Protein AF-A0A8J5XBQ3-F1 (afdb_monomer)

Organism: Diacronema lutheri (NCBI:txid2081491)

Secondary structure (DSSP, 8-state):
-----EEEEEE--TTT-EEEPPHHHHHHHHHHHHTT-SEEEEEETTEEEEEETTTTEEEETTT--EEEEEEEE-----------------------------PPPP--PPPP--------------------------PPPP--PPSS-TT-EEEEE----S---HHHHHT-EEPPTTSS-TTSBPTTT-SBTTSSTTS-EEE-TTS-EEEHHHHHHHHHH-SB-TTT--B-TTS--SPPSEEEEEEEESPPPTT-TT--EEEEEEEE--EE--TTSSSTT-EEB-EEEEEEEESSHHHHHHHHHHHHHHHTT-SEEEE--TTT--SSEEEESS-----SSSTGGGT-S--TTHHHHHHHHHHHTT----TTHHHHHHHHHHHHHHHHHHTTS---------------------------------------------------------------

InterPro domains:
  IPR004170 WWE domain [PF02825] (7-71)
  IPR004170 WWE domain [PS50918] (1-71)
  IPR013083 Zinc finger, RING/FYVE/PHD-type [G3DSA:3.30.40.10] (166-235)
  IPR018123 WWE domain, subgroup [SM00678] (3-79)
  IPR037197 WWE domain superfamily [G3D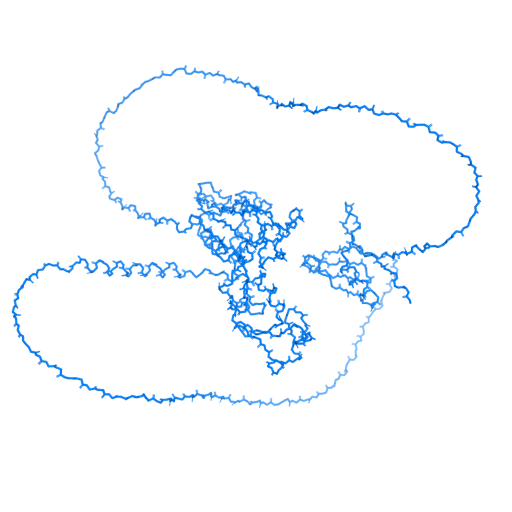SA:3.30.720.50] (1-74)
  IPR037197 WWE domain superfamily [SSF117839] (4-74)
  IPR039396 Deltex, C-terminal [PF18102] (237-366)
  IPR039396 Deltex, C-terminal [cd09633] (237-366)
  IPR039398 Deltex family [PTHR12622] (153-366)
  IPR039399 Deltex, C-terminal domain superfamily [G3DSA:3.30.390.130] (236-367)

Structure (mmCIF, N/CA/C/O backbone):
data_AF-A0A8J5XBQ3-F1
#
_entry.id   AF-A0A8J5XBQ3-F1
#
loop_
_atom_site.group_PDB
_atom_site.id
_atom_site.type_symbol
_atom_site.label_atom_id
_atom_site.label_alt_id
_atom_site.label_comp_id
_atom_site.label_asym_id
_atom_site.label_entity_id
_atom_site.label_seq_id
_atom_site.pdbx_PDB_ins_code
_atom_site.Cartn_x
_atom_site.Cartn_y
_atom_site.Cartn_z
_atom_site.occupancy
_atom_site.B_iso_or_equiv
_atom_site.auth_seq_id
_atom_site.auth_comp_id
_atom_site.auth_asym_id
_atom_site.auth_atom_id
_atom_site.pdbx_PDB_model_num
ATOM 1 N N . MET A 1 1 ? 39.823 24.170 -16.459 1.00 35.50 1 MET A N 1
ATOM 2 C CA . MET A 1 1 ? 38.960 25.076 -15.675 1.00 35.50 1 MET A CA 1
ATOM 3 C C . MET A 1 1 ? 38.485 24.275 -14.481 1.00 35.50 1 MET A C 1
ATOM 5 O O . MET A 1 1 ? 37.693 23.366 -14.679 1.00 35.50 1 MET A O 1
ATOM 9 N N . SER A 1 2 ? 39.061 24.511 -13.302 1.00 37.22 2 SER A N 1
ATOM 10 C CA . SER A 1 2 ? 38.669 23.820 -12.070 1.00 37.22 2 SER A CA 1
ATOM 11 C C . SER A 1 2 ? 37.215 24.155 -11.750 1.00 37.22 2 SER A C 1
ATOM 13 O O . SER A 1 2 ? 36.893 25.312 -11.484 1.00 37.22 2 SER A O 1
ATOM 15 N N . SER A 1 3 ? 36.322 23.172 -11.839 1.00 40.97 3 SER A N 1
ATOM 16 C CA . SER A 1 3 ? 34.949 23.309 -11.363 1.00 40.97 3 SER A CA 1
ATOM 17 C C . SER A 1 3 ? 34.955 23.119 -9.850 1.00 40.97 3 SER A C 1
ATOM 19 O O . SER A 1 3 ? 34.763 22.005 -9.369 1.00 40.97 3 SER A O 1
ATOM 21 N N . GLY A 1 4 ? 35.222 24.197 -9.109 1.00 52.12 4 GLY A N 1
ATOM 22 C CA . GLY A 1 4 ? 35.009 24.211 -7.665 1.00 52.12 4 GLY A CA 1
ATOM 23 C C . GLY A 1 4 ? 33.560 23.826 -7.372 1.00 52.12 4 GLY A C 1
ATOM 24 O O . GLY A 1 4 ? 32.632 24.431 -7.920 1.00 52.12 4 GLY A O 1
ATOM 25 N N . GLY A 1 5 ? 33.364 22.777 -6.574 1.00 70.31 5 GLY A N 1
ATOM 26 C CA . GLY A 1 5 ? 32.036 22.342 -6.156 1.00 70.31 5 GLY A CA 1
ATOM 27 C C . GLY A 1 5 ? 31.330 23.451 -5.374 1.00 70.31 5 GLY A C 1
ATOM 28 O O . GLY A 1 5 ? 31.963 24.238 -4.673 1.00 70.31 5 GLY A O 1
ATOM 29 N N . ALA A 1 6 ? 30.007 23.543 -5.483 1.00 81.88 6 ALA A N 1
ATOM 30 C CA . ALA A 1 6 ? 29.226 24.464 -4.668 1.00 81.88 6 ALA A CA 1
ATOM 31 C C . ALA A 1 6 ? 28.182 23.715 -3.856 1.00 81.88 6 ALA A C 1
ATOM 33 O O . ALA A 1 6 ? 27.531 22.783 -4.329 1.00 81.88 6 ALA A O 1
ATOM 34 N N . ARG A 1 7 ? 28.018 24.150 -2.611 1.00 89.44 7 ARG A N 1
ATOM 35 C CA . ARG A 1 7 ? 27.034 23.614 -1.687 1.00 89.44 7 ARG A CA 1
ATOM 36 C C . ARG A 1 7 ? 25.710 24.337 -1.875 1.00 89.44 7 ARG A C 1
ATOM 38 O O . ARG A 1 7 ? 25.654 25.564 -1.799 1.00 89.44 7 ARG A O 1
ATOM 45 N N . TRP A 1 8 ? 24.646 23.569 -2.061 1.00 91.81 8 TRP A N 1
ATOM 46 C CA . TRP A 1 8 ? 23.283 24.077 -2.143 1.00 91.81 8 TRP A CA 1
ATOM 47 C C . TRP A 1 8 ? 22.527 23.781 -0.850 1.00 91.81 8 TRP A C 1
ATOM 49 O O . TRP A 1 8 ? 22.553 22.655 -0.350 1.00 91.81 8 TRP A O 1
ATOM 59 N N . GLU A 1 9 ? 21.826 24.780 -0.318 1.00 93.69 9 GLU A N 1
ATOM 60 C CA . GLU A 1 9 ? 21.079 24.677 0.942 1.00 93.69 9 GLU A CA 1
ATOM 61 C C . GLU A 1 9 ? 19.721 25.392 0.841 1.00 93.69 9 GLU A C 1
ATOM 63 O O . GLU A 1 9 ? 19.569 26.349 0.079 1.00 93.69 9 GLU A O 1
ATOM 68 N N . TRP A 1 10 ? 18.731 24.953 1.618 1.00 92.44 10 TRP A N 1
ATOM 69 C CA . TRP A 1 10 ? 17.398 25.555 1.711 1.00 92.44 10 TRP A CA 1
ATOM 70 C C . TRP A 1 10 ? 17.043 25.941 3.146 1.00 92.44 10 TRP A C 1
ATOM 72 O O . TRP A 1 10 ? 17.569 25.383 4.107 1.00 92.44 10 TRP A O 1
ATOM 82 N N . ASP A 1 11 ? 16.150 26.914 3.299 1.00 90.88 11 ASP A N 1
ATOM 83 C CA . ASP A 1 11 ? 15.766 27.443 4.605 1.00 90.88 11 ASP A CA 1
ATOM 84 C C . ASP A 1 11 ? 14.739 26.541 5.319 1.00 90.88 11 ASP A C 1
ATOM 86 O O . ASP A 1 11 ? 13.546 26.485 4.980 1.00 90.88 11 ASP A O 1
ATOM 90 N N . GLY A 1 12 ? 15.212 25.838 6.348 1.00 85.19 12 GLY A N 1
ATOM 91 C CA . GLY A 1 12 ? 14.423 25.018 7.264 1.00 85.19 12 GLY A CA 1
ATOM 92 C C . GLY A 1 12 ? 13.560 25.824 8.240 1.00 85.19 12 GLY A C 1
ATOM 93 O O . GLY A 1 12 ? 12.658 25.253 8.856 1.00 85.19 12 GLY A O 1
ATOM 94 N N . GLY A 1 13 ? 13.754 27.143 8.330 1.00 83.19 13 GLY A N 1
ATOM 95 C CA . GLY A 1 13 ? 13.098 28.044 9.275 1.00 83.19 13 GLY A CA 1
ATOM 96 C C . GLY A 1 13 ? 13.908 28.254 10.559 1.00 83.19 13 GLY A C 1
ATOM 97 O O . GLY A 1 13 ? 14.949 27.634 10.772 1.00 83.19 13 GLY A O 1
ATOM 98 N N . ALA A 1 14 ? 13.404 29.113 11.452 1.00 69.25 14 ALA A N 1
ATOM 99 C CA . ALA A 1 14 ? 14.144 29.632 12.612 1.00 69.25 14 ALA A CA 1
ATOM 100 C C . ALA A 1 14 ? 14.704 28.568 13.583 1.00 69.25 14 ALA A C 1
ATOM 102 O O . ALA A 1 14 ? 15.669 28.843 14.288 1.00 69.25 14 ALA A O 1
ATOM 103 N N . SER A 1 15 ? 14.120 27.366 13.626 1.00 68.44 15 SER A N 1
ATOM 104 C CA . SER A 1 15 ? 14.549 26.273 14.510 1.00 68.44 15 SER A CA 1
ATOM 105 C C . SER A 1 15 ? 15.514 25.271 13.867 1.00 68.44 15 SER A C 1
ATOM 107 O O . SER A 1 15 ? 16.135 24.498 14.589 1.00 68.44 15 SER A O 1
ATOM 109 N N . VAL A 1 16 ? 15.610 25.237 12.534 1.00 80.06 16 VAL A N 1
ATOM 110 C CA . VAL A 1 16 ? 16.401 24.237 11.783 1.00 80.06 16 VAL A CA 1
ATOM 111 C C . VAL A 1 16 ? 17.553 24.895 11.015 1.00 80.06 16 VAL A C 1
ATOM 113 O O . VAL A 1 16 ? 18.586 24.268 10.802 1.00 80.06 16 VAL A O 1
ATOM 116 N N . GLY A 1 17 ? 17.417 26.174 10.656 1.00 88.00 17 GLY A N 1
ATOM 117 C CA . GLY A 1 17 ? 18.417 26.907 9.886 1.00 88.00 17 GLY A CA 1
ATOM 118 C C . GLY A 1 17 ? 18.526 26.408 8.445 1.00 88.00 17 GLY A C 1
ATOM 119 O O . GLY A 1 17 ? 17.581 25.848 7.889 1.00 88.00 17 GLY A O 1
ATOM 120 N N . TRP A 1 18 ? 19.685 26.632 7.831 1.00 90.31 18 TRP A N 1
ATOM 121 C CA . TRP A 1 18 ? 19.960 26.207 6.460 1.00 90.31 18 TRP A CA 1
ATOM 122 C C . TRP A 1 18 ? 20.269 24.712 6.411 1.00 90.31 18 TRP A C 1
ATOM 124 O O . TRP A 1 18 ? 21.197 24.239 7.064 1.00 90.31 18 TRP A O 1
ATOM 134 N N . VAL A 1 19 ? 19.488 23.977 5.626 1.00 90.44 19 VAL A N 1
ATOM 135 C CA . VAL A 1 19 ? 19.598 22.528 5.464 1.00 90.44 19 VAL A CA 1
ATOM 136 C C . VAL A 1 19 ? 20.200 22.231 4.092 1.00 90.44 19 VAL A C 1
ATOM 138 O O . VAL A 1 19 ? 19.686 22.739 3.093 1.00 90.44 19 VAL A O 1
ATOM 141 N N . PRO A 1 20 ? 21.263 21.418 3.997 1.00 91.81 20 PRO A N 1
ATOM 142 C CA . PRO A 1 20 ? 21.824 21.042 2.708 1.00 91.81 20 PRO A CA 1
ATOM 143 C C . PRO A 1 20 ? 20.844 20.187 1.905 1.00 91.81 20 PRO A C 1
ATOM 145 O O . PRO A 1 20 ? 20.130 19.347 2.459 1.00 91.81 20 PRO A O 1
ATOM 148 N N . TYR A 1 21 ? 20.821 20.404 0.591 1.00 90.50 21 TYR A N 1
ATOM 149 C CA . TYR A 1 21 ? 20.217 19.441 -0.324 1.00 90.50 21 TYR A CA 1
ATOM 150 C C . TYR A 1 21 ? 21.033 18.144 -0.324 1.00 90.50 21 TYR A C 1
ATOM 152 O O . TYR A 1 21 ? 22.225 18.151 -0.003 1.00 90.50 21 TYR A O 1
ATOM 160 N N . ASP A 1 22 ? 20.383 17.031 -0.663 1.00 88.56 22 ASP A N 1
ATOM 161 C CA . ASP A 1 22 ? 21.105 15.795 -0.955 1.00 88.56 22 ASP A CA 1
ATOM 162 C C . ASP A 1 22 ? 22.021 15.970 -2.179 1.00 88.56 22 ASP A C 1
ATOM 164 O O . ASP A 1 22 ? 21.925 16.946 -2.928 1.00 88.56 22 ASP A O 1
ATOM 168 N N . GLU A 1 23 ? 22.964 15.045 -2.336 1.00 84.12 23 GLU A N 1
ATOM 169 C CA . GLU A 1 23 ? 24.023 15.150 -3.338 1.00 84.12 23 GLU A CA 1
ATOM 170 C C . GLU A 1 23 ? 23.472 15.197 -4.772 1.00 84.12 23 GLU A C 1
ATOM 172 O O . GLU A 1 23 ? 23.927 16.004 -5.580 1.00 84.12 23 GLU A O 1
ATOM 177 N N . GLU A 1 24 ? 22.441 14.404 -5.069 1.00 85.94 24 GLU A N 1
ATOM 178 C CA . GLU A 1 24 ? 21.804 14.345 -6.388 1.00 85.94 24 GLU A CA 1
ATOM 179 C C . GLU A 1 24 ? 21.066 15.653 -6.719 1.00 85.94 24 GLU A C 1
ATOM 181 O O . GLU A 1 24 ? 21.277 16.248 -7.781 1.00 85.94 24 GLU A O 1
ATOM 186 N N . ALA A 1 25 ? 20.266 16.175 -5.785 1.00 88.25 25 ALA A N 1
ATOM 187 C CA . ALA A 1 25 ? 19.574 17.449 -5.945 1.00 88.25 25 ALA A CA 1
ATOM 188 C C . ALA A 1 25 ? 20.555 18.626 -6.026 1.00 88.25 25 ALA A C 1
ATOM 190 O O . ALA A 1 25 ? 20.342 19.548 -6.817 1.00 88.25 25 ALA A O 1
ATOM 191 N N . ALA A 1 26 ? 21.641 18.599 -5.248 1.00 89.62 26 ALA A N 1
ATOM 192 C CA . ALA A 1 26 ? 22.694 19.607 -5.307 1.00 89.62 26 ALA A CA 1
ATOM 193 C C . ALA A 1 26 ? 23.418 19.591 -6.664 1.00 89.62 26 ALA A C 1
ATOM 195 O O . ALA A 1 26 ? 23.614 20.654 -7.253 1.00 89.62 26 ALA A O 1
ATOM 196 N N . GLN A 1 27 ? 23.745 18.412 -7.207 1.00 88.62 27 GLN A N 1
ATOM 197 C CA . GLN A 1 27 ? 24.327 18.278 -8.547 1.00 88.62 27 GLN A CA 1
ATOM 198 C C . GLN A 1 27 ? 23.369 18.782 -9.632 1.00 88.62 27 GLN A C 1
ATOM 200 O O . GLN A 1 27 ? 23.773 19.531 -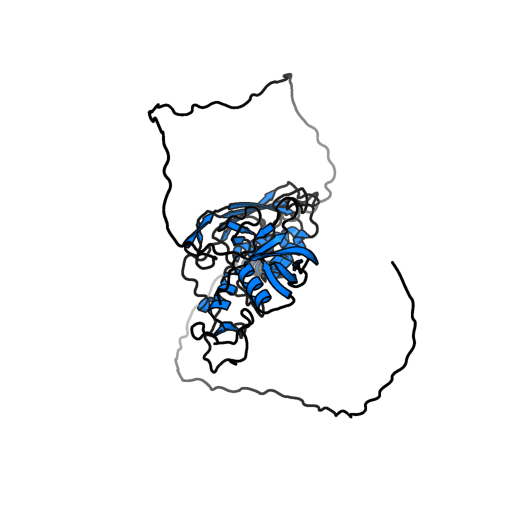10.522 1.00 88.62 27 GLN A O 1
ATOM 205 N N . GLN A 1 28 ? 22.081 18.442 -9.546 1.00 89.75 28 GLN A N 1
ATOM 206 C CA . GLN A 1 28 ? 21.083 18.912 -10.506 1.00 89.75 28 GLN A CA 1
ATOM 207 C C . GLN A 1 28 ? 20.905 20.439 -10.455 1.00 89.75 28 GLN A C 1
ATOM 209 O O . GLN A 1 28 ? 20.737 21.080 -11.499 1.00 89.75 28 GLN A O 1
ATOM 214 N N . LEU A 1 29 ? 20.944 21.033 -9.259 1.00 90.62 29 LEU A N 1
ATOM 215 C CA . LEU A 1 29 ? 20.906 22.483 -9.076 1.00 90.62 29 LEU A CA 1
ATOM 216 C C . LEU A 1 29 ? 22.145 23.159 -9.647 1.00 90.62 29 LEU A C 1
ATOM 218 O O . LEU A 1 29 ? 22.012 24.161 -10.350 1.00 90.62 29 LEU A O 1
ATOM 222 N N . GLU A 1 30 ? 23.320 22.588 -9.408 1.00 92.25 30 GLU A N 1
ATOM 223 C CA . GLU A 1 30 ? 24.576 23.112 -9.926 1.00 92.25 30 GLU A CA 1
ATOM 224 C C . GLU A 1 30 ? 24.620 23.056 -11.455 1.00 92.25 30 GLU A C 1
ATOM 226 O O . GLU A 1 30 ? 24.927 24.059 -12.095 1.00 92.25 30 GLU A O 1
ATOM 231 N N . LEU A 1 31 ? 24.198 21.943 -12.062 1.00 89.31 31 LEU A N 1
ATOM 232 C CA . LEU A 1 31 ? 24.079 21.816 -13.517 1.00 89.31 31 LEU A CA 1
ATOM 233 C C . LEU A 1 31 ? 23.072 22.813 -14.100 1.00 89.31 31 LEU A C 1
ATOM 235 O O . LEU A 1 31 ? 23.327 23.429 -15.134 1.00 89.31 31 LEU A O 1
ATOM 239 N N . ALA A 1 32 ? 21.920 22.996 -13.448 1.00 89.88 32 ALA A N 1
ATOM 240 C CA . ALA A 1 32 ? 20.911 23.951 -13.897 1.00 89.88 32 ALA A CA 1
ATOM 241 C C . ALA A 1 32 ? 21.394 25.406 -13.775 1.00 89.88 32 ALA A C 1
ATOM 243 O O . ALA A 1 32 ? 21.091 26.222 -14.650 1.00 89.88 32 ALA A O 1
ATOM 244 N N . HIS A 1 33 ? 22.158 25.717 -12.727 1.00 89.88 33 HIS A N 1
ATOM 245 C CA . HIS A 1 33 ? 22.764 27.023 -12.501 1.00 89.88 33 HIS A CA 1
ATOM 246 C C . HIS A 1 33 ? 23.890 27.312 -13.501 1.00 89.88 33 HIS A C 1
ATOM 248 O O . HIS A 1 33 ? 23.861 28.354 -14.153 1.00 89.88 33 HIS A O 1
ATOM 254 N N . ALA A 1 34 ? 24.814 26.367 -13.704 1.00 87.25 34 ALA A N 1
ATOM 255 C CA . ALA A 1 34 ? 25.893 26.465 -14.688 1.00 87.25 34 ALA A CA 1
ATOM 256 C C . ALA A 1 34 ? 25.360 26.585 -16.127 1.00 87.25 34 ALA A C 1
ATOM 258 O O . ALA A 1 34 ? 25.927 27.305 -16.946 1.00 87.25 34 ALA A O 1
ATOM 259 N N . ALA A 1 35 ? 24.224 25.945 -16.425 1.00 86.81 35 ALA A N 1
ATOM 260 C CA . ALA A 1 35 ? 23.523 26.068 -17.703 1.00 86.81 35 ALA A CA 1
ATOM 261 C C . ALA A 1 35 ? 22.685 27.360 -17.845 1.00 86.81 35 ALA A C 1
ATOM 263 O O . ALA A 1 35 ? 22.009 27.535 -18.859 1.00 86.81 35 ALA A O 1
ATOM 264 N N . GLY A 1 36 ? 22.669 28.248 -16.843 1.00 88.19 36 GLY A N 1
ATOM 265 C CA . GLY A 1 36 ? 21.931 29.515 -16.882 1.00 88.19 36 GLY A CA 1
ATOM 266 C C . GLY A 1 36 ? 20.404 29.366 -16.921 1.00 88.19 36 GLY A C 1
ATOM 267 O O . GLY A 1 36 ? 19.703 30.250 -17.424 1.00 88.19 36 GLY A O 1
ATOM 268 N N . ARG A 1 37 ? 19.850 28.249 -16.427 1.00 89.62 37 ARG A N 1
ATOM 269 C CA . ARG A 1 37 ? 18.395 28.024 -16.409 1.00 89.62 37 ARG A CA 1
ATOM 270 C C . ARG A 1 37 ? 17.724 28.950 -15.393 1.00 89.62 37 ARG A C 1
ATOM 272 O O . ARG A 1 37 ? 18.229 29.172 -14.299 1.00 89.62 37 ARG A O 1
ATOM 279 N N . LYS A 1 38 ? 16.533 29.458 -15.727 1.00 87.50 38 LYS A N 1
ATOM 280 C CA . LYS A 1 38 ? 15.756 30.339 -14.828 1.00 87.50 38 LYS A CA 1
ATOM 281 C C . LYS A 1 38 ? 15.091 29.577 -13.678 1.00 87.50 38 LYS A C 1
ATOM 283 O O . LYS A 1 38 ? 14.932 30.113 -12.584 1.00 87.50 38 LYS A O 1
ATOM 288 N N . SER A 1 39 ? 14.718 28.324 -13.921 1.00 91.62 39 SER A N 1
ATOM 289 C CA . SER A 1 39 ? 14.131 27.435 -12.924 1.00 91.62 39 SER A CA 1
ATOM 290 C C . SER A 1 39 ? 14.464 25.976 -13.219 1.00 91.62 39 SER A C 1
ATOM 292 O O . SER A 1 39 ? 14.675 25.607 -14.375 1.00 91.62 39 SER A O 1
ATOM 294 N N . THR A 1 40 ? 14.466 25.141 -12.187 1.00 91.19 40 THR A N 1
ATOM 295 C CA . THR A 1 40 ? 14.623 23.687 -12.293 1.00 91.19 40 THR A CA 1
ATOM 296 C C . THR A 1 40 ? 13.642 22.993 -11.357 1.00 91.19 40 THR A C 1
ATOM 298 O O . THR A 1 40 ? 13.253 23.560 -10.336 1.00 91.19 40 THR A O 1
ATOM 301 N N . ARG A 1 41 ? 13.207 21.786 -11.713 1.00 91.69 41 ARG A N 1
ATOM 302 C CA . ARG A 1 41 ? 12.278 20.995 -10.905 1.00 91.69 41 ARG A CA 1
ATOM 303 C C . ARG A 1 41 ? 13.056 19.928 -10.149 1.00 91.69 41 ARG A C 1
ATOM 305 O O . ARG A 1 41 ? 13.796 19.177 -10.773 1.00 91.69 41 ARG A O 1
ATOM 312 N N . LEU A 1 42 ? 12.867 19.858 -8.839 1.00 90.94 42 LEU A N 1
ATOM 313 C CA . LEU A 1 42 ? 13.436 18.837 -7.967 1.00 90.94 42 LEU A CA 1
ATOM 314 C C . LEU A 1 42 ? 12.330 17.958 -7.397 1.00 90.94 42 LEU A C 1
ATOM 316 O O . LEU A 1 42 ? 11.244 18.440 -7.071 1.00 90.94 42 LEU A O 1
ATOM 320 N N . LEU A 1 43 ? 12.631 16.677 -7.237 1.00 85.44 43 LEU A N 1
ATOM 321 C CA . LEU A 1 43 ? 11.784 15.722 -6.538 1.00 85.44 43 LEU A CA 1
ATOM 322 C C . LEU A 1 43 ? 12.483 15.366 -5.234 1.00 85.44 43 LEU A C 1
ATOM 324 O O . LEU A 1 43 ? 13.487 14.668 -5.238 1.00 85.44 43 LEU A O 1
ATOM 328 N N . ILE A 1 44 ? 11.964 15.868 -4.116 1.00 80.44 44 ILE A N 1
ATOM 329 C CA . ILE A 1 44 ? 12.517 15.566 -2.794 1.00 80.44 44 ILE A CA 1
ATOM 330 C C . ILE A 1 44 ? 11.476 14.729 -2.071 1.00 80.44 44 ILE A C 1
ATOM 332 O O . ILE A 1 44 ? 10.395 15.228 -1.753 1.00 80.44 44 ILE A O 1
ATOM 336 N N . ARG A 1 45 ? 11.795 13.452 -1.822 1.00 75.94 45 ARG A N 1
ATOM 337 C CA . ARG A 1 45 ? 10.883 12.482 -1.185 1.00 75.94 45 ARG A CA 1
ATOM 338 C C . ARG A 1 45 ? 9.518 12.410 -1.889 1.00 75.94 45 ARG A C 1
ATOM 340 O O . ARG A 1 45 ? 8.482 12.510 -1.237 1.00 75.94 45 ARG A O 1
ATOM 347 N N . ASP A 1 46 ? 9.538 12.315 -3.219 1.00 74.88 46 ASP A N 1
ATOM 348 C CA . ASP A 1 46 ? 8.353 12.236 -4.094 1.00 74.88 46 ASP A CA 1
ATOM 349 C C . ASP A 1 46 ? 7.434 13.470 -4.087 1.00 74.88 46 ASP A C 1
ATOM 351 O O . ASP A 1 46 ? 6.351 13.464 -4.675 1.00 74.88 46 ASP A O 1
ATOM 355 N N . VAL A 1 47 ? 7.873 14.566 -3.464 1.00 80.50 47 VAL A N 1
ATOM 356 C CA . VAL A 1 47 ? 7.195 15.858 -3.525 1.00 80.50 47 VAL A CA 1
ATOM 357 C C . VAL A 1 47 ? 7.925 16.741 -4.531 1.00 80.50 47 VAL A C 1
ATOM 359 O O . VAL A 1 47 ? 9.135 16.952 -4.439 1.00 80.50 47 VAL A O 1
ATOM 362 N N . GLY A 1 48 ? 7.177 17.245 -5.511 1.00 87.06 48 GLY A N 1
ATOM 363 C CA . GLY A 1 48 ? 7.692 18.152 -6.530 1.00 87.06 48 GLY A CA 1
ATOM 364 C C . GLY A 1 48 ? 7.926 19.553 -5.976 1.00 87.06 48 GLY A C 1
ATOM 365 O O . GLY A 1 48 ? 7.039 20.165 -5.369 1.00 87.06 48 GLY A O 1
ATOM 366 N N . TYR A 1 49 ? 9.120 20.074 -6.221 1.00 90.38 49 TYR A N 1
ATOM 367 C CA . TYR A 1 49 ? 9.501 21.441 -5.915 1.00 90.38 49 TYR A CA 1
ATOM 368 C C . TYR A 1 49 ? 10.032 22.123 -7.167 1.00 90.38 49 TYR A C 1
ATOM 370 O O . TYR A 1 49 ? 10.901 21.605 -7.863 1.00 90.38 49 TYR A O 1
ATOM 378 N N . THR A 1 50 ? 9.553 23.331 -7.430 1.00 92.38 50 THR A N 1
ATOM 379 C CA . THR A 1 50 ? 10.135 24.207 -8.444 1.00 92.38 50 THR A CA 1
ATOM 380 C C . THR A 1 50 ? 11.131 25.139 -7.765 1.00 92.38 50 THR A C 1
ATOM 382 O O . THR A 1 50 ? 10.752 25.925 -6.897 1.00 92.38 50 THR A O 1
ATOM 385 N N . ILE A 1 51 ? 12.400 25.070 -8.157 1.00 93.50 51 ILE A N 1
ATOM 386 C CA . ILE A 1 51 ? 13.449 25.978 -7.693 1.00 93.50 51 ILE A CA 1
ATOM 387 C C . ILE A 1 51 ? 13.627 27.083 -8.723 1.00 93.50 51 ILE A C 1
ATOM 389 O O . ILE A 1 51 ? 14.013 26.828 -9.864 1.00 93.50 51 ILE A O 1
ATOM 393 N N . ASN A 1 52 ? 13.352 28.319 -8.323 1.00 89.81 52 ASN A N 1
ATOM 394 C CA . ASN A 1 52 ? 13.658 29.504 -9.107 1.00 89.81 52 ASN A CA 1
ATOM 395 C C . ASN A 1 52 ? 15.090 29.948 -8.788 1.00 89.81 52 ASN A C 1
ATOM 397 O O . ASN A 1 52 ? 15.360 30.436 -7.692 1.00 89.81 52 ASN A O 1
ATOM 401 N N . LEU A 1 53 ? 16.000 29.776 -9.748 1.00 88.88 53 LEU A N 1
ATOM 402 C CA . LEU A 1 53 ? 17.428 30.063 -9.584 1.00 88.88 53 LEU A CA 1
ATOM 403 C C . LEU A 1 53 ? 17.737 31.567 -9.650 1.00 88.88 53 LEU A C 1
ATOM 405 O O . LEU A 1 53 ? 18.769 31.998 -9.148 1.00 88.88 53 LEU A O 1
ATOM 409 N N . GLY A 1 54 ? 16.840 32.374 -10.230 1.00 84.00 54 GLY A N 1
ATOM 410 C CA . GLY A 1 54 ? 16.973 33.834 -10.250 1.00 84.00 54 GLY A CA 1
ATOM 411 C C . GLY A 1 54 ? 16.528 34.493 -8.944 1.00 84.00 54 GLY A C 1
ATOM 412 O O . GLY A 1 54 ? 17.125 35.472 -8.512 1.00 84.00 54 GLY A O 1
ATOM 413 N N . GLN A 1 55 ? 15.491 33.948 -8.303 1.00 85.06 55 GLN A N 1
ATOM 414 C CA . GLN A 1 55 ? 14.984 34.434 -7.012 1.00 85.06 55 GLN A CA 1
ATOM 415 C C . GLN A 1 55 ? 15.555 33.669 -5.815 1.00 85.06 55 GLN A C 1
ATOM 417 O O . GLN A 1 55 ? 15.240 34.014 -4.680 1.00 85.06 55 GLN A O 1
ATOM 422 N N . MET A 1 56 ? 16.357 32.629 -6.071 1.00 90.81 56 MET A N 1
ATOM 423 C CA . MET A 1 56 ? 16.896 31.720 -5.061 1.00 90.81 56 MET A CA 1
ATOM 424 C C . MET A 1 56 ? 15.806 31.241 -4.090 1.00 90.81 56 MET A C 1
ATOM 426 O O . MET A 1 56 ? 15.905 31.381 -2.873 1.00 90.81 56 MET A O 1
ATOM 430 N N . ALA A 1 57 ? 14.723 30.699 -4.657 1.00 91.62 57 ALA A N 1
ATOM 431 C CA . ALA A 1 57 ? 13.538 30.292 -3.911 1.00 91.62 57 ALA A CA 1
ATOM 432 C C . ALA A 1 57 ? 13.022 28.922 -4.363 1.00 91.62 57 ALA A C 1
ATOM 434 O O . ALA A 1 57 ? 12.858 28.658 -5.554 1.00 91.62 57 ALA A O 1
ATOM 435 N N . GLN A 1 58 ? 12.726 28.069 -3.390 1.00 91.56 58 GLN A N 1
ATOM 436 C CA . GLN A 1 58 ? 12.065 26.783 -3.549 1.00 91.56 58 GLN A CA 1
ATOM 437 C C . GLN A 1 58 ? 10.565 26.968 -3.365 1.00 91.56 58 GLN A C 1
ATOM 439 O O . GLN A 1 58 ? 10.142 27.429 -2.310 1.00 91.56 58 GLN A O 1
ATOM 444 N N . GLN A 1 59 ? 9.755 26.552 -4.334 1.00 92.69 59 GLN A N 1
ATOM 445 C CA . GLN A 1 59 ? 8.301 26.512 -4.215 1.00 92.69 59 GLN A CA 1
ATOM 446 C C . GLN A 1 59 ? 7.805 25.069 -4.253 1.00 92.69 59 GLN A C 1
ATOM 448 O O . GLN A 1 59 ? 8.113 24.318 -5.175 1.00 92.69 59 GLN A O 1
ATOM 453 N N . ASN A 1 60 ? 6.998 24.689 -3.270 1.00 88.44 60 ASN A N 1
ATOM 454 C CA . ASN A 1 60 ? 6.281 23.422 -3.288 1.00 88.44 60 ASN A CA 1
ATOM 455 C C . ASN A 1 60 ? 5.152 23.453 -4.337 1.00 88.44 60 ASN A C 1
ATOM 457 O O . ASN A 1 60 ? 4.362 24.399 -4.376 1.00 88.44 60 ASN A O 1
ATOM 461 N N . GLU A 1 61 ? 5.049 22.424 -5.175 1.00 85.00 61 GLU A N 1
ATOM 462 C CA . GLU A 1 61 ? 4.078 22.399 -6.277 1.00 85.00 61 GLU A CA 1
ATOM 463 C C . GLU A 1 61 ? 2.628 22.181 -5.827 1.00 85.00 61 GLU A C 1
ATOM 465 O O . GLU A 1 61 ? 1.713 22.677 -6.486 1.00 85.00 61 GLU A O 1
ATOM 470 N N . SER A 1 62 ? 2.403 21.492 -4.705 1.00 78.75 62 SER A N 1
ATOM 471 C CA . SER A 1 62 ? 1.060 21.203 -4.193 1.00 78.75 62 SER A CA 1
ATOM 472 C C . SER A 1 62 ? 0.530 22.290 -3.258 1.00 78.75 62 SER A C 1
ATOM 474 O O . SER A 1 62 ? -0.646 22.636 -3.327 1.00 78.75 62 SER A O 1
ATOM 476 N N . THR A 1 63 ? 1.382 22.873 -2.413 1.00 83.81 63 THR A N 1
ATOM 477 C CA . THR A 1 63 ? 0.974 23.864 -1.399 1.00 83.81 63 THR A CA 1
ATOM 478 C C . THR A 1 63 ? 1.315 25.303 -1.767 1.00 83.81 63 THR A C 1
ATOM 480 O O . THR A 1 63 ? 0.893 26.222 -1.070 1.00 83.81 63 THR A O 1
ATOM 483 N N . ARG A 1 64 ? 2.101 25.520 -2.833 1.00 86.62 64 ARG A N 1
ATOM 484 C CA . ARG A 1 64 ? 2.660 26.826 -3.241 1.00 86.62 64 ARG A CA 1
ATOM 485 C C . ARG A 1 64 ? 3.520 27.517 -2.182 1.00 86.62 64 ARG A C 1
ATOM 487 O O . ARG A 1 64 ? 3.939 28.652 -2.401 1.00 86.62 64 ARG A O 1
ATOM 494 N N . PHE A 1 65 ? 3.825 26.835 -1.079 1.00 85.44 65 PHE A N 1
ATOM 495 C CA . PHE A 1 65 ? 4.676 27.349 -0.017 1.00 85.44 65 PHE A CA 1
ATOM 496 C C . PHE A 1 65 ? 6.099 27.577 -0.534 1.00 85.44 65 PHE A C 1
ATOM 498 O O . PHE A 1 65 ? 6.664 26.693 -1.186 1.00 85.44 65 PHE A O 1
ATOM 505 N N . CYS A 1 66 ? 6.669 28.744 -0.228 1.00 87.69 66 CYS A N 1
ATOM 506 C CA . CYS A 1 66 ? 7.997 29.143 -0.684 1.00 87.69 66 CYS A CA 1
ATOM 507 C C . CYS A 1 66 ? 9.010 29.166 0.467 1.00 87.69 66 CYS A C 1
ATOM 509 O O . CYS A 1 66 ? 8.691 29.597 1.574 1.00 87.69 66 CYS A O 1
ATOM 511 N N . ARG A 1 67 ? 10.241 28.739 0.188 1.00 90.62 67 ARG A N 1
ATOM 512 C CA . ARG A 1 67 ? 11.401 28.791 1.090 1.00 90.62 67 ARG A CA 1
ATOM 513 C C . ARG A 1 67 ? 12.598 29.381 0.357 1.00 90.62 67 ARG A C 1
ATOM 515 O O . ARG A 1 67 ? 12.697 29.239 -0.861 1.00 90.62 67 ARG A O 1
ATOM 522 N N . ALA A 1 68 ? 13.498 30.037 1.081 1.00 91.94 68 ALA A N 1
ATOM 523 C CA . ALA A 1 68 ? 14.728 30.558 0.494 1.00 91.94 68 ALA A CA 1
ATOM 524 C C . ALA A 1 68 ? 15.728 29.426 0.210 1.00 91.94 68 ALA A C 1
ATOM 526 O O . ALA A 1 68 ? 15.741 28.401 0.892 1.00 91.94 68 ALA A O 1
ATOM 527 N N . VAL A 1 69 ? 16.564 29.620 -0.805 1.00 93.88 69 VAL A N 1
ATOM 528 C CA . VAL A 1 69 ? 17.642 28.721 -1.231 1.00 93.88 69 VAL A CA 1
ATOM 529 C C . VAL A 1 69 ? 18.934 29.528 -1.299 1.00 93.88 69 VAL A C 1
ATOM 531 O O . VAL A 1 69 ? 18.900 30.729 -1.544 1.00 93.88 69 VAL A O 1
ATOM 534 N N . ARG A 1 70 ? 20.087 28.902 -1.071 1.00 92.75 70 ARG A N 1
ATOM 535 C CA . ARG A 1 70 ? 21.386 29.548 -1.276 1.00 92.75 70 ARG A CA 1
ATOM 536 C C . ARG A 1 70 ? 22.408 28.587 -1.866 1.00 92.75 70 ARG A C 1
ATOM 538 O O . ARG A 1 70 ? 22.337 27.380 -1.640 1.00 92.75 70 ARG A O 1
ATOM 545 N N . ARG A 1 71 ? 23.363 29.165 -2.594 1.00 91.94 71 ARG A N 1
ATOM 546 C CA . ARG A 1 71 ? 24.539 28.498 -3.153 1.00 91.94 71 ARG A CA 1
ATOM 547 C C . ARG A 1 71 ? 25.784 29.087 -2.498 1.00 91.94 71 ARG A C 1
ATOM 549 O O . ARG A 1 71 ? 26.002 30.293 -2.599 1.00 91.94 71 ARG A O 1
ATOM 556 N N . THR A 1 72 ? 26.602 28.244 -1.885 1.00 90.19 72 THR A N 1
ATOM 557 C CA . THR A 1 72 ? 27.873 28.630 -1.263 1.00 90.19 72 THR A CA 1
ATOM 558 C C . THR A 1 72 ? 29.010 27.934 -2.015 1.00 90.19 72 THR A C 1
ATOM 560 O O . THR A 1 72 ? 29.006 26.703 -2.069 1.00 90.19 72 THR A O 1
ATOM 563 N N . PRO A 1 73 ? 29.956 28.659 -2.636 1.00 84.88 73 PRO A N 1
ATOM 564 C CA . PRO A 1 73 ? 31.117 28.032 -3.264 1.00 84.88 73 PRO A CA 1
ATOM 565 C C . PRO A 1 73 ? 31.970 27.323 -2.201 1.00 84.88 73 PRO A C 1
ATOM 567 O O . PRO A 1 73 ? 32.152 27.855 -1.107 1.00 84.88 73 PRO A O 1
ATOM 570 N N . VAL A 1 74 ? 32.450 26.115 -2.502 1.00 77.31 74 VAL A N 1
ATOM 571 C CA . VAL A 1 74 ? 33.416 25.400 -1.661 1.00 77.31 74 VAL A CA 1
ATOM 572 C C . VAL A 1 74 ? 34.802 25.771 -2.178 1.00 77.31 74 VAL A C 1
ATOM 574 O O . VAL A 1 74 ? 35.151 25.425 -3.305 1.00 77.31 74 VAL A O 1
ATOM 577 N N . GLU A 1 75 ? 35.560 26.535 -1.395 1.00 62.72 75 GLU A N 1
ATOM 578 C CA . GLU A 1 75 ? 36.966 26.814 -1.698 1.00 62.72 75 GLU A CA 1
ATOM 579 C C . GLU A 1 75 ? 37.798 25.591 -1.285 1.00 62.72 75 GLU A C 1
ATOM 581 O O . GLU A 1 75 ? 37.704 25.122 -0.151 1.00 62.72 75 GLU A O 1
ATOM 586 N N . GLU A 1 76 ? 38.549 25.019 -2.228 1.00 49.94 76 GLU A N 1
ATOM 587 C CA . GLU A 1 76 ? 39.492 23.934 -1.956 1.00 49.94 76 GLU A CA 1
ATOM 588 C C . GLU A 1 76 ? 40.805 24.547 -1.452 1.00 49.94 76 GLU A C 1
ATOM 590 O O . GLU A 1 76 ? 41.521 25.196 -2.216 1.00 49.94 76 GLU A O 1
ATOM 595 N N . ASP A 1 77 ? 41.117 24.351 -0.167 1.00 41.56 77 ASP A N 1
ATOM 596 C CA . ASP A 1 77 ? 42.424 24.689 0.401 1.00 41.56 77 ASP A CA 1
ATOM 597 C C . ASP A 1 77 ? 43.502 23.798 -0.240 1.00 41.56 77 ASP A C 1
ATOM 599 O O . ASP A 1 77 ? 43.643 22.614 0.079 1.00 41.56 77 ASP A O 1
ATOM 603 N N . THR A 1 78 ? 44.277 24.364 -1.164 1.00 38.75 78 THR A N 1
ATOM 604 C CA . THR A 1 78 ? 45.494 23.742 -1.692 1.00 38.75 78 THR A CA 1
ATOM 605 C C . THR A 1 78 ? 46.583 23.774 -0.623 1.00 38.75 78 THR A C 1
ATOM 607 O O . THR A 1 78 ? 47.095 24.842 -0.287 1.00 38.75 78 THR A O 1
ATOM 610 N N . ALA A 1 79 ? 46.944 22.604 -0.102 1.00 44.16 79 ALA A N 1
ATOM 611 C CA . ALA A 1 79 ? 48.123 22.406 0.729 1.00 44.16 79 ALA A CA 1
ATOM 612 C C . ALA A 1 79 ? 49.361 22.129 -0.147 1.00 44.16 79 ALA A C 1
ATOM 614 O O . ALA A 1 79 ? 49.403 21.106 -0.817 1.00 44.16 79 ALA A O 1
ATOM 615 N N . ASP A 1 80 ? 50.339 23.036 -0.101 1.00 37.62 80 ASP A N 1
ATOM 616 C CA . ASP A 1 80 ? 51.773 22.905 -0.437 1.00 37.62 80 ASP A CA 1
ATOM 617 C C . ASP A 1 80 ? 52.427 24.186 0.135 1.00 37.62 80 ASP A C 1
ATOM 619 O O . ASP A 1 80 ? 51.862 25.263 -0.030 1.00 37.62 80 ASP A O 1
ATOM 623 N N . GLY A 1 81 ? 53.558 24.260 0.834 1.00 33.19 81 GLY A N 1
ATOM 624 C CA . GLY A 1 81 ? 54.611 23.360 1.288 1.00 33.19 81 GLY A CA 1
ATOM 625 C C . GLY A 1 81 ? 55.582 24.207 2.151 1.00 33.19 81 GLY A C 1
ATOM 626 O O . GLY A 1 81 ? 55.418 25.422 2.264 1.00 33.19 81 GLY A O 1
ATOM 627 N N . ASP A 1 82 ? 56.545 23.544 2.787 1.00 33.09 82 ASP A N 1
ATOM 628 C CA . ASP A 1 82 ? 57.527 24.014 3.785 1.00 33.09 82 ASP A CA 1
ATOM 629 C C . ASP A 1 82 ? 58.256 25.362 3.536 1.00 33.09 82 ASP A C 1
ATOM 631 O O . ASP A 1 82 ? 58.649 25.650 2.411 1.00 33.09 82 ASP A O 1
ATOM 635 N N . ASP A 1 83 ? 58.550 26.133 4.607 1.00 31.66 83 ASP A N 1
ATOM 636 C CA . ASP A 1 83 ? 59.939 26.321 5.091 1.00 31.66 83 ASP A CA 1
ATOM 637 C C . ASP A 1 83 ? 60.082 27.087 6.439 1.00 31.66 83 ASP A C 1
ATOM 639 O O . ASP A 1 83 ? 59.504 28.146 6.673 1.00 31.66 83 ASP A O 1
ATOM 643 N N . ALA A 1 84 ? 60.916 26.487 7.294 1.00 29.81 84 ALA A N 1
ATOM 644 C CA . ALA A 1 84 ? 61.825 26.980 8.340 1.00 29.81 84 ALA A CA 1
ATOM 645 C C . ALA A 1 84 ? 61.543 28.191 9.283 1.00 29.81 84 ALA A C 1
ATOM 647 O O . ALA A 1 84 ? 61.505 29.354 8.896 1.00 29.81 84 ALA A O 1
ATOM 648 N N . ALA A 1 85 ? 61.707 27.854 10.577 1.00 28.00 85 ALA A N 1
ATOM 649 C CA . ALA A 1 85 ? 62.391 28.587 11.663 1.00 28.00 85 ALA A CA 1
ATOM 650 C C . ALA A 1 85 ? 61.607 29.583 12.548 1.00 28.00 85 ALA A C 1
ATOM 652 O O . ALA A 1 85 ? 61.462 30.756 12.228 1.00 28.00 85 ALA A O 1
ATOM 653 N N . ALA A 1 86 ? 61.294 29.153 13.779 1.00 28.67 86 ALA A N 1
ATOM 654 C CA . ALA A 1 86 ? 61.980 29.644 14.986 1.00 28.67 86 ALA A CA 1
ATOM 655 C C . ALA A 1 86 ? 61.563 28.833 16.228 1.00 28.67 86 ALA A C 1
ATOM 657 O O . ALA A 1 86 ? 60.386 28.668 16.539 1.00 28.67 86 ALA A O 1
ATOM 658 N N . CYS A 1 87 ? 62.568 28.327 16.935 1.00 27.98 87 CYS A N 1
ATOM 659 C CA . CYS A 1 87 ? 62.486 27.703 18.246 1.00 27.98 87 CYS A CA 1
ATOM 660 C C . CYS A 1 87 ? 62.257 28.748 19.350 1.00 27.98 87 CYS A C 1
ATOM 662 O O . CYS A 1 87 ? 62.894 29.794 19.315 1.00 27.98 87 CYS A O 1
ATOM 664 N N . VAL A 1 88 ? 61.433 28.429 20.357 1.00 31.69 88 VAL A N 1
ATOM 665 C CA . VAL A 1 88 ? 61.779 28.583 21.786 1.00 31.69 88 VAL A CA 1
ATOM 666 C C . VAL A 1 88 ? 60.795 27.824 22.691 1.00 31.69 88 VAL A C 1
ATOM 668 O O . VAL A 1 88 ? 59.590 28.040 22.656 1.00 31.69 88 VAL A O 1
ATOM 671 N N . ASP A 1 89 ? 61.412 26.954 23.487 1.00 28.56 89 ASP A N 1
ATOM 672 C CA . ASP A 1 89 ? 61.103 26.449 24.829 1.00 28.56 89 ASP A CA 1
ATOM 673 C C . ASP A 1 89 ? 59.782 25.749 25.210 1.00 28.56 89 ASP A C 1
ATOM 675 O O . ASP A 1 89 ? 58.671 26.266 25.141 1.00 28.56 89 ASP A O 1
ATOM 679 N N . ALA A 1 90 ? 59.995 24.539 25.736 1.00 32.03 90 ALA A N 1
ATOM 680 C CA . ALA A 1 90 ? 59.062 23.647 26.421 1.00 32.03 90 ALA A CA 1
ATOM 681 C C . ALA A 1 90 ? 58.799 24.144 27.875 1.00 32.03 90 ALA A C 1
ATOM 683 O O . ALA A 1 90 ? 59.467 25.090 28.295 1.00 32.03 90 ALA A O 1
ATOM 684 N N . PRO A 1 91 ? 57.889 23.554 28.697 1.00 31.17 91 PRO A N 1
ATOM 685 C CA . PRO A 1 91 ? 57.967 22.138 29.093 1.00 31.17 91 PRO A CA 1
ATOM 686 C C . PRO A 1 91 ? 56.618 21.400 29.309 1.00 31.17 91 PRO A C 1
ATOM 688 O O . PRO A 1 91 ? 55.618 21.957 29.752 1.00 31.17 91 PRO A O 1
ATOM 691 N N . GLN A 1 92 ? 56.622 20.082 29.084 1.00 32.62 92 GLN A N 1
ATOM 692 C CA . GLN A 1 92 ? 55.794 19.112 29.839 1.00 32.62 92 GLN A CA 1
ATOM 693 C C . GLN A 1 92 ? 56.657 18.500 30.980 1.00 32.62 92 GLN A C 1
ATOM 695 O O . GLN A 1 92 ? 57.848 18.820 30.992 1.00 32.62 92 GLN A O 1
ATOM 700 N N . PRO A 1 93 ? 56.220 17.565 31.873 1.00 46.19 93 PRO A N 1
ATOM 701 C CA . PRO A 1 93 ? 54.934 16.851 32.075 1.00 46.19 93 PRO A CA 1
ATOM 702 C C . PRO A 1 93 ? 54.554 16.829 33.613 1.00 46.19 93 PRO A C 1
ATOM 704 O O . PRO A 1 93 ? 54.955 17.795 34.259 1.00 46.19 93 PRO A O 1
ATOM 707 N N . PRO A 1 94 ? 53.826 15.871 34.280 1.00 40.53 94 PRO A N 1
ATOM 708 C CA . PRO A 1 94 ? 53.919 14.403 34.177 1.00 40.53 94 PRO A CA 1
ATOM 709 C C . PRO A 1 94 ? 52.604 13.582 34.206 1.00 40.53 94 PRO A C 1
ATOM 711 O O . PRO A 1 94 ? 51.559 13.950 34.733 1.00 40.53 94 PRO A O 1
ATOM 714 N N . SER A 1 95 ? 52.752 12.371 33.672 1.00 32.50 95 SER A N 1
ATOM 715 C CA . SER A 1 95 ? 51.875 11.195 33.736 1.00 32.50 95 SER A CA 1
ATOM 716 C C . SER A 1 95 ? 51.835 10.477 35.102 1.00 32.50 95 SER A C 1
ATOM 718 O O . SER A 1 95 ? 52.780 10.621 35.876 1.00 32.50 95 SER A O 1
ATOM 720 N N . ARG A 1 96 ? 50.876 9.528 35.226 1.00 30.89 96 ARG A N 1
ATOM 721 C CA . ARG A 1 96 ? 50.685 8.396 36.191 1.00 30.89 96 ARG A CA 1
ATOM 722 C C . ARG A 1 96 ? 49.539 8.651 37.193 1.00 30.89 96 ARG A C 1
ATOM 724 O O . ARG A 1 96 ? 49.438 9.740 37.718 1.00 30.89 96 ARG A O 1
ATOM 731 N N . ALA A 1 97 ? 48.653 7.720 37.559 1.00 27.48 97 ALA A N 1
ATOM 732 C CA . ALA A 1 97 ? 48.460 6.299 37.267 1.00 27.48 97 ALA A CA 1
ATOM 733 C C . ALA A 1 97 ? 47.029 5.851 37.673 1.00 27.48 97 ALA A C 1
ATOM 735 O O . ALA A 1 97 ? 46.341 6.526 38.429 1.00 27.48 97 ALA A O 1
ATOM 736 N N . ARG A 1 98 ? 46.644 4.665 37.176 1.00 34.00 98 ARG A N 1
ATOM 737 C CA . ARG A 1 98 ? 45.620 3.700 37.642 1.00 34.00 98 ARG A CA 1
ATOM 738 C C . ARG A 1 98 ? 44.865 3.980 38.959 1.00 34.00 98 ARG A C 1
ATOM 740 O O . ARG A 1 98 ? 45.484 4.029 40.016 1.00 34.00 98 ARG A O 1
ATOM 747 N N . ALA A 1 99 ? 43.542 3.781 38.926 1.00 31.22 99 ALA A N 1
ATOM 748 C CA . ALA A 1 99 ? 42.802 3.105 40.001 1.00 31.22 99 ALA A CA 1
ATOM 749 C C . ALA A 1 99 ? 41.527 2.406 39.478 1.00 31.22 99 ALA A C 1
ATOM 751 O O . ALA A 1 99 ? 40.894 2.849 38.528 1.00 31.22 99 ALA A O 1
ATOM 752 N N . ARG A 1 100 ? 41.218 1.262 40.096 1.00 31.89 100 ARG A N 1
ATOM 753 C CA . ARG A 1 100 ? 40.125 0.308 39.826 1.00 31.89 100 ARG A CA 1
ATOM 754 C C . ARG A 1 100 ? 38.802 0.725 40.500 1.00 31.89 100 ARG A C 1
ATOM 756 O O . ARG A 1 100 ? 38.849 1.545 41.412 1.00 31.89 100 ARG A O 1
ATOM 763 N N . ARG A 1 101 ? 37.739 -0.056 40.199 1.00 32.00 101 ARG A N 1
ATOM 764 C CA . ARG A 1 101 ? 36.445 -0.309 40.913 1.00 32.00 101 ARG A CA 1
ATOM 765 C C . ARG A 1 101 ? 35.243 0.286 40.167 1.00 32.00 101 ARG A C 1
ATOM 767 O O . ARG A 1 101 ? 35.388 1.343 39.583 1.00 32.00 101 ARG A O 1
ATOM 774 N N . SER A 1 102 ? 34.027 -0.259 40.152 1.00 31.34 102 SER A N 1
ATOM 775 C CA . SER A 1 102 ? 33.389 -1.548 40.487 1.00 31.34 102 SER A CA 1
ATOM 776 C C . SER A 1 102 ? 31.945 -1.458 39.929 1.00 31.34 102 SER A C 1
ATOM 778 O O . SER A 1 102 ? 31.470 -0.359 39.659 1.00 31.34 102 SER A O 1
ATOM 780 N N . ALA A 1 103 ? 31.265 -2.595 39.752 1.00 34.56 103 ALA A N 1
ATOM 781 C CA . ALA A 1 103 ? 29.906 -2.752 39.203 1.00 34.56 103 ALA A CA 1
ATOM 782 C C . ALA A 1 103 ? 28.787 -1.910 39.880 1.00 34.56 103 ALA A C 1
ATOM 784 O O . ALA A 1 103 ? 28.930 -1.558 41.053 1.00 34.56 103 ALA A O 1
ATOM 785 N N . PRO A 1 104 ? 27.643 -1.656 39.202 1.00 39.00 104 PRO A N 1
ATOM 786 C CA . PRO A 1 104 ? 26.492 -0.983 39.801 1.00 39.00 104 PRO A CA 1
ATOM 787 C C . PRO A 1 104 ? 25.521 -1.964 40.484 1.00 39.00 104 PRO A C 1
ATOM 789 O O . PRO A 1 104 ? 25.207 -3.031 39.957 1.00 39.00 104 PRO A O 1
ATOM 792 N N . ALA A 1 105 ? 25.026 -1.563 41.657 1.00 32.62 105 ALA A N 1
ATOM 793 C CA . ALA A 1 105 ? 23.986 -2.241 42.426 1.00 32.62 105 ALA A CA 1
ATOM 794 C C . ALA A 1 105 ? 22.607 -1.589 42.216 1.00 32.62 105 ALA A C 1
ATOM 796 O O . ALA A 1 105 ? 22.490 -0.388 41.982 1.00 32.62 105 ALA A O 1
ATOM 797 N N . ALA A 1 106 ? 21.576 -2.423 42.334 1.00 34.56 106 ALA A N 1
ATOM 798 C CA . ALA A 1 106 ? 20.158 -2.131 42.167 1.00 34.56 106 ALA A CA 1
ATOM 799 C C . ALA A 1 106 ? 19.532 -1.253 43.274 1.00 34.56 106 ALA A C 1
ATOM 801 O O . ALA A 1 106 ? 19.919 -1.334 44.440 1.00 34.56 106 ALA A O 1
ATOM 802 N N . ARG A 1 107 ? 18.475 -0.506 42.913 1.00 32.81 107 ARG A N 1
ATOM 803 C CA . ARG A 1 107 ? 17.338 -0.063 43.762 1.00 32.81 107 ARG A CA 1
ATOM 804 C C . ARG A 1 107 ? 16.258 0.526 42.831 1.00 32.81 107 ARG A C 1
ATOM 806 O O . ARG A 1 107 ? 16.594 1.379 42.024 1.00 32.81 107 ARG A O 1
ATOM 813 N N . ALA A 1 108 ? 15.064 -0.056 42.688 1.00 37.75 108 ALA A N 1
ATOM 814 C CA . ALA A 1 108 ? 13.889 -0.160 43.581 1.00 37.75 108 ALA A CA 1
ATOM 815 C C . ALA A 1 108 ? 12.844 0.973 43.342 1.00 37.75 108 ALA A C 1
ATOM 817 O O . ALA A 1 108 ? 13.253 2.115 43.140 1.00 37.75 108 ALA A O 1
ATOM 818 N N . PRO A 1 109 ? 11.524 0.666 43.339 1.00 42.34 109 PRO A N 1
ATOM 819 C CA . PRO A 1 109 ? 10.443 1.526 42.822 1.00 42.34 109 PRO A CA 1
ATOM 820 C C . PRO A 1 109 ? 9.805 2.446 43.891 1.00 42.34 109 PRO A C 1
ATOM 822 O O . PRO A 1 109 ? 10.050 2.243 45.083 1.00 42.34 109 PRO A O 1
ATOM 825 N N . PRO A 1 110 ? 8.959 3.428 43.505 1.00 41.50 110 PRO A N 1
ATOM 826 C CA . PRO A 1 110 ? 8.221 4.270 44.452 1.00 41.50 110 PRO A CA 1
ATOM 827 C C . PRO A 1 110 ? 6.880 3.655 44.937 1.00 41.50 110 PRO A C 1
ATOM 829 O O . PRO A 1 110 ? 6.388 2.700 44.333 1.00 41.50 110 PRO A O 1
ATOM 832 N N . PRO A 1 111 ? 6.303 4.171 46.049 1.00 44.09 111 PRO A N 1
ATOM 833 C CA . PRO A 1 111 ? 5.446 3.407 46.964 1.00 44.09 111 PRO A CA 1
ATOM 834 C C . PRO A 1 111 ? 3.930 3.656 46.838 1.00 44.09 111 PRO A C 1
ATOM 836 O O . PRO A 1 111 ? 3.483 4.677 46.321 1.00 44.09 111 PRO A O 1
ATOM 839 N N . ALA A 1 112 ? 3.155 2.733 47.423 1.00 33.81 112 ALA A N 1
ATOM 840 C CA . ALA A 1 112 ? 1.715 2.825 47.670 1.00 33.81 112 ALA A CA 1
ATOM 841 C C . ALA A 1 112 ? 1.394 3.221 49.130 1.00 33.81 112 ALA A C 1
ATOM 843 O O . ALA A 1 112 ? 2.049 2.759 50.064 1.00 33.81 112 ALA A O 1
ATOM 844 N N . ALA A 1 113 ? 0.341 4.023 49.311 1.00 32.62 113 ALA A N 1
ATOM 845 C CA . ALA A 1 113 ? -0.379 4.339 50.554 1.00 32.62 113 ALA A CA 1
ATOM 846 C C . ALA A 1 113 ? -1.717 4.996 50.130 1.00 32.62 113 ALA A C 1
ATOM 848 O O . ALA A 1 113 ? -1.710 5.753 49.169 1.00 32.62 113 ALA A O 1
ATOM 849 N N . MET A 1 114 ? -2.903 4.807 50.712 1.00 31.72 114 MET A N 1
ATOM 850 C CA . MET A 1 114 ? -3.384 4.126 51.915 1.00 31.72 114 MET A CA 1
ATOM 851 C C . MET A 1 114 ? -4.894 3.854 51.748 1.00 31.72 114 MET A C 1
ATOM 853 O O . MET A 1 114 ? -5.586 4.532 50.992 1.00 31.72 114 MET A O 1
ATOM 857 N N . ALA A 1 115 ? -5.379 2.846 52.468 1.00 31.17 115 ALA A N 1
ATOM 858 C CA . ALA A 1 115 ? -6.739 2.321 52.447 1.00 31.17 115 ALA A CA 1
ATOM 859 C C . ALA A 1 115 ? -7.746 3.133 53.286 1.00 31.17 115 ALA A C 1
ATOM 861 O O . ALA A 1 115 ? -7.377 3.744 54.286 1.00 31.17 115 ALA A O 1
ATOM 862 N N . ALA A 1 116 ? -9.038 2.980 52.977 1.00 31.69 116 ALA A N 1
ATOM 863 C CA . ALA A 1 116 ? -10.123 3.106 53.949 1.00 31.69 116 ALA A CA 1
ATOM 864 C C . ALA A 1 116 ? -11.014 1.855 53.871 1.00 31.69 116 ALA A C 1
ATOM 866 O O . ALA A 1 116 ? -11.521 1.493 52.811 1.00 31.69 116 ALA A O 1
ATOM 867 N N . LYS A 1 117 ? -11.146 1.165 55.007 1.00 30.16 117 LYS A N 1
ATOM 868 C CA . LYS A 1 117 ? -12.007 -0.002 55.222 1.00 30.16 117 LYS A CA 1
ATOM 869 C C . LYS A 1 117 ? -13.358 0.467 55.760 1.00 30.16 117 LYS A C 1
ATOM 871 O O . LYS A 1 117 ? -13.378 1.298 56.661 1.00 30.16 117 LYS A O 1
ATOM 876 N N . SER A 1 118 ? -14.446 -0.171 55.342 1.00 29.77 118 SER A N 1
ATOM 877 C CA . SER A 1 118 ? -15.520 -0.532 56.274 1.00 29.77 118 SER A CA 1
ATOM 878 C C . SER A 1 118 ? -16.290 -1.741 55.748 1.00 29.77 118 SER A C 1
ATOM 880 O O . SER A 1 118 ? -16.565 -1.842 54.554 1.00 29.77 118 SER A O 1
ATOM 882 N N . ALA A 1 119 ? -16.567 -2.683 56.645 1.00 32.69 119 ALA A N 1
ATOM 883 C CA . ALA A 1 119 ? -17.196 -3.966 56.379 1.00 32.69 119 ALA A CA 1
ATOM 884 C C . ALA A 1 119 ? -18.630 -4.014 56.945 1.00 32.69 119 ALA A C 1
ATOM 886 O O . ALA A 1 119 ? -18.911 -3.446 57.993 1.00 32.69 119 ALA A O 1
ATOM 887 N N . VAL A 1 120 ? -19.464 -4.726 56.181 1.00 35.44 120 VAL A N 1
ATOM 888 C CA . VAL A 1 120 ? -20.758 -5.433 56.371 1.00 35.44 120 VAL A CA 1
ATOM 889 C C . VAL A 1 120 ? -21.237 -5.743 57.817 1.00 35.44 120 VAL A C 1
ATOM 891 O O . VAL A 1 120 ? -20.408 -5.808 58.722 1.00 35.44 120 VAL A O 1
ATOM 894 N N . PRO A 1 121 ? -22.544 -6.041 58.056 1.00 47.94 121 PRO A N 1
ATOM 895 C CA . PRO A 1 121 ? -23.133 -7.386 57.796 1.00 47.94 121 PRO A CA 1
ATOM 896 C C . PRO A 1 121 ? -24.539 -7.343 57.120 1.00 47.94 121 PRO A C 1
ATOM 898 O O . PRO A 1 121 ? -25.278 -6.386 57.290 1.00 47.94 121 PRO A O 1
ATOM 901 N N . ALA A 1 122 ? -24.898 -8.219 56.166 1.00 31.25 122 ALA A N 1
ATOM 902 C CA . ALA A 1 122 ? -25.227 -9.662 56.208 1.00 31.25 122 ALA A CA 1
ATOM 903 C C . ALA A 1 122 ? -26.717 -9.941 56.553 1.00 31.25 122 ALA A C 1
ATOM 905 O O . ALA A 1 122 ? -27.150 -9.632 57.655 1.00 31.25 122 ALA A O 1
ATOM 906 N N . ARG A 1 123 ? -27.505 -10.501 55.609 1.00 32.81 123 ARG A N 1
ATOM 907 C CA . ARG A 1 123 ? -28.219 -11.823 55.620 1.00 32.81 123 ARG A CA 1
ATOM 908 C C . ARG A 1 123 ? -29.723 -11.573 55.337 1.00 32.81 123 ARG A C 1
ATOM 910 O O . ARG A 1 123 ? -30.182 -10.494 55.662 1.00 32.81 123 ARG A O 1
ATOM 917 N N . LEU A 1 124 ? -30.582 -12.425 54.760 1.00 28.84 124 LEU A N 1
ATOM 918 C CA . LEU A 1 124 ? -30.646 -13.842 54.349 1.00 28.84 124 LEU A CA 1
ATOM 919 C C . LEU A 1 124 ? -31.962 -14.013 53.529 1.00 28.84 124 LEU A C 1
ATOM 921 O O . LEU A 1 124 ? -32.931 -13.378 53.917 1.00 28.84 124 LEU A O 1
ATOM 925 N N . ARG A 1 125 ? -31.984 -14.929 52.530 1.00 28.80 125 ARG A N 1
ATOM 926 C CA . ARG A 1 125 ? -33.081 -15.856 52.083 1.00 28.80 125 ARG A CA 1
ATOM 927 C C . ARG A 1 125 ? -34.517 -15.315 51.851 1.00 28.80 125 ARG A C 1
ATOM 929 O O . ARG A 1 125 ? -34.963 -14.413 52.521 1.00 28.80 125 ARG A O 1
ATOM 936 N N . ALA A 1 126 ? -35.417 -15.903 51.066 1.00 28.84 126 ALA A N 1
ATOM 937 C CA . ALA A 1 126 ? -35.500 -16.916 50.012 1.00 28.84 126 ALA A CA 1
ATOM 938 C C . ALA A 1 126 ? -37.003 -16.978 49.617 1.00 28.84 126 ALA A C 1
ATOM 940 O O . ALA A 1 126 ? -37.849 -16.570 50.406 1.00 28.84 126 ALA A O 1
ATOM 941 N N . ALA A 1 127 ? -37.293 -17.616 48.478 1.00 28.44 127 ALA A N 1
ATOM 942 C CA . ALA A 1 127 ? -38.563 -18.264 48.107 1.00 28.44 127 ALA A CA 1
ATOM 943 C C . ALA A 1 127 ? -39.698 -17.431 47.459 1.00 28.44 127 ALA A C 1
ATOM 945 O O . ALA A 1 127 ? -40.268 -16.511 48.034 1.00 28.44 127 ALA A O 1
ATOM 946 N N . ALA A 1 128 ? -40.057 -17.879 46.247 1.00 30.34 128 ALA A N 1
ATOM 947 C CA . ALA A 1 128 ? -41.379 -17.778 45.613 1.00 30.34 128 ALA A CA 1
ATOM 948 C C . ALA A 1 128 ? -42.394 -18.706 46.348 1.00 30.34 128 ALA A C 1
ATOM 950 O O . ALA A 1 128 ? -41.930 -19.499 47.174 1.00 30.34 128 ALA A O 1
ATOM 951 N N . PRO A 1 129 ? -43.730 -18.689 46.093 1.00 40.53 129 PRO A N 1
ATOM 952 C CA . PRO A 1 129 ? -44.347 -18.985 44.781 1.00 40.53 129 PRO A CA 1
ATOM 953 C C . PRO A 1 129 ? -45.652 -18.202 44.473 1.00 40.53 129 PRO A C 1
ATOM 955 O O . PRO A 1 129 ? -46.168 -17.473 45.313 1.00 40.53 129 PRO A O 1
ATOM 958 N N . GLY A 1 130 ? -46.233 -18.409 43.282 1.00 29.19 130 GLY A N 1
ATOM 959 C CA . GLY A 1 130 ? -47.655 -18.111 43.033 1.00 29.19 130 GLY A CA 1
ATOM 960 C C . GLY A 1 130 ? -47.993 -17.693 41.603 1.00 29.19 130 GLY A C 1
ATOM 961 O O . GLY A 1 130 ? -47.670 -16.592 41.182 1.00 29.19 130 GLY A O 1
ATOM 962 N N . ALA A 1 131 ? -48.651 -18.591 40.872 1.00 29.70 131 ALA A N 1
ATOM 963 C CA . ALA A 1 131 ? -49.068 -18.476 39.478 1.00 29.70 131 ALA A CA 1
ATOM 964 C C . ALA A 1 131 ? -50.372 -17.681 39.283 1.00 29.70 131 ALA A C 1
ATOM 966 O O . ALA A 1 131 ? -51.217 -17.725 40.160 1.00 29.70 131 ALA A O 1
ATOM 967 N N . HIS A 1 132 ? -50.529 -17.049 38.110 1.00 32.06 132 HIS A N 1
ATOM 968 C CA . HIS A 1 132 ? -51.738 -16.814 37.280 1.00 32.06 132 HIS A CA 1
ATOM 969 C C . HIS A 1 132 ? -51.221 -15.987 36.072 1.00 32.06 132 HIS A C 1
ATOM 971 O O . HIS A 1 132 ? -50.557 -14.981 36.274 1.00 32.06 132 HIS A O 1
ATOM 977 N N . GLY A 1 133 ? -51.279 -16.377 34.795 1.00 27.50 133 GLY A N 1
ATOM 978 C CA . GLY A 1 133 ? -52.393 -16.890 34.002 1.00 27.50 133 GLY A CA 1
ATOM 979 C C . GLY A 1 133 ? -52.851 -15.779 33.040 1.00 27.50 133 GLY A C 1
ATOM 980 O O . GLY A 1 133 ? -53.626 -14.929 33.455 1.00 27.50 133 GLY A O 1
ATOM 981 N N . GLY A 1 134 ? -52.377 -15.746 31.781 1.00 27.58 134 GLY A N 1
ATOM 982 C CA . GLY A 1 134 ? -52.891 -14.778 30.792 1.00 27.58 134 GLY A CA 1
ATOM 983 C C . GLY A 1 134 ? -52.105 -14.596 29.481 1.00 27.58 134 GLY A C 1
ATOM 984 O O . GLY A 1 134 ? -51.160 -13.823 29.423 1.00 27.58 134 GLY A O 1
ATOM 985 N N . ALA A 1 135 ? -52.588 -15.255 28.420 1.00 31.55 135 ALA A N 1
ATOM 986 C CA . ALA A 1 135 ? -52.530 -14.878 26.995 1.00 31.55 135 ALA A CA 1
ATOM 987 C C . ALA A 1 135 ? -51.165 -14.595 26.315 1.00 31.55 135 ALA A C 1
ATOM 989 O O . ALA A 1 135 ? -50.733 -13.456 26.141 1.00 31.55 135 ALA A O 1
ATOM 990 N N . ALA A 1 136 ? -50.565 -15.653 25.757 1.00 30.50 136 ALA A N 1
ATOM 991 C CA . ALA A 1 136 ? -49.486 -15.564 24.776 1.00 30.50 136 ALA A CA 1
ATOM 992 C C . ALA A 1 136 ? -50.006 -15.071 23.407 1.00 30.50 136 ALA A C 1
ATOM 994 O O . ALA A 1 136 ? -50.644 -15.813 22.659 1.00 30.50 136 ALA A O 1
ATOM 995 N N . ARG A 1 137 ? -49.679 -13.826 23.037 1.00 37.59 137 ARG A N 1
ATOM 996 C CA . ARG A 1 137 ? -49.604 -13.420 21.624 1.00 37.59 137 ARG A CA 1
ATOM 997 C C . ARG A 1 137 ? -48.342 -14.048 21.034 1.00 37.59 137 ARG A C 1
ATOM 999 O O . ARG A 1 137 ? -47.247 -13.811 21.539 1.00 37.59 137 ARG A O 1
ATOM 1006 N N . ARG A 1 138 ? -48.505 -14.860 19.985 1.00 32.91 138 ARG A N 1
ATOM 1007 C CA . ARG A 1 138 ? -47.413 -15.488 19.227 1.00 32.91 138 ARG A CA 1
ATOM 1008 C C . ARG A 1 138 ? -46.422 -14.407 18.779 1.00 32.91 138 ARG A C 1
ATOM 1010 O O . ARG A 1 138 ? -46.728 -13.622 17.887 1.00 32.91 138 ARG A O 1
ATOM 1017 N N . ARG A 1 139 ? -45.256 -14.343 19.426 1.00 37.22 139 ARG A N 1
ATOM 1018 C CA . ARG A 1 139 ? -44.082 -13.657 18.884 1.00 37.22 139 ARG A CA 1
ATOM 1019 C C . ARG A 1 139 ? -43.468 -14.588 17.847 1.00 37.22 139 ARG A C 1
ATOM 1021 O O . ARG A 1 139 ? -43.244 -15.761 18.139 1.00 37.22 139 ARG A O 1
ATOM 1028 N N . SER A 1 140 ? -43.259 -14.064 16.646 1.00 35.03 140 SER A N 1
ATOM 1029 C CA . SER A 1 140 ? -42.509 -14.719 15.577 1.00 35.03 140 SER A CA 1
ATOM 1030 C C . SER A 1 140 ? -41.173 -15.252 16.113 1.00 35.03 140 SER A C 1
ATOM 1032 O O . SER A 1 140 ? -40.590 -14.612 16.997 1.00 35.03 140 SER A O 1
ATOM 1034 N N . PRO A 1 141 ? -40.680 -16.400 15.618 1.00 37.19 141 PRO A N 1
ATOM 1035 C CA . PRO A 1 141 ? -39.392 -16.923 16.054 1.00 37.19 141 PRO A CA 1
ATOM 1036 C C . PRO A 1 141 ? -38.287 -15.902 15.741 1.00 37.19 141 PRO A C 1
ATOM 1038 O O . PRO A 1 141 ? -38.398 -15.170 14.749 1.00 37.19 141 PRO A O 1
ATOM 1041 N N . PRO A 1 142 ? -37.230 -15.810 16.569 1.00 38.50 142 PRO A N 1
ATOM 1042 C CA . PRO A 1 142 ? -36.083 -14.990 16.227 1.00 38.50 142 PRO A CA 1
ATOM 1043 C C . PRO A 1 142 ? -35.505 -15.523 14.917 1.00 38.50 142 PRO A C 1
ATOM 1045 O O . PRO A 1 142 ? -35.199 -16.709 14.789 1.00 38.50 142 PRO A O 1
ATOM 1048 N N . ARG A 1 143 ? -35.416 -14.625 13.934 1.00 38.41 143 ARG A N 1
ATOM 1049 C CA . ARG A 1 143 ? -34.677 -14.807 12.686 1.00 38.41 143 ARG A CA 1
ATOM 1050 C C . ARG A 1 143 ? -33.346 -15.482 13.014 1.00 38.41 143 ARG A C 1
ATOM 1052 O O . ARG A 1 143 ? -32.623 -14.989 13.879 1.00 38.41 143 ARG A O 1
ATOM 1059 N N . ALA A 1 144 ? -33.089 -16.614 12.360 1.00 35.66 144 ALA A N 1
ATOM 1060 C CA . ALA A 1 144 ? -31.855 -17.371 12.496 1.00 35.66 144 ALA A CA 1
ATOM 1061 C C . ALA A 1 144 ? -30.658 -16.411 12.497 1.00 35.66 144 ALA A C 1
ATOM 1063 O O . ALA A 1 144 ? -30.575 -15.516 11.649 1.00 35.66 144 ALA A O 1
ATOM 1064 N N . ALA A 1 145 ? -29.781 -16.560 13.492 1.00 39.16 145 ALA A N 1
ATOM 1065 C CA . ALA A 1 145 ? -28.505 -15.870 13.502 1.00 39.16 145 ALA A CA 1
ATOM 1066 C C . ALA A 1 145 ? -27.813 -16.148 12.162 1.00 39.16 145 ALA A C 1
ATOM 1068 O O . ALA A 1 145 ? -27.755 -17.300 11.726 1.00 39.16 145 ALA A O 1
ATOM 1069 N N . ALA A 1 146 ? -27.353 -15.083 11.503 1.00 38.31 146 ALA A N 1
ATOM 1070 C CA . ALA A 1 146 ? -26.498 -15.193 10.331 1.00 38.31 146 ALA A CA 1
ATOM 1071 C C . ALA A 1 146 ? -25.348 -16.176 10.634 1.00 38.31 146 ALA A C 1
ATOM 1073 O O . ALA A 1 146 ? -24.914 -16.245 11.792 1.00 38.31 146 ALA A O 1
ATOM 1074 N N . PRO A 1 147 ? -24.882 -16.955 9.643 1.00 39.75 147 PRO A N 1
ATOM 1075 C CA . PRO A 1 147 ? -23.821 -17.930 9.864 1.00 39.75 147 PRO A CA 1
ATOM 1076 C C . PRO A 1 147 ? -22.586 -17.234 10.451 1.00 39.75 147 PRO A C 1
ATOM 1078 O O . PRO A 1 147 ? -22.386 -16.037 10.233 1.00 39.75 147 PRO A O 1
ATOM 1081 N N . ALA A 1 148 ? -21.794 -17.975 11.234 1.00 42.19 148 ALA A N 1
ATOM 1082 C CA . ALA A 1 148 ? -20.566 -17.483 11.857 1.00 42.19 148 ALA A CA 1
ATOM 1083 C C . ALA A 1 148 ? -19.746 -16.630 10.869 1.00 42.19 148 ALA A C 1
ATOM 1085 O O . ALA A 1 148 ? -19.544 -17.012 9.719 1.00 42.19 148 ALA A O 1
ATOM 1086 N N . ASP A 1 149 ? -19.364 -15.442 11.331 1.00 59.53 149 ASP A N 1
ATOM 1087 C CA . ASP A 1 149 ? -19.031 -14.284 10.505 1.00 59.53 149 ASP A CA 1
ATOM 1088 C C . ASP A 1 149 ? -17.803 -14.488 9.613 1.00 59.53 149 ASP A C 1
ATOM 1090 O O . ASP A 1 149 ? -16.677 -14.609 10.092 1.00 59.53 149 ASP A O 1
ATOM 1094 N N . GLU A 1 150 ? -18.032 -14.449 8.300 1.00 81.06 150 GLU A N 1
ATOM 1095 C CA . GLU A 1 150 ? -17.040 -14.542 7.220 1.00 81.06 150 GLU A CA 1
ATOM 1096 C C . GLU A 1 150 ? -15.833 -13.588 7.393 1.00 81.06 150 GLU A C 1
ATOM 1098 O O . GLU A 1 150 ? -14.739 -13.819 6.859 1.00 81.06 150 GLU A O 1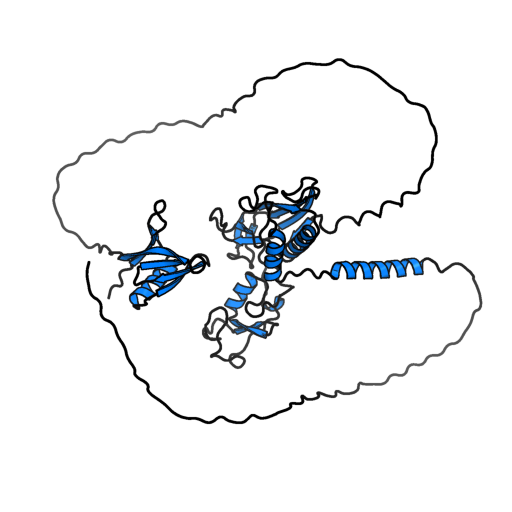
ATOM 1103 N N . LEU A 1 151 ? -16.015 -12.496 8.143 1.00 91.44 151 LEU A N 1
ATOM 1104 C CA . LEU A 1 151 ? -15.008 -11.456 8.340 1.00 91.44 151 LEU A CA 1
ATOM 1105 C C . LEU A 1 151 ? -14.040 -11.724 9.492 1.00 91.44 151 LEU A C 1
ATOM 1107 O O . LEU A 1 151 ? -12.949 -11.152 9.487 1.00 91.44 151 LEU A O 1
ATOM 1111 N N . GLU A 1 152 ? -14.396 -12.577 10.451 1.00 95.31 152 GLU A N 1
ATOM 1112 C CA . GLU A 1 152 ? -13.549 -12.900 11.601 1.00 95.31 152 GLU A CA 1
ATOM 1113 C C . GLU A 1 152 ? -12.507 -13.987 11.252 1.00 95.31 152 GLU A C 1
ATOM 1115 O O . GLU A 1 152 ? -12.493 -14.589 10.172 1.00 95.31 152 GLU A O 1
ATOM 1120 N N . GLY A 1 153 ? -11.549 -14.200 12.152 1.00 96.56 153 GLY A N 1
ATOM 1121 C CA . GLY A 1 153 ? -10.508 -15.217 12.023 1.00 96.56 153 GLY A CA 1
ATOM 1122 C C . GLY A 1 153 ? -9.207 -14.732 11.381 1.00 96.56 153 GLY A C 1
ATOM 1123 O O . GLY A 1 153 ? -9.050 -13.564 11.007 1.00 96.56 153 GLY A O 1
ATOM 1124 N N . THR A 1 154 ? -8.251 -15.659 11.290 1.00 97.50 154 THR A N 1
ATOM 1125 C CA . THR A 1 154 ? -6.866 -15.392 10.885 1.00 97.50 154 THR A CA 1
ATOM 1126 C C . THR A 1 154 ? -6.617 -15.726 9.418 1.00 97.50 154 THR A C 1
ATOM 1128 O O . THR A 1 154 ? -6.860 -16.844 8.970 1.00 97.50 154 THR A O 1
ATOM 1131 N N . VAL A 1 155 ? -6.034 -14.776 8.695 1.00 96.94 155 VAL A N 1
ATOM 1132 C CA . VAL A 1 155 ? -5.454 -14.943 7.362 1.00 96.94 155 VAL A CA 1
ATOM 1133 C C . VAL A 1 155 ? -3.933 -14.917 7.498 1.00 96.94 155 VAL A C 1
ATOM 1135 O O . VAL A 1 155 ? -3.377 -14.097 8.232 1.00 96.94 155 VAL A O 1
ATOM 1138 N N . ARG A 1 156 ? -3.245 -15.821 6.799 1.00 97.81 156 ARG A N 1
ATOM 1139 C CA . ARG A 1 156 ? -1.781 -15.834 6.705 1.00 97.81 156 ARG A CA 1
ATOM 1140 C C . ARG A 1 156 ? -1.373 -15.430 5.299 1.00 97.81 156 ARG A C 1
ATOM 1142 O O . ARG A 1 156 ? -2.002 -15.863 4.340 1.00 97.81 156 ARG A O 1
ATOM 1149 N N . PHE A 1 157 ? -0.327 -14.627 5.203 1.00 96.19 157 PHE A N 1
ATOM 1150 C CA . PHE A 1 157 ? 0.306 -14.268 3.945 1.00 96.19 157 PHE A CA 1
ATOM 1151 C C . PHE A 1 157 ? 1.747 -14.774 3.962 1.00 96.19 157 PHE A C 1
ATOM 1153 O O . PHE A 1 157 ? 2.463 -14.562 4.945 1.00 96.19 157 PHE A O 1
ATOM 1160 N N . ALA A 1 158 ? 2.152 -15.436 2.883 1.00 93.75 158 ALA A N 1
ATOM 1161 C CA . ALA A 1 158 ? 3.519 -15.875 2.656 1.00 93.75 158 ALA A CA 1
ATOM 1162 C C . ALA A 1 158 ? 4.090 -15.084 1.479 1.00 93.75 158 ALA A C 1
ATOM 1164 O O . ALA A 1 158 ? 3.514 -15.064 0.394 1.00 93.75 158 ALA A O 1
ATOM 1165 N N . SER A 1 159 ? 5.197 -14.398 1.730 1.00 89.62 159 SER A N 1
ATOM 1166 C CA . SER A 1 159 ? 5.932 -13.654 0.718 1.00 89.62 159 SER A CA 1
ATOM 1167 C C . SER A 1 159 ? 6.762 -14.598 -0.158 1.00 89.62 159 SER A C 1
ATOM 1169 O O . SER A 1 159 ? 6.910 -15.770 0.171 1.00 89.62 159 SER A O 1
ATOM 1171 N N . HIS A 1 160 ? 7.324 -14.103 -1.262 1.00 82.06 160 HIS A N 1
ATOM 1172 C CA . HIS A 1 160 ? 8.202 -14.926 -2.095 1.00 82.06 160 HIS A CA 1
ATOM 1173 C C . HIS A 1 160 ? 9.554 -15.162 -1.401 1.00 82.06 160 HIS A C 1
ATOM 1175 O O . HIS A 1 160 ? 10.244 -14.208 -1.033 1.00 82.06 160 HIS A O 1
ATOM 1181 N N . ASP A 1 161 ? 9.939 -16.434 -1.274 1.00 68.31 161 ASP A N 1
ATOM 1182 C CA . ASP A 1 161 ? 11.169 -16.867 -0.590 1.00 68.31 161 ASP A CA 1
ATOM 1183 C C . ASP A 1 161 ? 12.298 -17.245 -1.577 1.00 68.31 161 ASP A C 1
ATOM 1185 O O . ASP A 1 161 ? 13.410 -17.580 -1.168 1.00 68.31 161 ASP A O 1
ATOM 1189 N N . GLY A 1 162 ? 12.016 -17.199 -2.885 1.00 70.94 162 GLY A N 1
ATOM 1190 C CA . GLY A 1 162 ? 12.900 -17.646 -3.966 1.00 70.94 162 GLY A CA 1
ATOM 1191 C C . GLY A 1 162 ? 12.843 -16.744 -5.198 1.00 70.94 162 GLY A C 1
ATOM 1192 O O . GLY A 1 162 ? 12.303 -15.643 -5.144 1.00 70.94 162 GLY A O 1
ATOM 1193 N N . GLN A 1 163 ? 13.420 -17.203 -6.311 1.00 69.12 163 GLN A N 1
ATOM 1194 C CA . GLN A 1 163 ? 13.538 -16.418 -7.542 1.00 69.12 163 GLN A CA 1
ATOM 1195 C C . GLN A 1 163 ? 12.147 -16.083 -8.108 1.00 69.12 163 GLN A C 1
ATOM 1197 O O . GLN A 1 163 ? 11.386 -16.973 -8.477 1.00 69.12 163 GLN A O 1
ATOM 1202 N N . LEU A 1 164 ? 11.808 -14.793 -8.150 1.00 76.81 164 LEU A N 1
ATOM 1203 C CA . LEU A 1 164 ? 10.550 -14.317 -8.717 1.00 76.81 164 LEU A CA 1
ATOM 1204 C C . LEU A 1 164 ? 10.715 -14.144 -10.230 1.00 76.81 164 LEU A C 1
ATOM 1206 O O . LEU A 1 164 ? 11.288 -13.157 -10.691 1.00 76.81 164 LEU A O 1
ATOM 1210 N N . GLU A 1 165 ? 10.216 -15.101 -11.010 1.00 82.81 165 GLU A N 1
ATOM 1211 C CA . GLU A 1 165 ? 10.247 -15.026 -12.472 1.00 82.81 165 GLU A CA 1
ATOM 1212 C C . GLU A 1 165 ? 9.078 -14.187 -12.998 1.00 82.81 165 GLU A C 1
ATOM 1214 O O . GLU A 1 165 ? 8.055 -14.705 -13.445 1.00 82.81 165 GLU A O 1
ATOM 1219 N N . LEU A 1 166 ? 9.236 -12.861 -12.958 1.00 84.12 166 LEU A N 1
ATOM 1220 C CA . LEU A 1 166 ? 8.230 -11.904 -13.442 1.00 84.12 166 LEU A CA 1
ATOM 1221 C C . LEU A 1 166 ? 7.781 -12.186 -14.881 1.00 84.12 166 LEU A C 1
ATOM 1223 O O . LEU A 1 166 ? 6.617 -11.966 -15.210 1.00 84.12 166 LEU A O 1
ATOM 1227 N N . ALA A 1 167 ? 8.678 -12.720 -15.710 1.00 83.31 167 ALA A N 1
ATOM 1228 C CA . ALA A 1 167 ? 8.372 -13.142 -17.070 1.00 83.31 167 ALA A CA 1
ATOM 1229 C C . ALA A 1 167 ? 7.234 -14.155 -17.141 1.00 83.31 167 ALA A C 1
ATOM 1231 O O . ALA A 1 167 ? 6.308 -13.989 -17.929 1.00 83.31 167 ALA A O 1
ATOM 1232 N N . HIS A 1 168 ? 7.305 -15.173 -16.285 1.00 85.56 168 HIS A N 1
ATOM 1233 C CA . HIS A 1 168 ? 6.324 -16.241 -16.212 1.00 85.56 168 HIS A CA 1
ATOM 1234 C C . HIS A 1 168 ? 4.999 -15.722 -15.647 1.00 85.56 168 HIS A C 1
ATOM 1236 O O . HIS A 1 168 ? 3.953 -15.925 -16.248 1.00 85.56 168 HIS A O 1
ATOM 1242 N N . VAL A 1 169 ? 5.056 -14.969 -14.543 1.00 84.44 169 VAL A N 1
ATOM 1243 C CA . VAL A 1 169 ? 3.856 -14.483 -13.838 1.00 84.44 169 VAL A CA 1
ATOM 1244 C C . VAL A 1 169 ? 3.093 -13.416 -14.635 1.00 84.44 169 VAL A C 1
ATOM 1246 O O . VAL A 1 169 ? 1.882 -13.272 -14.494 1.00 84.44 169 VAL A O 1
ATOM 1249 N N . THR A 1 170 ? 3.786 -12.631 -15.465 1.00 87.62 170 THR A N 1
ATOM 1250 C CA . THR A 1 170 ? 3.153 -11.555 -16.252 1.00 87.62 170 THR A CA 1
ATOM 1251 C C . THR A 1 170 ? 2.926 -11.896 -17.720 1.00 87.62 170 THR A C 1
ATOM 1253 O O . THR A 1 170 ? 2.347 -11.073 -18.442 1.00 87.62 170 THR A O 1
ATOM 1256 N N . ASP A 1 171 ? 3.355 -13.089 -18.146 1.00 89.69 171 ASP A N 1
ATOM 1257 C CA . ASP A 1 171 ? 3.357 -13.545 -19.540 1.00 89.69 171 ASP A CA 1
ATOM 1258 C C . ASP A 1 171 ? 3.925 -12.470 -20.481 1.00 89.69 171 ASP A C 1
ATOM 1260 O O . ASP A 1 171 ? 3.336 -12.086 -21.497 1.00 89.69 171 ASP A O 1
ATOM 1264 N N . TRP A 1 172 ? 5.048 -11.870 -20.075 1.00 93.38 172 TRP A N 1
ATOM 1265 C CA . TRP A 1 172 ? 5.694 -10.868 -20.910 1.00 93.38 172 TRP A CA 1
ATOM 1266 C C . TRP A 1 172 ? 6.518 -11.530 -22.012 1.00 93.38 172 TRP A C 1
ATOM 1268 O O . TRP A 1 172 ? 6.980 -12.667 -21.903 1.00 93.38 172 TRP A O 1
ATOM 1278 N N . ARG A 1 173 ? 6.760 -10.790 -23.091 1.00 94.88 173 ARG A N 1
ATOM 1279 C CA . ARG A 1 173 ? 7.559 -11.249 -24.227 1.00 94.88 173 ARG A CA 1
ATOM 1280 C C . ARG A 1 173 ? 8.669 -10.259 -24.537 1.00 94.88 173 ARG A C 1
ATOM 1282 O O . ARG A 1 173 ? 8.396 -9.070 -24.689 1.00 94.88 173 ARG A O 1
ATOM 1289 N N . LEU A 1 174 ? 9.892 -10.757 -24.705 1.00 94.44 174 LEU A N 1
ATOM 1290 C CA . LEU A 1 174 ? 11.007 -9.980 -25.255 1.00 94.44 174 LEU A CA 1
ATOM 1291 C C . LEU A 1 174 ? 10.720 -9.602 -26.714 1.00 94.44 174 LEU A C 1
ATOM 1293 O O . LEU A 1 174 ? 10.260 -10.436 -27.495 1.00 94.44 174 LEU A O 1
ATOM 1297 N N . LEU A 1 175 ? 10.978 -8.348 -27.074 1.00 94.38 175 LEU A N 1
ATOM 1298 C CA . LEU A 1 175 ? 10.811 -7.829 -28.428 1.00 94.38 175 LEU A CA 1
ATOM 1299 C C . LEU A 1 175 ? 12.159 -7.698 -29.134 1.00 94.38 175 LEU A C 1
ATOM 1301 O O . LEU A 1 175 ? 13.138 -7.218 -28.560 1.00 94.38 175 LEU A O 1
ATOM 1305 N N . LEU A 1 176 ? 12.192 -8.069 -30.411 1.00 92.75 176 LEU A N 1
ATOM 1306 C CA . LEU A 1 176 ? 13.317 -7.769 -31.291 1.00 92.75 176 LEU A CA 1
ATOM 1307 C C . LEU A 1 176 ? 13.298 -6.286 -31.707 1.00 92.75 176 LEU A C 1
ATOM 1309 O O . LEU A 1 176 ? 12.217 -5.706 -31.810 1.00 92.75 176 LEU A O 1
ATOM 1313 N N . PRO A 1 177 ? 14.452 -5.685 -32.064 1.00 89.88 177 PRO A N 1
ATOM 1314 C CA . PRO A 1 177 ? 14.515 -4.301 -32.553 1.00 89.88 177 PRO A CA 1
ATOM 1315 C C . PRO A 1 177 ? 13.618 -3.985 -33.756 1.00 89.88 177 PRO A C 1
ATOM 1317 O O . PRO A 1 177 ? 13.289 -2.831 -33.992 1.00 89.88 177 PRO A O 1
ATOM 1320 N N . SER A 1 178 ? 13.210 -4.996 -34.528 1.00 91.38 178 SER A N 1
ATOM 1321 C CA . SER A 1 178 ? 12.275 -4.840 -35.649 1.00 91.38 178 SER A CA 1
ATOM 1322 C C . SER A 1 178 ? 10.796 -4.811 -35.240 1.00 91.38 178 SER A C 1
ATOM 1324 O O . SER A 1 178 ? 9.938 -4.604 -36.093 1.00 91.38 178 SER A O 1
ATOM 1326 N N . GLU A 1 179 ? 10.472 -5.105 -33.979 1.00 92.88 179 GLU A N 1
ATOM 1327 C CA . GLU A 1 179 ? 9.096 -5.239 -33.476 1.00 92.88 179 GLU A CA 1
ATOM 1328 C C . GLU A 1 179 ? 8.597 -4.001 -32.717 1.00 92.88 179 GLU A C 1
ATOM 1330 O O . GLU A 1 179 ? 7.436 -3.971 -32.303 1.00 92.88 179 GLU A O 1
ATOM 1335 N N . TYR A 1 180 ? 9.441 -2.985 -32.539 1.00 91.19 180 TYR A N 1
ATOM 1336 C CA . TYR A 1 180 ? 9.078 -1.713 -31.922 1.00 91.19 180 TYR A CA 1
ATOM 1337 C C . TYR A 1 180 ? 9.647 -0.535 -32.716 1.00 91.19 180 TYR A C 1
ATOM 1339 O O . TYR A 1 180 ? 10.604 -0.674 -33.473 1.00 91.19 180 TYR A O 1
ATOM 1347 N N . ASP A 1 181 ? 9.022 0.628 -32.551 1.00 89.88 181 ASP A N 1
ATOM 1348 C CA . ASP A 1 181 ? 9.527 1.883 -33.100 1.00 89.88 181 ASP A CA 1
ATOM 1349 C C . ASP A 1 181 ? 10.676 2.388 -32.207 1.00 89.88 181 ASP A C 1
ATOM 1351 O O . ASP A 1 181 ? 10.432 2.625 -31.020 1.00 89.88 181 ASP A O 1
ATOM 1355 N N . PRO A 1 182 ? 11.915 2.524 -32.717 1.00 83.31 182 PRO A N 1
ATOM 1356 C CA . PRO A 1 182 ? 13.041 3.008 -31.922 1.00 83.31 182 PRO A CA 1
ATOM 1357 C C . PRO A 1 182 ? 12.882 4.469 -31.487 1.00 83.31 182 PRO A C 1
ATOM 1359 O O . PRO A 1 182 ? 13.535 4.871 -30.531 1.00 83.31 182 PRO A O 1
ATOM 1362 N N . GLU A 1 183 ? 12.014 5.249 -32.138 1.00 86.19 183 GLU A N 1
ATOM 1363 C CA . GLU A 1 183 ? 11.706 6.626 -31.737 1.00 86.19 183 GLU A CA 1
ATOM 1364 C C . GLU A 1 183 ? 10.606 6.689 -30.665 1.00 86.19 183 GLU A C 1
ATOM 1366 O O . GLU A 1 183 ? 10.381 7.737 -30.061 1.00 86.19 183 GLU A O 1
ATOM 1371 N N . ALA A 1 184 ? 9.905 5.579 -30.406 1.00 90.06 184 ALA A N 1
ATOM 1372 C CA . ALA A 1 184 ? 8.953 5.516 -29.309 1.00 90.06 184 ALA A CA 1
ATOM 1373 C C . ALA A 1 184 ? 9.690 5.436 -27.966 1.00 90.06 184 ALA A C 1
ATOM 1375 O O . ALA A 1 184 ? 10.692 4.737 -27.812 1.00 90.06 184 ALA A O 1
ATOM 1376 N N . GLU A 1 185 ? 9.155 6.135 -26.969 1.00 91.12 185 GLU A N 1
ATOM 1377 C CA . GLU A 1 185 ? 9.769 6.242 -25.649 1.00 91.12 185 GLU A CA 1
ATOM 1378 C C . GLU A 1 185 ? 9.074 5.350 -24.615 1.00 91.12 185 GLU A C 1
ATOM 1380 O O . GLU A 1 185 ? 7.851 5.173 -24.605 1.00 91.12 185 GLU A O 1
ATOM 1385 N N . CYS A 1 186 ? 9.865 4.827 -23.680 1.00 87.88 186 CYS A N 1
ATOM 1386 C CA . CYS A 1 186 ? 9.360 4.146 -22.498 1.00 87.88 186 CYS A CA 1
ATOM 1387 C C . CYS A 1 186 ? 8.620 5.142 -21.596 1.00 87.88 186 CYS A C 1
ATOM 1389 O O . CYS A 1 186 ? 9.204 6.118 -21.131 1.00 87.88 186 CYS A O 1
ATOM 1391 N N . ALA A 1 187 ? 7.360 4.857 -21.258 1.00 86.75 187 ALA A N 1
ATOM 1392 C CA . ALA A 1 187 ? 6.516 5.757 -20.463 1.00 86.75 187 ALA A CA 1
ATOM 1393 C C . ALA A 1 187 ? 7.010 6.017 -19.023 1.00 86.75 187 ALA A C 1
ATOM 1395 O O . ALA A 1 187 ? 6.465 6.878 -18.338 1.00 86.75 187 ALA A O 1
ATOM 1396 N N . ILE A 1 188 ? 7.992 5.247 -18.541 1.00 87.69 188 ILE A N 1
ATOM 1397 C CA . ILE A 1 188 ? 8.534 5.375 -17.181 1.00 87.69 188 ILE A CA 1
ATOM 1398 C C . ILE A 1 188 ? 9.859 6.144 -17.182 1.00 87.69 188 ILE A C 1
ATOM 1400 O O . ILE A 1 188 ? 10.056 7.000 -16.326 1.00 87.69 188 ILE A O 1
ATOM 1404 N N . THR A 1 189 ? 10.771 5.848 -18.114 1.00 87.31 189 THR A N 1
ATOM 1405 C CA . THR A 1 189 ? 12.081 6.522 -18.185 1.00 87.31 189 THR A CA 1
ATOM 1406 C C . THR A 1 189 ? 12.089 7.732 -19.111 1.00 87.31 189 THR A C 1
ATOM 1408 O O . THR A 1 189 ? 13.015 8.531 -19.029 1.00 87.31 189 THR A O 1
ATOM 1411 N N . CYS A 1 190 ? 11.084 7.872 -19.982 1.00 89.12 190 CYS A N 1
ATOM 1412 C CA . CYS A 1 190 ? 11.038 8.867 -21.058 1.00 89.12 190 CYS A CA 1
ATOM 1413 C C . CYS A 1 190 ? 12.272 8.809 -21.976 1.00 89.12 190 CYS A C 1
ATOM 1415 O O . CYS A 1 190 ? 12.705 9.824 -22.512 1.00 89.12 190 CYS A O 1
ATOM 1417 N N . CYS A 1 191 ? 12.862 7.619 -22.123 1.00 87.81 191 CYS A N 1
ATOM 1418 C CA . CYS A 1 191 ? 13.962 7.366 -23.048 1.00 87.81 191 CYS A CA 1
ATOM 1419 C C . CYS A 1 191 ? 13.469 6.507 -24.219 1.00 87.81 191 CYS A C 1
ATOM 1421 O O . CYS A 1 191 ? 12.602 5.650 -23.997 1.00 87.81 191 CYS A O 1
ATOM 1423 N N . PRO A 1 192 ? 14.054 6.658 -25.421 1.00 90.19 192 PRO A N 1
ATOM 1424 C CA . PRO A 1 192 ? 13.753 5.802 -26.563 1.00 90.19 192 PRO A CA 1
ATOM 1425 C C . PRO A 1 192 ? 13.958 4.314 -26.251 1.00 90.19 192 PRO A C 1
ATOM 1427 O O . PRO A 1 192 ? 14.886 3.931 -25.526 1.00 90.19 192 PRO A O 1
ATOM 1430 N N . PHE A 1 193 ? 13.095 3.462 -26.798 1.00 90.62 193 PHE A N 1
ATOM 1431 C CA . PHE A 1 193 ? 13.220 2.015 -26.658 1.00 90.62 193 PHE A CA 1
ATOM 1432 C C . PHE A 1 193 ? 14.508 1.500 -27.313 1.00 90.62 193 PHE A C 1
ATOM 1434 O O . PHE A 1 193 ? 14.847 1.856 -28.439 1.00 90.62 193 PHE A O 1
ATOM 1441 N N . GLY A 1 194 ? 15.243 0.639 -26.604 1.00 82.81 194 GLY A N 1
ATOM 1442 C CA . GLY A 1 194 ? 16.524 0.107 -27.081 1.00 82.81 194 GLY A CA 1
ATOM 1443 C C . GLY A 1 194 ? 17.672 1.125 -27.115 1.00 82.81 194 GLY A C 1
ATOM 1444 O O . GLY A 1 194 ? 18.694 0.853 -27.746 1.00 82.81 194 GLY A O 1
ATOM 1445 N N . HIS A 1 195 ? 17.524 2.280 -26.447 1.00 85.62 195 HIS A N 1
ATOM 1446 C CA . HIS A 1 195 ? 18.621 3.232 -26.242 1.00 85.62 195 HIS A CA 1
ATOM 1447 C C . HIS A 1 195 ? 19.815 2.574 -25.533 1.00 85.62 195 HIS A C 1
ATOM 1449 O O . HIS A 1 195 ? 20.958 2.736 -25.961 1.00 85.62 195 HIS A O 1
ATOM 1455 N N . ASP A 1 196 ? 19.539 1.788 -24.489 1.00 86.56 196 ASP A N 1
ATOM 1456 C CA . ASP A 1 196 ? 20.516 0.906 -23.860 1.00 86.56 196 ASP A CA 1
ATOM 1457 C C . ASP A 1 196 ? 20.377 -0.506 -24.438 1.00 86.56 196 ASP A C 1
ATOM 1459 O O . ASP A 1 196 ? 19.352 -1.164 -24.280 1.00 86.56 196 ASP A O 1
ATOM 1463 N N . ARG A 1 197 ? 21.424 -0.992 -25.111 1.00 82.56 197 ARG A N 1
ATOM 1464 C CA . ARG A 1 197 ? 21.438 -2.342 -25.695 1.00 82.56 197 ARG A CA 1
ATOM 1465 C C . ARG A 1 197 ? 21.504 -3.448 -24.642 1.00 82.56 197 ARG A C 1
ATOM 1467 O O . ARG A 1 197 ? 21.229 -4.596 -24.980 1.00 82.56 197 ARG A O 1
ATOM 1474 N N . ALA A 1 198 ? 21.902 -3.123 -23.413 1.00 88.75 198 ALA A N 1
ATOM 1475 C CA . ALA A 1 198 ? 21.910 -4.060 -22.298 1.00 88.75 198 ALA A CA 1
ATOM 1476 C C . ALA A 1 198 ? 20.525 -4.215 -21.645 1.00 88.75 198 ALA A C 1
ATOM 1478 O O . ALA A 1 198 ? 20.326 -5.178 -20.908 1.00 88.75 198 ALA A O 1
ATOM 1479 N N . ASP A 1 199 ? 19.577 -3.314 -21.930 1.00 90.50 199 ASP A N 1
ATOM 1480 C CA . ASP A 1 199 ? 18.223 -3.331 -21.371 1.00 90.50 199 ASP A CA 1
ATOM 1481 C C . ASP A 1 199 ? 17.192 -3.611 -22.479 1.00 90.50 199 ASP A C 1
ATOM 1483 O O . ASP A 1 199 ? 16.773 -2.700 -23.203 1.00 90.50 199 ASP A O 1
ATOM 1487 N N . PRO A 1 200 ? 16.808 -4.882 -22.685 1.00 92.62 200 PRO A N 1
ATOM 1488 C CA . PRO A 1 200 ? 15.921 -5.253 -23.774 1.00 92.62 200 PRO A CA 1
ATOM 1489 C C . PRO A 1 200 ? 14.508 -4.703 -23.565 1.00 92.62 200 PRO A C 1
ATOM 1491 O O . PRO A 1 200 ? 14.060 -4.414 -22.455 1.00 92.62 200 PRO A O 1
ATOM 1494 N N . VAL A 1 201 ? 13.765 -4.605 -24.663 1.00 94.12 201 VAL A N 1
ATOM 1495 C CA . VAL A 1 201 ? 12.373 -4.155 -24.642 1.00 94.12 201 VAL A CA 1
ATOM 1496 C C . VAL A 1 201 ? 11.464 -5.363 -24.459 1.00 94.12 201 VAL A C 1
ATOM 1498 O O . VAL A 1 201 ? 11.596 -6.367 -25.159 1.00 94.12 201 VAL A O 1
ATOM 1501 N N . VAL A 1 202 ? 10.510 -5.261 -23.541 1.00 94.50 202 VAL A N 1
ATOM 1502 C CA . VAL A 1 202 ? 9.496 -6.285 -23.285 1.00 94.50 202 VAL A CA 1
ATOM 1503 C C . VAL A 1 202 ? 8.099 -5.742 -23.537 1.00 94.50 202 VAL A C 1
ATOM 1505 O O . VAL A 1 202 ? 7.821 -4.553 -23.368 1.00 94.50 202 VAL A O 1
ATOM 1508 N N . LYS A 1 203 ? 7.193 -6.641 -23.910 1.00 95.19 203 LYS A N 1
ATOM 1509 C CA . LYS A 1 203 ? 5.762 -6.388 -24.033 1.00 95.19 203 LYS A CA 1
ATOM 1510 C C . LYS A 1 203 ? 5.015 -7.239 -23.021 1.00 95.19 203 LYS A C 1
ATOM 1512 O O . LYS A 1 203 ? 5.118 -8.460 -23.066 1.00 95.19 203 LYS A O 1
ATOM 1517 N N . LEU A 1 204 ? 4.264 -6.596 -22.133 1.00 95.25 204 LEU A N 1
ATOM 1518 C CA . LEU A 1 204 ? 3.389 -7.286 -21.183 1.00 95.25 204 LEU A CA 1
ATOM 1519 C C . LEU A 1 204 ? 2.188 -7.909 -21.909 1.00 95.25 204 LEU A C 1
ATOM 1521 O O . LEU A 1 204 ? 1.810 -7.449 -22.991 1.00 95.25 204 LEU A O 1
ATOM 1525 N N . SER A 1 205 ? 1.520 -8.872 -21.275 1.00 93.62 205 SER A N 1
ATOM 1526 C CA . SER A 1 205 ? 0.271 -9.482 -21.767 1.00 93.62 205 SER A CA 1
ATOM 1527 C C . SER A 1 205 ? -0.853 -8.467 -22.029 1.00 93.62 205 SER A C 1
ATOM 1529 O O . SER A 1 205 ? -1.642 -8.631 -22.958 1.00 93.62 205 SER A O 1
ATOM 1531 N N . CYS A 1 206 ? -0.872 -7.338 -21.309 1.00 94.12 206 CYS A N 1
ATOM 1532 C CA . CYS A 1 206 ? -1.791 -6.222 -21.570 1.00 94.12 206 CYS A CA 1
ATOM 1533 C C . CYS A 1 206 ? -1.465 -5.407 -22.841 1.00 94.12 206 CYS A C 1
ATOM 1535 O O . CYS A 1 206 ? -2.198 -4.487 -23.202 1.00 94.12 206 CYS A O 1
ATOM 1537 N N . GLY A 1 207 ? -0.352 -5.710 -23.512 1.00 93.81 207 GLY A N 1
ATOM 1538 C CA . GLY A 1 207 ? 0.088 -5.091 -24.759 1.00 93.81 207 GLY A CA 1
ATOM 1539 C C . GLY A 1 207 ? 1.006 -3.876 -24.604 1.00 93.81 207 GLY A C 1
ATOM 1540 O O . GLY A 1 207 ? 1.572 -3.428 -25.601 1.00 93.81 207 GLY A O 1
ATOM 1541 N N . CYS A 1 208 ? 1.184 -3.357 -23.390 1.00 94.31 208 CYS A N 1
ATOM 1542 C CA . CYS A 1 208 ? 2.085 -2.241 -23.110 1.00 94.31 208 CYS A CA 1
ATOM 1543 C C . CYS A 1 208 ? 3.562 -2.657 -23.195 1.00 94.31 208 CYS A C 1
ATOM 1545 O O . CYS A 1 208 ? 3.918 -3.769 -22.804 1.00 94.31 208 CYS A O 1
ATOM 1547 N N . MET A 1 209 ? 4.411 -1.747 -23.681 1.00 94.88 209 MET A N 1
ATOM 1548 C CA . MET A 1 209 ? 5.845 -1.977 -23.886 1.00 94.88 209 MET A CA 1
ATOM 1549 C C . MET A 1 209 ? 6.679 -1.167 -22.896 1.00 94.88 209 MET A C 1
ATOM 1551 O O . MET A 1 209 ? 6.331 -0.029 -22.575 1.00 94.88 209 MET A O 1
ATOM 1555 N N . PHE A 1 210 ? 7.778 -1.755 -22.431 1.00 94.12 210 PHE A N 1
ATOM 1556 C CA . PHE A 1 210 ? 8.700 -1.162 -21.466 1.00 94.12 210 PHE A CA 1
ATOM 1557 C C . PHE A 1 210 ? 10.123 -1.660 -21.719 1.00 94.12 210 PHE A C 1
ATOM 1559 O O . PHE A 1 210 ? 10.308 -2.734 -22.286 1.00 94.12 210 PHE A O 1
ATOM 1566 N N . ASN A 1 211 ? 11.121 -0.932 -21.222 1.00 92.69 211 ASN A N 1
ATOM 1567 C CA . ASN A 1 211 ? 12.432 -1.539 -20.997 1.00 92.69 211 ASN A CA 1
ATOM 1568 C C . ASN A 1 211 ? 12.332 -2.534 -19.828 1.00 92.69 211 ASN A C 1
ATOM 1570 O O . ASN A 1 211 ? 11.647 -2.242 -18.835 1.00 92.69 211 ASN A O 1
ATOM 1574 N N . GLN A 1 212 ? 12.992 -3.687 -19.939 1.00 91.94 212 GLN A N 1
ATOM 1575 C CA . GLN A 1 212 ? 12.882 -4.801 -18.996 1.00 91.94 212 GLN A CA 1
ATOM 1576 C C . GLN A 1 212 ? 13.187 -4.355 -17.561 1.00 91.94 212 GLN A C 1
ATOM 1578 O O . GLN A 1 212 ? 12.334 -4.504 -16.684 1.00 91.94 212 GLN A O 1
ATOM 1583 N N . SER A 1 213 ? 14.330 -3.700 -17.335 1.00 90.81 213 SER A N 1
ATOM 1584 C CA . SER A 1 213 ? 14.765 -3.246 -16.002 1.00 90.81 213 SER A CA 1
ATOM 1585 C C . SER A 1 213 ? 13.754 -2.324 -15.311 1.00 90.81 213 SER A C 1
ATOM 1587 O O . SER A 1 213 ? 13.698 -2.179 -14.085 1.00 90.81 213 SER A O 1
ATOM 1589 N N . THR A 1 214 ? 12.966 -1.621 -16.118 1.00 91.19 214 THR A N 1
ATOM 1590 C CA . THR A 1 214 ? 12.061 -0.581 -15.657 1.00 91.19 214 THR A CA 1
ATOM 1591 C C . THR A 1 214 ? 10.718 -1.174 -15.268 1.00 91.19 214 THR A C 1
ATOM 1593 O O . THR A 1 214 ? 10.171 -0.829 -14.218 1.00 91.19 214 THR A O 1
ATOM 1596 N N . VAL A 1 215 ? 10.198 -2.097 -16.079 1.00 92.44 215 VAL A N 1
ATOM 1597 C CA . VAL A 1 215 ? 8.963 -2.804 -15.739 1.00 92.44 215 VAL A CA 1
ATOM 1598 C C . VAL A 1 215 ? 9.174 -3.804 -14.610 1.00 92.44 215 VAL A C 1
ATOM 1600 O O . VAL A 1 215 ? 8.289 -3.926 -13.773 1.00 92.44 215 VAL A O 1
ATOM 1603 N N . GLU A 1 216 ? 10.357 -4.416 -14.504 1.00 90.62 216 GLU A N 1
ATOM 1604 C CA . GLU A 1 216 ? 10.747 -5.235 -13.351 1.00 90.62 216 GLU A CA 1
ATOM 1605 C C . GLU A 1 216 ? 10.567 -4.461 -12.047 1.00 90.62 216 GLU A C 1
ATOM 1607 O O . GLU A 1 216 ? 9.756 -4.832 -11.199 1.00 90.62 216 GLU A O 1
ATOM 1612 N N . ARG A 1 217 ? 11.243 -3.313 -11.919 1.00 88.69 217 ARG A N 1
ATOM 1613 C CA . ARG A 1 217 ? 11.141 -2.459 -10.726 1.00 88.69 217 ARG A CA 1
ATOM 1614 C C . ARG A 1 217 ? 9.711 -2.001 -10.452 1.00 88.69 217 ARG A C 1
ATOM 1616 O O . ARG A 1 217 ? 9.290 -1.963 -9.297 1.00 88.69 217 ARG A O 1
ATOM 1623 N N . ALA A 1 218 ? 8.963 -1.650 -11.496 1.00 90.94 218 ALA A N 1
ATOM 1624 C CA . ALA A 1 218 ? 7.588 -1.198 -11.341 1.00 90.94 218 ALA A CA 1
ATOM 1625 C C . ALA A 1 218 ? 6.664 -2.311 -10.821 1.00 90.94 218 ALA A C 1
ATOM 1627 O O . ALA A 1 218 ? 5.859 -2.056 -9.924 1.00 90.94 218 ALA A O 1
ATOM 1628 N N . LEU A 1 219 ? 6.812 -3.533 -11.340 1.00 91.31 219 LEU A N 1
ATOM 1629 C CA . LEU A 1 219 ? 6.003 -4.689 -10.960 1.00 91.31 219 LEU A CA 1
ATOM 1630 C C . LEU A 1 219 ? 6.326 -5.205 -9.556 1.00 91.31 219 LEU A C 1
ATOM 1632 O O . LEU A 1 219 ? 5.410 -5.591 -8.834 1.00 91.31 219 LEU A O 1
ATOM 1636 N N . LEU A 1 220 ? 7.593 -5.138 -9.130 1.00 87.06 220 LEU A N 1
ATOM 1637 C CA . LEU A 1 220 ? 7.974 -5.440 -7.743 1.00 87.06 220 LEU A CA 1
ATOM 1638 C C . LEU A 1 220 ? 7.335 -4.450 -6.760 1.00 87.06 220 LEU A C 1
ATOM 1640 O O . LEU A 1 220 ? 6.954 -4.822 -5.654 1.00 87.06 220 LEU A O 1
ATOM 1644 N N . ALA A 1 221 ? 7.184 -3.184 -7.160 1.00 85.06 221 ALA A N 1
ATOM 1645 C CA . ALA A 1 221 ? 6.546 -2.176 -6.321 1.00 85.06 221 ALA A CA 1
ATOM 1646 C C . ALA A 1 221 ? 5.016 -2.321 -6.280 1.00 85.06 221 ALA A C 1
ATOM 1648 O O . ALA A 1 221 ? 4.409 -2.119 -5.224 1.00 85.06 221 ALA A O 1
ATOM 1649 N N . LYS A 1 222 ? 4.379 -2.606 -7.422 1.00 88.06 222 LYS A N 1
ATOM 1650 C CA . LYS A 1 222 ? 2.927 -2.789 -7.541 1.00 88.06 222 LYS A CA 1
ATOM 1651 C C . LYS A 1 222 ? 2.612 -3.828 -8.621 1.00 88.06 222 LYS A C 1
ATOM 1653 O O . LYS A 1 222 ? 3.075 -3.647 -9.744 1.00 88.06 222 LYS A O 1
ATOM 1658 N N . PRO A 1 223 ? 1.728 -4.809 -8.362 1.00 90.38 223 PRO A N 1
ATOM 1659 C CA . PRO A 1 223 ? 1.380 -5.858 -9.324 1.00 90.38 223 PRO A CA 1
ATOM 1660 C C . PRO A 1 223 ? 0.403 -5.374 -10.414 1.00 90.38 223 PRO A C 1
ATOM 1662 O O . PRO A 1 223 ? -0.637 -5.978 -10.675 1.00 90.38 223 PRO A O 1
ATOM 1665 N N . GLN A 1 224 ? 0.708 -4.237 -11.042 1.00 91.88 224 GLN A N 1
ATOM 1666 C CA . GLN A 1 224 ? -0.116 -3.617 -12.072 1.00 91.88 224 GLN A CA 1
ATOM 1667 C C . GLN A 1 224 ? 0.732 -2.950 -13.153 1.00 91.88 224 GLN A C 1
ATOM 1669 O O . GLN A 1 224 ? 1.791 -2.384 -12.882 1.00 91.88 224 GLN A O 1
ATOM 1674 N N . CYS A 1 225 ? 0.220 -2.943 -14.381 1.00 92.81 225 CYS A N 1
ATOM 1675 C CA . CYS A 1 225 ? 0.860 -2.250 -15.489 1.00 92.81 225 CYS A CA 1
ATOM 1676 C C . CYS A 1 225 ? 0.929 -0.730 -15.219 1.00 92.81 225 CYS A C 1
ATOM 1678 O O . CYS A 1 225 ? -0.113 -0.107 -14.993 1.00 92.81 225 CYS A O 1
ATOM 1680 N N . PRO A 1 226 ? 2.108 -0.089 -15.327 1.00 92.38 226 PRO A N 1
ATOM 1681 C CA . PRO A 1 226 ? 2.248 1.353 -15.094 1.00 92.38 226 PRO A CA 1
ATOM 1682 C C . PRO A 1 226 ? 1.486 2.248 -16.082 1.00 92.38 226 PRO A C 1
ATOM 1684 O O . PRO A 1 226 ? 1.177 3.389 -15.748 1.00 92.38 226 PRO A O 1
ATOM 1687 N N . ILE A 1 227 ? 1.164 1.739 -17.279 1.00 93.00 227 ILE A N 1
ATOM 1688 C CA . ILE A 1 227 ? 0.448 2.487 -18.324 1.00 93.00 227 ILE A CA 1
ATOM 1689 C C . ILE A 1 227 ? -1.065 2.287 -18.198 1.00 93.00 227 ILE A C 1
ATOM 1691 O O . ILE A 1 227 ? -1.804 3.245 -17.983 1.00 93.00 227 ILE A O 1
ATOM 1695 N N . CYS A 1 228 ? -1.542 1.047 -18.337 1.00 93.06 228 CYS A N 1
ATOM 1696 C CA . CYS A 1 228 ? -2.976 0.762 -18.441 1.00 93.06 228 CYS A CA 1
ATOM 1697 C C . CYS A 1 228 ? -3.620 0.280 -17.134 1.00 93.06 228 CYS A C 1
ATOM 1699 O O . CYS A 1 228 ? -4.833 0.103 -17.096 1.00 93.06 228 CYS A O 1
ATOM 1701 N N . ARG A 1 229 ? -2.828 0.073 -16.069 1.00 90.88 229 ARG A N 1
ATOM 1702 C CA . ARG A 1 229 ? -3.264 -0.462 -14.764 1.00 90.88 229 ARG A CA 1
ATOM 1703 C C . ARG A 1 229 ? -3.877 -1.863 -14.807 1.00 90.88 229 ARG A C 1
ATOM 1705 O O . ARG A 1 229 ? -4.521 -2.265 -13.845 1.00 90.88 229 ARG A O 1
ATOM 1712 N N . PHE A 1 230 ? -3.645 -2.613 -15.887 1.00 91.62 230 PHE A N 1
ATOM 1713 C CA . PHE A 1 230 ? -3.962 -4.039 -15.930 1.00 91.62 230 PHE A CA 1
ATOM 1714 C C . PHE A 1 230 ? -3.315 -4.749 -14.738 1.00 91.62 230 PHE A C 1
ATOM 1716 O O . PHE A 1 230 ? -2.128 -4.537 -14.480 1.00 91.62 230 PHE A O 1
ATOM 1723 N N . GLN A 1 231 ? -4.099 -5.539 -14.010 1.00 88.81 231 GLN A N 1
ATOM 1724 C CA . GLN A 1 231 ? -3.646 -6.227 -12.810 1.00 88.81 231 GLN A CA 1
ATOM 1725 C C . GLN A 1 231 ? -3.105 -7.609 -13.144 1.00 88.81 231 GLN A C 1
ATOM 1727 O O . GLN A 1 231 ? -3.721 -8.355 -13.897 1.00 88.81 231 GLN A O 1
ATOM 1732 N N . PHE A 1 232 ? -1.990 -7.963 -12.518 1.00 89.81 232 PHE A N 1
ATOM 1733 C CA . PHE A 1 232 ? -1.431 -9.305 -12.594 1.00 89.81 232 PHE A CA 1
ATOM 1734 C C . PHE A 1 232 ? -1.873 -10.066 -11.344 1.00 89.81 232 PHE A C 1
ATOM 1736 O O . PHE A 1 232 ? -1.341 -9.841 -10.261 1.00 89.81 232 PHE A O 1
ATOM 1743 N N . GLU A 1 233 ? -2.911 -10.896 -11.466 1.00 82.75 233 GLU A N 1
ATOM 1744 C CA . GLU A 1 233 ? -3.543 -11.567 -10.318 1.00 82.75 233 GLU A CA 1
ATOM 1745 C C . GLU A 1 233 ? -2.602 -12.519 -9.585 1.00 82.75 233 GLU A C 1
ATOM 1747 O O . GLU A 1 233 ? -2.596 -12.546 -8.356 1.00 82.75 233 GLU A O 1
ATOM 1752 N N . GLU A 1 234 ? -1.758 -13.219 -10.339 1.00 83.75 234 GLU A N 1
ATOM 1753 C CA . GLU A 1 234 ? -0.772 -14.164 -9.816 1.00 83.75 234 GLU A CA 1
ATOM 1754 C C . GLU A 1 234 ? 0.445 -13.477 -9.176 1.00 83.75 234 GLU A C 1
ATOM 1756 O O . GLU A 1 234 ? 1.210 -14.111 -8.450 1.00 83.75 234 GLU A O 1
ATOM 1761 N N . LEU A 1 235 ? 0.626 -12.170 -9.401 1.00 88.06 235 LEU A N 1
ATOM 1762 C CA . LEU A 1 235 ? 1.728 -11.416 -8.818 1.00 88.06 235 LEU A CA 1
ATOM 1763 C C . LEU A 1 235 ? 1.320 -10.848 -7.455 1.00 88.06 235 LEU A C 1
ATOM 1765 O O . LEU A 1 235 ? 0.572 -9.873 -7.359 1.00 88.06 235 LEU A O 1
ATOM 1769 N N . LEU A 1 236 ? 1.843 -11.446 -6.384 1.00 89.44 236 LEU A N 1
ATOM 1770 C CA . LEU A 1 236 ? 1.637 -10.939 -5.026 1.00 89.44 236 LEU A CA 1
ATOM 1771 C C . LEU A 1 236 ? 2.397 -9.624 -4.806 1.00 89.44 236 LEU A C 1
ATOM 1773 O O . LEU A 1 236 ? 3.473 -9.399 -5.363 1.00 89.44 236 LEU A O 1
ATOM 1777 N N . GLY A 1 237 ? 1.848 -8.763 -3.952 1.00 92.56 237 GLY A N 1
ATOM 1778 C CA . GLY A 1 237 ? 2.460 -7.492 -3.585 1.00 92.56 237 GLY A CA 1
ATOM 1779 C C . GLY A 1 237 ? 3.701 -7.616 -2.681 1.00 92.56 237 GLY A C 1
ATOM 1780 O O . GLY A 1 237 ? 4.050 -8.703 -2.212 1.00 92.56 237 GLY A O 1
ATOM 1781 N N . PRO A 1 238 ? 4.370 -6.484 -2.392 1.00 93.44 238 PRO A N 1
ATOM 1782 C CA . PRO A 1 238 ? 5.669 -6.428 -1.710 1.00 93.44 238 PRO A CA 1
ATOM 1783 C C . PRO A 1 238 ? 5.574 -6.533 -0.177 1.00 93.44 238 PRO A C 1
ATOM 1785 O O . PRO A 1 238 ? 6.445 -6.041 0.546 1.00 93.44 238 PRO A O 1
ATOM 1788 N N . MET A 1 239 ? 4.484 -7.090 0.346 1.00 96.12 239 MET A N 1
ATOM 1789 C CA . MET A 1 239 ? 4.318 -7.304 1.778 1.00 96.12 239 MET A CA 1
ATOM 1790 C C . MET A 1 239 ? 5.222 -8.457 2.250 1.00 96.12 239 MET A C 1
ATOM 1792 O O . MET A 1 239 ? 5.342 -9.461 1.549 1.00 96.12 239 MET A O 1
ATOM 1796 N N . PRO A 1 240 ? 5.855 -8.368 3.433 1.00 96.31 240 PRO A N 1
ATOM 1797 C CA . PRO A 1 240 ? 6.548 -9.513 4.018 1.00 96.31 240 PRO A CA 1
ATOM 1798 C C . PRO A 1 240 ? 5.565 -10.551 4.577 1.00 96.31 240 PRO A C 1
ATOM 1800 O O . PRO A 1 240 ? 4.403 -10.245 4.851 1.00 96.31 240 PRO A O 1
ATOM 1803 N N . SER A 1 241 ? 6.045 -11.777 4.801 1.00 96.88 241 SER A N 1
ATOM 1804 C CA . SER A 1 241 ? 5.254 -12.843 5.427 1.00 96.88 241 SER A CA 1
ATOM 1805 C C . SER A 1 241 ? 4.726 -12.413 6.798 1.00 96.88 241 SER A C 1
ATOM 1807 O O . SER A 1 241 ? 5.456 -11.845 7.614 1.00 96.88 241 SER A O 1
ATOM 1809 N N . GLY A 1 242 ? 3.456 -12.700 7.073 1.00 97.88 242 GLY A N 1
ATOM 1810 C CA . GLY A 1 242 ? 2.799 -12.261 8.300 1.00 97.88 242 GLY A CA 1
ATOM 1811 C C . GLY A 1 242 ? 1.376 -12.778 8.441 1.00 97.88 242 GLY A C 1
ATOM 1812 O O . GLY A 1 242 ? 0.892 -13.590 7.646 1.00 97.88 242 GLY A O 1
ATOM 1813 N N . THR A 1 243 ? 0.686 -12.301 9.473 1.00 98.62 243 THR A N 1
ATOM 1814 C CA . THR A 1 243 ? -0.701 -12.690 9.758 1.00 98.62 243 THR A CA 1
ATOM 1815 C C . THR A 1 243 ? -1.598 -11.485 10.003 1.00 98.62 243 THR A C 1
ATOM 1817 O O . THR A 1 243 ? -1.152 -10.461 10.517 1.00 98.62 243 THR A O 1
ATOM 1820 N N . MET A 1 244 ? -2.870 -11.637 9.644 1.00 98.62 244 MET A N 1
ATOM 1821 C CA . MET A 1 244 ? -3.963 -10.726 9.963 1.00 98.62 244 MET A CA 1
ATOM 1822 C C . MET A 1 244 ? -5.025 -11.519 10.713 1.00 98.62 244 MET A C 1
ATOM 1824 O O . MET A 1 244 ? -5.568 -12.473 10.166 1.00 98.62 244 MET A O 1
ATOM 1828 N N . THR A 1 245 ? -5.351 -11.135 11.940 1.00 98.69 245 THR A N 1
ATOM 1829 C CA . THR A 1 245 ? -6.435 -11.743 12.721 1.00 98.69 245 THR A CA 1
ATOM 1830 C C . THR A 1 245 ? -7.525 -10.717 12.963 1.00 98.69 245 THR A C 1
ATOM 1832 O O . THR A 1 245 ? -7.230 -9.597 13.369 1.00 98.69 245 THR A O 1
ATOM 1835 N N . VAL A 1 246 ? -8.774 -11.096 12.700 1.00 98.69 246 VAL A N 1
ATOM 1836 C CA . VAL A 1 246 ? -9.937 -10.218 12.860 1.00 98.69 246 VAL A CA 1
ATOM 1837 C C . VAL A 1 246 ? -10.890 -10.795 13.899 1.00 98.69 246 VAL A C 1
ATOM 1839 O O . VAL A 1 246 ? -11.229 -11.976 13.838 1.00 98.69 246 VAL A O 1
ATOM 1842 N N . TRP A 1 247 ? -11.340 -9.967 14.834 1.00 98.12 247 TRP A N 1
ATOM 1843 C CA . TRP A 1 247 ? -12.408 -10.289 15.787 1.00 98.12 247 TRP A CA 1
ATOM 1844 C C . TRP A 1 247 ? -13.233 -9.043 16.088 1.00 98.12 247 TRP A C 1
ATOM 1846 O O . TRP A 1 247 ? -12.831 -7.935 15.735 1.00 98.12 247 TRP A O 1
ATOM 1856 N N . ARG A 1 248 ? -14.382 -9.196 16.745 1.00 97.25 248 ARG A N 1
ATOM 1857 C CA . ARG A 1 248 ? -15.191 -8.068 17.215 1.00 97.25 248 ARG A CA 1
ATOM 1858 C C . ARG A 1 248 ? -15.137 -7.866 18.714 1.00 97.25 248 ARG A C 1
ATOM 1860 O O . ARG A 1 248 ? -15.135 -8.814 19.495 1.00 97.25 248 ARG A O 1
ATOM 1867 N N . GLU A 1 249 ? -15.213 -6.602 19.093 1.00 97.25 249 GLU A N 1
ATOM 1868 C CA . GLU A 1 249 ? -15.341 -6.132 20.466 1.00 97.25 249 GLU A CA 1
ATOM 1869 C C . GLU A 1 249 ? -16.560 -5.219 20.594 1.00 97.25 249 GLU A C 1
ATOM 1871 O O . GLU A 1 249 ? -16.956 -4.550 19.639 1.00 97.25 249 GLU A O 1
ATOM 1876 N N . ASP A 1 250 ? -17.153 -5.184 21.786 1.00 97.19 250 ASP A N 1
ATOM 1877 C CA . ASP A 1 250 ? -18.346 -4.372 22.059 1.00 97.19 250 ASP A CA 1
ATOM 1878 C C . ASP A 1 250 ? -18.026 -2.879 22.219 1.00 97.19 250 ASP A C 1
ATOM 1880 O O . ASP A 1 250 ? -18.932 -2.052 22.189 1.00 97.19 250 ASP A O 1
ATOM 1884 N N . GLU A 1 251 ? -16.744 -2.527 22.364 1.00 97.38 251 GLU A N 1
ATOM 1885 C CA . GLU A 1 251 ? -16.292 -1.140 22.447 1.00 97.38 251 GLU A CA 1
ATOM 1886 C C . GLU A 1 251 ? -16.478 -0.433 21.087 1.00 97.38 251 GLU A C 1
ATOM 1888 O O . GLU A 1 251 ? -15.844 -0.838 20.101 1.00 97.38 251 GLU A O 1
ATOM 1893 N N . PRO A 1 252 ? -17.323 0.612 21.000 1.00 97.44 252 PRO A N 1
ATOM 1894 C CA . PRO A 1 252 ? -17.579 1.329 19.754 1.00 97.44 252 PRO A CA 1
ATOM 1895 C C . PRO A 1 252 ? -16.401 2.233 19.366 1.00 97.44 252 PRO A C 1
ATOM 1897 O O . PRO A 1 252 ? -15.704 2.784 20.218 1.00 97.44 252 PRO A O 1
ATOM 1900 N N . CYS A 1 253 ? -16.204 2.443 18.064 1.00 97.75 253 CYS A N 1
ATOM 1901 C CA . CYS A 1 253 ? -15.388 3.554 17.573 1.00 97.75 253 CYS A CA 1
ATOM 1902 C C . CYS A 1 253 ? -16.139 4.880 17.771 1.00 97.75 253 CYS A C 1
ATOM 1904 O O . CYS A 1 253 ? -17.345 4.950 17.525 1.00 97.75 253 CYS A O 1
ATOM 1906 N N . GLU A 1 254 ? -15.428 5.948 18.140 1.00 97.56 254 GLU A N 1
ATOM 1907 C CA . GLU A 1 254 ? -16.021 7.270 18.385 1.00 97.56 254 GLU A CA 1
ATOM 1908 C C . GLU A 1 254 ? -16.871 7.744 17.184 1.00 97.56 254 GLU A C 1
ATOM 1910 O O . GLU A 1 254 ? -16.461 7.643 16.025 1.00 97.56 254 GLU A O 1
ATOM 1915 N N . GLY A 1 255 ? -18.087 8.234 17.437 1.00 95.88 255 GLY A N 1
ATOM 1916 C CA . GLY A 1 255 ? -19.030 8.645 16.387 1.00 95.88 255 GLY A CA 1
ATOM 1917 C C . GLY A 1 255 ? -19.791 7.501 15.699 1.00 95.88 255 GLY A C 1
ATOM 1918 O O . GLY A 1 255 ? -20.511 7.757 14.737 1.00 95.88 255 GLY A O 1
ATOM 1919 N N . ASN A 1 256 ? -19.655 6.259 16.174 1.00 94.25 256 ASN A N 1
ATOM 1920 C CA . ASN A 1 256 ? -20.431 5.095 15.729 1.00 94.25 256 ASN A CA 1
ATOM 1921 C C . ASN A 1 256 ? -21.143 4.436 16.922 1.00 94.25 256 ASN A C 1
ATOM 1923 O O . ASN A 1 256 ? -21.045 3.226 17.139 1.00 94.25 256 ASN A O 1
ATOM 1927 N N . ASP A 1 257 ? -21.839 5.250 17.719 1.00 90.88 257 ASP A N 1
ATOM 1928 C CA . ASP A 1 257 ? -22.515 4.798 18.934 1.00 90.88 257 ASP A CA 1
ATOM 1929 C C . ASP A 1 257 ? -23.530 3.683 18.632 1.00 90.88 257 ASP A C 1
ATOM 1931 O O . ASP A 1 257 ? -24.313 3.756 17.683 1.00 90.88 257 ASP A O 1
ATOM 1935 N N . GLY A 1 258 ? -23.515 2.628 19.450 1.00 88.62 258 GLY A N 1
ATOM 1936 C CA . GLY A 1 258 ? -24.393 1.466 19.286 1.00 88.62 258 GLY A CA 1
ATOM 1937 C C . GLY A 1 258 ? -23.909 0.414 18.280 1.00 88.62 258 GLY A C 1
ATOM 1938 O O . GLY A 1 258 ? -24.544 -0.635 18.171 1.00 88.62 258 GLY A O 1
ATOM 1939 N N . ALA A 1 259 ? -22.789 0.642 17.585 1.00 93.44 259 ALA A N 1
ATOM 1940 C CA . ALA A 1 259 ? -22.111 -0.378 16.788 1.00 93.44 259 ALA A CA 1
ATOM 1941 C C . ALA A 1 259 ? -20.938 -1.002 17.563 1.00 93.44 259 ALA A C 1
ATOM 1943 O O . ALA A 1 259 ? -20.197 -0.311 18.256 1.00 93.44 259 ALA A O 1
ATOM 1944 N N . ARG A 1 260 ? -20.734 -2.315 17.397 1.00 96.75 260 ARG A N 1
ATOM 1945 C CA . ARG A 1 260 ? -19.496 -3.003 17.812 1.00 96.75 260 ARG A CA 1
ATOM 1946 C C . ARG A 1 260 ? -18.326 -2.529 16.941 1.00 96.75 260 ARG A C 1
ATOM 1948 O O . ARG A 1 260 ? -18.541 -1.856 15.934 1.00 96.75 260 ARG A O 1
ATOM 1955 N N . SER A 1 261 ? -17.103 -2.934 17.261 1.00 97.94 261 SER A N 1
ATOM 1956 C CA . SER A 1 261 ? -15.930 -2.673 16.417 1.00 97.94 261 SER A CA 1
ATOM 1957 C C . SER A 1 261 ? -15.229 -3.963 16.024 1.00 97.94 261 SER A C 1
ATOM 1959 O O . SER A 1 261 ? -14.960 -4.805 16.876 1.00 97.94 261 SER A O 1
ATOM 1961 N N . PHE A 1 262 ? -14.856 -4.088 14.755 1.00 98.50 262 PHE A N 1
ATOM 1962 C CA . PHE A 1 262 ? -13.823 -5.020 14.328 1.00 98.50 262 PHE A CA 1
ATOM 1963 C C . PHE A 1 262 ? -12.455 -4.539 14.808 1.00 98.50 262 PHE A C 1
ATOM 1965 O O . PHE A 1 262 ? -12.102 -3.368 14.644 1.00 98.50 262 PHE A O 1
ATOM 1972 N N . VAL A 1 263 ? -11.675 -5.468 15.343 1.00 98.62 263 VAL A N 1
ATOM 1973 C CA . VAL A 1 263 ? -10.257 -5.323 15.642 1.00 98.62 263 VAL A CA 1
ATOM 1974 C C . VAL A 1 263 ? -9.475 -6.137 14.629 1.00 98.62 263 VAL A C 1
ATOM 1976 O O . VAL A 1 263 ? -9.698 -7.335 14.472 1.00 98.62 263 VAL A O 1
ATOM 1979 N N . LEU A 1 264 ? -8.578 -5.466 13.918 1.00 98.69 264 LEU A N 1
ATOM 1980 C CA . LEU A 1 264 ? -7.675 -6.053 12.938 1.00 98.69 264 LEU A CA 1
ATOM 1981 C C . LEU A 1 264 ? -6.284 -6.053 13.567 1.00 98.69 264 LEU A C 1
ATOM 1983 O O . LEU A 1 264 ? -5.688 -4.992 13.759 1.00 98.69 264 LEU A O 1
ATOM 1987 N N . HIS A 1 265 ? -5.778 -7.234 13.897 1.00 98.75 265 HIS A N 1
ATOM 1988 C CA . HIS A 1 265 ? -4.434 -7.422 14.421 1.00 98.75 265 HIS A CA 1
ATOM 1989 C C . HIS A 1 265 ? -3.510 -7.947 13.339 1.00 98.75 265 HIS A C 1
ATOM 1991 O O . HIS A 1 265 ? -3.696 -9.055 12.835 1.00 98.75 265 HIS A O 1
ATOM 1997 N N . TYR A 1 266 ? -2.496 -7.158 13.018 1.00 98.81 266 TYR A N 1
ATOM 1998 C CA . TYR A 1 266 ? -1.430 -7.550 12.118 1.00 98.81 266 TYR A CA 1
ATOM 1999 C C . TYR A 1 266 ? -0.187 -7.909 12.912 1.00 98.81 266 TYR A C 1
ATOM 2001 O O . TYR A 1 266 ? 0.245 -7.114 13.745 1.00 98.81 266 TYR A O 1
ATOM 2009 N N . ALA A 1 267 ? 0.411 -9.054 12.604 1.00 98.62 267 ALA A N 1
ATOM 2010 C CA . ALA A 1 267 ? 1.671 -9.484 13.194 1.00 98.62 267 ALA A CA 1
ATOM 2011 C C . ALA A 1 267 ? 2.650 -9.909 12.097 1.00 98.62 267 ALA A C 1
ATOM 2013 O O . ALA A 1 267 ? 2.375 -10.830 11.320 1.00 98.62 267 ALA A O 1
ATOM 2014 N N . PHE A 1 268 ? 3.797 -9.233 12.059 1.00 98.44 268 PHE A N 1
ATOM 2015 C CA . PHE A 1 268 ? 4.903 -9.495 11.147 1.00 98.44 268 PHE A CA 1
ATOM 2016 C C . PHE A 1 268 ? 6.164 -9.786 11.963 1.00 98.44 268 PHE A C 1
ATOM 2018 O O . PHE A 1 268 ? 6.641 -8.890 12.663 1.00 98.44 268 PHE A O 1
ATOM 2025 N N . PRO A 1 269 ? 6.735 -10.997 11.887 1.00 98.00 269 PRO A N 1
ATOM 2026 C CA . PRO A 1 269 ? 8.030 -11.267 12.495 1.00 98.00 269 PRO A CA 1
ATOM 2027 C C . PRO A 1 269 ? 9.149 -10.522 11.752 1.00 98.00 269 PRO A C 1
ATOM 2029 O O . PRO A 1 269 ? 9.033 -10.232 10.557 1.00 98.00 269 PRO A O 1
ATOM 2032 N N . SER A 1 270 ? 10.254 -10.242 12.450 1.00 97.94 270 SER A N 1
ATOM 2033 C CA . SER A 1 270 ? 11.493 -9.802 11.797 1.00 97.94 270 SER A CA 1
ATOM 2034 C C . SER A 1 270 ? 11.988 -10.879 10.836 1.00 97.94 270 SER A C 1
ATOM 2036 O O . SER A 1 270 ? 11.821 -12.075 11.085 1.00 97.94 270 SER A O 1
ATOM 2038 N N . GLY A 1 271 ? 12.633 -10.464 9.752 1.00 96.31 271 GLY A N 1
ATOM 2039 C CA . GLY A 1 271 ? 13.061 -11.387 8.709 1.00 96.31 271 GLY A CA 1
ATOM 2040 C C . GLY A 1 271 ? 14.131 -10.802 7.805 1.00 96.31 271 GLY A C 1
ATOM 2041 O O . GLY A 1 271 ? 14.771 -9.802 8.131 1.00 96.31 271 GLY A O 1
ATOM 2042 N N . ARG A 1 272 ? 14.334 -11.447 6.656 1.00 95.88 272 ARG A N 1
ATOM 2043 C CA . ARG A 1 272 ? 15.191 -10.955 5.573 1.00 95.88 272 ARG A CA 1
ATOM 2044 C C . ARG A 1 272 ? 14.336 -10.592 4.373 1.00 95.88 272 ARG A C 1
ATOM 2046 O O . ARG A 1 272 ? 13.351 -11.258 4.076 1.00 95.88 272 ARG A O 1
ATOM 2053 N N . GLN A 1 273 ? 14.723 -9.531 3.688 1.00 94.62 273 GLN A N 1
ATOM 2054 C CA . GLN A 1 273 ? 14.056 -9.063 2.485 1.00 94.62 273 GLN A CA 1
ATOM 2055 C C . GLN A 1 273 ? 14.159 -10.113 1.363 1.00 94.62 273 GLN A C 1
ATOM 2057 O O . GLN A 1 273 ? 15.256 -10.440 0.924 1.00 94.62 273 GLN A O 1
ATOM 2062 N N . GLY A 1 274 ? 13.024 -10.650 0.908 1.00 91.12 274 GLY A N 1
ATOM 2063 C CA . GLY A 1 274 ? 12.917 -11.403 -0.352 1.00 91.12 274 GLY A CA 1
ATOM 2064 C C . GLY A 1 274 ? 13.098 -10.543 -1.622 1.00 91.12 274 GLY A C 1
ATOM 2065 O O . GLY A 1 274 ? 13.237 -9.321 -1.512 1.00 91.12 274 GLY A O 1
ATOM 2066 N N . PRO A 1 275 ? 13.086 -11.152 -2.824 1.00 88.56 275 PRO A N 1
ATOM 2067 C CA . PRO A 1 275 ? 13.388 -10.473 -4.097 1.00 88.56 275 PRO A CA 1
ATOM 2068 C C . PRO A 1 275 ? 12.434 -9.341 -4.496 1.00 88.56 275 PRO A C 1
ATOM 2070 O O . PRO A 1 275 ? 12.817 -8.442 -5.235 1.00 88.56 275 PRO A O 1
ATOM 2073 N N . GLN A 1 276 ? 11.205 -9.364 -3.988 1.00 87.50 276 GLN A N 1
ATOM 2074 C CA . GLN A 1 276 ? 10.191 -8.323 -4.167 1.00 87.50 276 GLN A CA 1
ATOM 2075 C C . GLN A 1 276 ? 10.437 -7.060 -3.335 1.00 87.50 276 GLN A C 1
ATOM 2077 O O . GLN A 1 276 ? 9.756 -6.054 -3.519 1.00 87.50 276 GLN A O 1
ATOM 2082 N N . HIS A 1 277 ? 11.374 -7.102 -2.389 1.00 91.62 277 HIS A N 1
ATOM 2083 C CA . HIS A 1 277 ? 11.654 -5.980 -1.503 1.00 91.62 277 HIS A CA 1
ATOM 2084 C C . HIS A 1 277 ? 12.813 -5.112 -2.020 1.00 91.62 277 HIS A C 1
ATOM 2086 O O . HIS A 1 277 ? 13.616 -5.573 -2.829 1.00 91.62 277 HIS A O 1
ATOM 2092 N N . PRO A 1 278 ? 12.949 -3.864 -1.528 1.00 91.00 278 PRO A N 1
ATOM 2093 C CA . PRO A 1 278 ? 13.943 -2.918 -2.039 1.00 91.00 278 PRO A CA 1
ATOM 2094 C C . PRO A 1 278 ? 15.402 -3.384 -1.951 1.00 91.00 278 PRO A C 1
ATOM 2096 O O . PRO A 1 278 ? 16.216 -2.995 -2.785 1.00 91.00 278 PRO A O 1
ATOM 2099 N N . GLN A 1 279 ? 15.755 -4.170 -0.929 1.00 91.81 279 GLN A N 1
ATOM 2100 C CA . GLN A 1 279 ? 17.125 -4.627 -0.687 1.00 91.81 279 GLN A CA 1
ATOM 2101 C C . GLN A 1 279 ? 17.154 -6.121 -0.332 1.00 91.81 279 GLN A C 1
ATOM 2103 O O . GLN A 1 279 ? 17.259 -6.466 0.850 1.00 91.81 279 GLN A O 1
ATOM 2108 N N . PRO A 1 280 ? 17.066 -7.029 -1.322 1.00 92.31 280 PRO A N 1
ATOM 2109 C CA . PRO A 1 280 ? 17.041 -8.466 -1.071 1.00 92.31 280 PRO A CA 1
ATOM 2110 C C . PRO A 1 280 ? 18.221 -8.952 -0.209 1.00 92.31 280 PRO A C 1
ATOM 2112 O O . PRO A 1 280 ? 19.356 -8.502 -0.348 1.00 92.31 280 PRO A O 1
ATOM 2115 N N . GLY A 1 281 ? 17.948 -9.867 0.721 1.00 93.69 281 GLY A N 1
ATOM 2116 C CA . GLY A 1 281 ? 18.903 -10.429 1.680 1.00 93.69 281 GLY A CA 1
ATOM 2117 C C . GLY A 1 281 ? 19.136 -9.591 2.945 1.00 93.69 281 GLY A C 1
ATOM 2118 O O . GLY A 1 281 ? 19.562 -10.148 3.966 1.00 93.69 281 GLY A O 1
ATOM 2119 N N . ILE A 1 282 ? 18.822 -8.291 2.932 1.00 95.94 282 ILE A N 1
ATOM 2120 C CA . ILE A 1 282 ? 19.006 -7.389 4.081 1.00 95.94 282 ILE A CA 1
ATOM 2121 C C . ILE A 1 282 ? 17.924 -7.641 5.144 1.00 95.94 282 ILE A C 1
ATOM 2123 O O . ILE A 1 282 ? 16.759 -7.856 4.795 1.00 95.94 282 ILE A O 1
ATOM 2127 N N . PRO A 1 283 ? 18.268 -7.646 6.446 1.00 97.69 283 PRO A N 1
ATOM 2128 C CA . PRO A 1 283 ? 17.279 -7.807 7.504 1.00 97.69 283 PRO A CA 1
ATOM 2129 C C . PRO A 1 283 ? 16.295 -6.631 7.569 1.00 97.69 283 PRO A C 1
ATOM 2131 O O . PRO A 1 283 ? 16.641 -5.494 7.247 1.00 97.69 283 PRO A O 1
ATOM 2134 N N . TYR A 1 284 ? 15.079 -6.907 8.030 1.00 97.75 284 TYR A N 1
ATOM 2135 C CA . TYR A 1 284 ? 14.074 -5.907 8.383 1.00 97.75 284 TYR A CA 1
ATOM 2136 C C . TYR A 1 284 ? 13.491 -6.207 9.769 1.0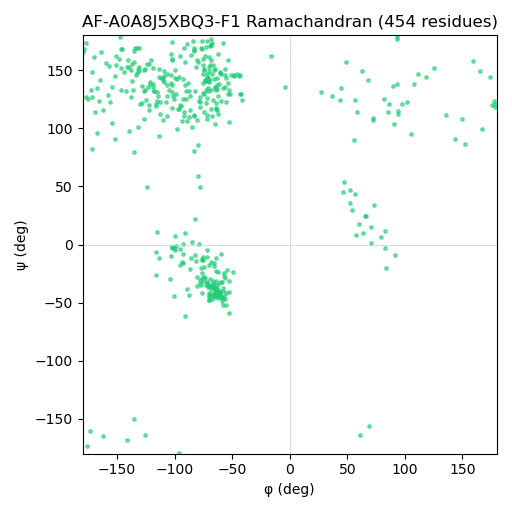0 97.75 284 TYR A C 1
ATOM 2138 O O . TYR A 1 284 ? 13.438 -7.368 10.193 1.00 97.75 284 TYR A O 1
ATOM 2146 N N . ASP A 1 285 ? 13.020 -5.168 10.456 1.00 97.19 285 ASP A N 1
ATOM 2147 C CA . ASP A 1 285 ? 12.387 -5.314 11.767 1.00 97.19 285 ASP A CA 1
ATOM 2148 C C . ASP A 1 285 ? 10.885 -5.588 11.633 1.00 97.19 285 ASP A C 1
ATOM 2150 O O . ASP A 1 285 ? 10.168 -4.894 10.904 1.00 97.19 285 ASP A O 1
ATOM 2154 N N . GLY A 1 286 ? 10.415 -6.603 12.359 1.00 96.94 286 GLY A N 1
ATOM 2155 C CA . GLY A 1 286 ? 9.007 -6.957 12.476 1.00 96.94 286 GLY A CA 1
ATOM 2156 C C . GLY A 1 286 ? 8.186 -5.922 13.247 1.00 96.94 286 GLY A C 1
ATOM 2157 O O . GLY A 1 286 ? 8.704 -4.974 13.838 1.00 96.94 286 GLY A O 1
ATOM 2158 N N . THR A 1 287 ? 6.868 -6.098 13.245 1.00 97.12 287 THR A N 1
ATOM 2159 C CA . THR A 1 287 ? 5.937 -5.204 13.937 1.00 97.12 287 THR A CA 1
ATOM 2160 C C . THR A 1 287 ? 4.624 -5.909 14.259 1.00 97.12 287 THR A C 1
ATOM 2162 O O . THR A 1 287 ? 4.205 -6.818 13.543 1.00 97.12 287 THR A O 1
ATOM 2165 N N . GLU A 1 288 ? 3.949 -5.435 15.302 1.00 98.19 288 GLU A N 1
ATOM 2166 C CA . GLU A 1 288 ? 2.564 -5.781 15.610 1.00 98.19 288 GLU A CA 1
ATOM 2167 C C . GLU A 1 288 ? 1.724 -4.508 15.640 1.00 98.19 288 GLU A C 1
ATOM 2169 O O . GLU A 1 288 ? 2.167 -3.463 16.131 1.00 98.19 288 GLU A O 1
ATOM 2174 N N . ARG A 1 289 ? 0.521 -4.564 15.065 1.00 97.88 289 ARG A N 1
ATOM 2175 C CA . ARG A 1 289 ? -0.362 -3.401 14.944 1.00 97.88 289 ARG A CA 1
ATOM 2176 C C . ARG A 1 289 ? -1.812 -3.793 15.152 1.00 97.88 289 ARG A C 1
ATOM 2178 O O . ARG A 1 289 ? -2.299 -4.724 14.518 1.00 97.88 289 ARG A O 1
ATOM 2185 N N . LEU A 1 290 ? -2.500 -3.023 15.988 1.00 98.25 290 LEU A N 1
ATOM 2186 C CA . LEU A 1 290 ? -3.944 -3.104 16.176 1.00 98.25 290 LEU A CA 1
ATOM 2187 C C . LEU A 1 290 ? -4.627 -1.962 15.437 1.00 98.25 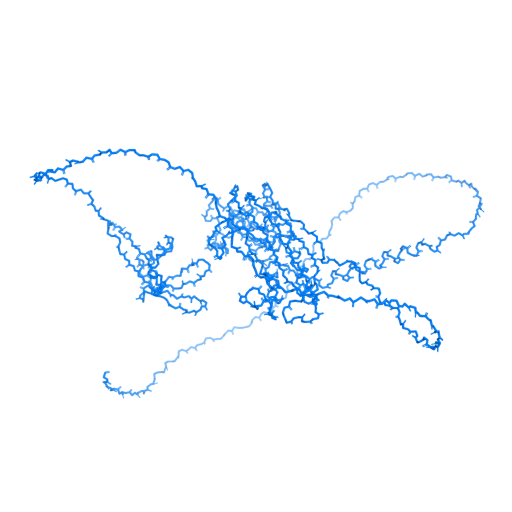290 LEU A C 1
ATOM 2189 O O . LEU A 1 290 ? -4.158 -0.820 15.449 1.00 98.25 290 LEU A O 1
ATOM 2193 N N . CYS A 1 291 ? -5.723 -2.287 14.767 1.00 98.50 291 CYS A N 1
ATOM 2194 C CA . CYS A 1 291 ? -6.537 -1.345 14.017 1.00 98.50 291 CYS A CA 1
ATOM 2195 C C . CYS A 1 291 ? -8.019 -1.595 14.263 1.00 98.50 291 CYS A C 1
ATOM 2197 O O . CYS A 1 291 ? -8.420 -2.711 14.581 1.00 98.50 291 CYS A O 1
ATOM 2199 N N . PHE A 1 292 ? -8.828 -0.558 14.072 1.00 98.62 292 PHE A N 1
ATOM 2200 C CA . PHE A 1 292 ? -10.237 -0.562 14.439 1.00 98.62 292 PHE A CA 1
ATOM 2201 C C . PHE A 1 292 ? -11.119 -0.129 13.270 1.00 98.62 292 PHE A C 1
ATOM 2203 O O . PHE A 1 292 ? -10.834 0.850 12.575 1.00 98.62 292 PHE A O 1
ATOM 2210 N N . VAL A 1 293 ? -12.218 -0.846 13.061 1.00 98.50 293 VAL A N 1
ATOM 2211 C CA . VAL A 1 293 ? -13.237 -0.514 12.059 1.00 98.50 293 VAL A CA 1
ATOM 2212 C C . VAL A 1 293 ? -14.611 -0.732 12.694 1.00 98.50 293 VAL A C 1
ATOM 2214 O O . VAL A 1 293 ? -14.841 -1.815 13.222 1.00 98.50 293 VAL A O 1
ATOM 2217 N N . PRO A 1 294 ? -15.535 0.244 12.684 1.00 98.12 294 PRO A N 1
ATOM 2218 C CA . PRO A 1 294 ? -16.865 0.041 13.257 1.00 98.12 294 PRO A CA 1
ATOM 2219 C C . PRO A 1 294 ? -17.624 -1.062 12.495 1.00 98.12 294 PRO A C 1
ATOM 2221 O O . PRO A 1 294 ? -17.505 -1.163 11.277 1.00 98.12 294 PRO A O 1
ATOM 2224 N N . ASP A 1 295 ? -18.425 -1.886 13.175 1.00 97.25 295 ASP A N 1
ATOM 2225 C CA . ASP A 1 295 ? -19.253 -2.947 12.571 1.00 97.25 295 ASP A CA 1
ATOM 2226 C C . ASP A 1 295 ? -20.546 -2.372 11.963 1.00 97.25 295 ASP A C 1
ATOM 2228 O O . ASP A 1 295 ? -21.680 -2.699 12.325 1.00 97.25 295 ASP A O 1
ATOM 2232 N N . THR A 1 296 ? -20.358 -1.455 11.019 1.00 96.06 296 THR A N 1
ATOM 2233 C CA . THR A 1 296 ? -21.401 -0.857 10.184 1.00 96.06 296 THR A CA 1
ATOM 2234 C C . THR A 1 296 ? -21.388 -1.495 8.794 1.00 96.06 296 THR A C 1
ATOM 2236 O O . THR A 1 296 ? -20.518 -2.301 8.464 1.00 96.06 296 THR A O 1
ATOM 2239 N N . THR A 1 297 ? -22.352 -1.150 7.939 1.00 94.75 297 THR A N 1
ATOM 2240 C CA . THR A 1 297 ? -22.369 -1.635 6.547 1.00 94.75 297 THR A CA 1
ATOM 2241 C C . THR A 1 297 ? -21.095 -1.248 5.791 1.00 94.75 297 THR A C 1
ATOM 2243 O O . THR A 1 297 ? -20.476 -2.108 5.163 1.00 94.75 297 THR A O 1
ATOM 2246 N N . ASP A 1 298 ? -20.659 0.008 5.908 1.00 95.06 298 ASP A N 1
ATOM 2247 C CA . ASP A 1 298 ? -19.426 0.479 5.270 1.00 95.06 298 ASP A CA 1
ATOM 2248 C C . ASP A 1 298 ? -18.182 -0.109 5.938 1.00 95.06 298 ASP A C 1
ATOM 2250 O O . ASP A 1 298 ? -17.237 -0.494 5.251 1.00 95.06 298 ASP A O 1
ATOM 2254 N N . GLY A 1 299 ? -18.204 -0.285 7.260 1.00 96.88 299 GLY A N 1
ATOM 2255 C CA . GLY A 1 299 ? -17.129 -0.955 7.978 1.00 96.88 299 GLY A CA 1
ATOM 2256 C C . GLY A 1 299 ? -16.925 -2.404 7.546 1.00 96.88 299 GLY A C 1
ATOM 2257 O O . GLY A 1 299 ? -15.798 -2.795 7.252 1.00 96.88 299 GLY A O 1
ATOM 2258 N N . ARG A 1 300 ? -17.999 -3.185 7.381 1.00 96.69 300 ARG A N 1
ATOM 2259 C CA . ARG A 1 300 ? -17.920 -4.553 6.839 1.00 96.69 300 ARG A CA 1
ATOM 2260 C C . ARG A 1 300 ? -17.338 -4.583 5.425 1.00 96.69 300 ARG A C 1
ATOM 2262 O O . ARG A 1 300 ? -16.505 -5.440 5.134 1.00 96.69 300 ARG A O 1
ATOM 2269 N N . ARG A 1 301 ? -17.709 -3.633 4.556 1.00 95.75 301 ARG A N 1
ATOM 2270 C CA . ARG A 1 301 ? -17.091 -3.474 3.223 1.00 95.75 301 ARG A CA 1
ATOM 2271 C C . ARG A 1 301 ? -15.596 -3.161 3.328 1.00 95.75 301 ARG A C 1
ATOM 2273 O O . ARG A 1 301 ? -14.796 -3.787 2.639 1.00 95.75 301 ARG A O 1
ATOM 2280 N N . THR A 1 302 ? -15.205 -2.257 4.224 1.00 97.50 302 THR A N 1
ATOM 2281 C CA . THR A 1 302 ? -13.793 -1.946 4.491 1.00 97.50 302 THR A CA 1
ATOM 2282 C C . THR A 1 302 ? -13.021 -3.173 4.977 1.00 97.50 302 THR A C 1
ATOM 2284 O O . THR A 1 302 ? -11.948 -3.449 4.454 1.00 97.50 302 THR A O 1
ATOM 2287 N N . VAL A 1 303 ? -13.560 -3.958 5.913 1.00 97.75 303 VAL A N 1
ATOM 2288 C CA . VAL A 1 303 ? -12.887 -5.174 6.403 1.00 97.75 303 VAL A CA 1
ATOM 2289 C C . VAL A 1 303 ? -12.719 -6.212 5.291 1.00 97.75 303 VAL A C 1
ATOM 2291 O O . VAL A 1 303 ? -11.651 -6.814 5.199 1.00 97.75 303 VAL A O 1
ATOM 2294 N N . ARG A 1 304 ? -13.709 -6.390 4.405 1.00 97.12 304 ARG A N 1
ATOM 2295 C CA . ARG A 1 304 ? -13.573 -7.259 3.218 1.00 97.12 304 ARG A CA 1
ATOM 2296 C C . ARG A 1 304 ? -12.433 -6.808 2.306 1.00 97.12 304 ARG A C 1
ATOM 2298 O O . ARG A 1 304 ? -11.589 -7.629 1.959 1.00 97.12 304 ARG A O 1
ATOM 2305 N N . LEU A 1 305 ? -12.376 -5.513 1.979 1.00 96.50 305 LEU A N 1
ATOM 2306 C CA . LEU A 1 305 ? -11.309 -4.940 1.153 1.00 96.50 305 LEU A CA 1
ATOM 2307 C C . LEU A 1 305 ? -9.937 -5.162 1.786 1.00 96.50 305 LEU A C 1
ATOM 2309 O O . LEU A 1 305 ? -9.014 -5.590 1.105 1.00 96.50 305 LEU A O 1
ATOM 2313 N N . LEU A 1 306 ? -9.804 -4.898 3.086 1.00 97.88 306 LEU A N 1
ATOM 2314 C CA . LEU A 1 306 ? -8.534 -5.033 3.797 1.00 97.88 306 LEU A CA 1
ATOM 2315 C C . LEU A 1 306 ? -8.087 -6.492 3.922 1.00 97.88 306 LEU A C 1
ATOM 2317 O O . LEU A 1 306 ? -6.901 -6.773 3.770 1.00 97.88 306 LEU A O 1
ATOM 2321 N N . ARG A 1 307 ? -9.017 -7.430 4.143 1.00 97.06 307 ARG A N 1
ATOM 2322 C CA . ARG A 1 307 ? -8.711 -8.869 4.123 1.00 97.06 307 ARG A CA 1
ATOM 2323 C C . ARG A 1 307 ? -8.214 -9.304 2.750 1.00 97.06 307 ARG A C 1
ATOM 2325 O O . ARG A 1 307 ? -7.231 -10.034 2.674 1.00 97.06 307 ARG A O 1
ATOM 2332 N N . GLU A 1 308 ? -8.844 -8.830 1.681 1.00 95.25 308 GLU A N 1
ATOM 2333 C CA . GLU A 1 308 ? -8.416 -9.154 0.320 1.00 95.25 308 GLU A CA 1
ATOM 2334 C C . GLU A 1 308 ? -7.081 -8.493 -0.045 1.00 95.25 308 GLU A C 1
ATOM 2336 O O . GLU A 1 308 ? -6.177 -9.146 -0.563 1.00 95.25 308 GLU A O 1
ATOM 2341 N N . ALA A 1 309 ? -6.888 -7.232 0.342 1.00 95.88 309 ALA A N 1
ATOM 2342 C CA . ALA A 1 309 ? -5.605 -6.551 0.236 1.00 95.88 309 ALA A CA 1
ATOM 2343 C C . ALA A 1 309 ? -4.495 -7.325 0.958 1.00 95.88 309 ALA A C 1
ATOM 2345 O O . ALA A 1 309 ? -3.387 -7.444 0.438 1.00 95.88 309 ALA A O 1
ATOM 2346 N N . PHE A 1 310 ? -4.780 -7.870 2.143 1.00 97.25 310 PHE A N 1
ATOM 2347 C CA . PHE A 1 310 ? -3.818 -8.658 2.903 1.00 97.25 310 PHE A CA 1
ATOM 2348 C C . PHE A 1 310 ? -3.478 -9.972 2.190 1.00 97.25 310 PHE A C 1
ATOM 2350 O O . PHE A 1 310 ? -2.301 -10.300 2.060 1.00 97.25 310 PHE A O 1
ATOM 2357 N N . ARG A 1 311 ? -4.477 -10.695 1.661 1.00 95.00 311 ARG A N 1
ATOM 2358 C CA . ARG A 1 311 ? -4.252 -11.923 0.872 1.00 95.00 311 ARG A CA 1
ATOM 2359 C C . ARG A 1 311 ? -3.372 -11.680 -0.348 1.00 95.00 311 ARG A C 1
ATOM 2361 O O . ARG A 1 311 ? -2.520 -12.508 -0.650 1.00 95.00 311 ARG A O 1
ATOM 2368 N N . ARG A 1 312 ? -3.537 -10.532 -1.004 1.00 93.31 312 ARG A N 1
ATOM 2369 C CA . ARG A 1 312 ? -2.740 -10.140 -2.174 1.00 93.31 312 ARG A CA 1
ATOM 2370 C C . ARG A 1 312 ? -1.414 -9.459 -1.821 1.00 93.31 312 ARG A C 1
ATOM 2372 O O . ARG A 1 312 ? -0.688 -9.063 -2.725 1.00 93.31 312 ARG A O 1
ATOM 2379 N N . GLY A 1 313 ? -1.067 -9.314 -0.540 1.00 95.31 313 GLY A N 1
ATOM 2380 C CA . GLY A 1 313 ? 0.209 -8.724 -0.122 1.00 95.31 313 GLY A CA 1
ATOM 2381 C C . GLY A 1 313 ? 0.302 -7.207 -0.307 1.00 95.31 313 GLY A C 1
ATOM 2382 O O . GLY A 1 313 ? 1.366 -6.691 -0.640 1.00 95.31 313 GLY A O 1
ATOM 2383 N N . LEU A 1 314 ? -0.808 -6.485 -0.131 1.00 95.44 314 LEU A N 1
ATOM 2384 C CA . LEU A 1 314 ? -0.948 -5.067 -0.491 1.00 95.44 314 LEU A CA 1
ATOM 2385 C C . LEU A 1 314 ? -1.201 -4.124 0.696 1.00 95.44 314 LEU A C 1
ATOM 2387 O O . LEU A 1 314 ? -1.214 -2.909 0.517 1.00 95.44 314 LEU A O 1
ATOM 2391 N N . THR A 1 315 ? -1.403 -4.639 1.911 1.00 97.38 315 THR A N 1
ATOM 2392 C CA . THR A 1 315 ? -1.673 -3.806 3.103 1.00 97.38 315 THR A CA 1
ATOM 2393 C C . THR A 1 315 ? -0.426 -3.142 3.687 1.00 97.38 315 THR A C 1
ATOM 2395 O O . THR A 1 315 ? -0.506 -2.041 4.241 1.00 97.38 315 THR A O 1
ATOM 2398 N N . PHE A 1 316 ? 0.730 -3.791 3.549 1.00 97.38 316 PHE A N 1
ATOM 2399 C CA . PHE A 1 316 ? 2.018 -3.338 4.071 1.00 97.38 316 PHE A CA 1
ATOM 2400 C C . PHE A 1 316 ? 3.117 -3.503 3.027 1.00 97.38 316 PHE A C 1
ATOM 2402 O O . PHE A 1 316 ? 2.953 -4.206 2.036 1.00 97.38 316 PHE A O 1
ATOM 2409 N N . LYS A 1 317 ? 4.260 -2.873 3.285 1.00 96.06 317 LYS A N 1
ATOM 2410 C CA . LYS A 1 317 ? 5.498 -3.033 2.520 1.00 96.06 317 LYS A CA 1
ATOM 2411 C C . LYS A 1 317 ? 6.712 -2.799 3.411 1.00 96.06 317 LYS A C 1
ATOM 2413 O O . LYS A 1 317 ? 6.602 -2.147 4.455 1.00 96.06 317 LYS A O 1
ATOM 2418 N N . ILE A 1 318 ? 7.879 -3.256 2.974 1.00 96.31 318 ILE A N 1
ATOM 2419 C CA . ILE A 1 318 ? 9.149 -2.859 3.590 1.00 96.31 318 ILE A CA 1
ATOM 2420 C C . ILE A 1 318 ? 9.585 -1.506 3.025 1.00 96.31 318 ILE A C 1
ATOM 2422 O O . ILE A 1 318 ? 9.571 -1.288 1.815 1.00 96.31 318 ILE A O 1
ATOM 2426 N N . GLY A 1 319 ? 9.961 -0.584 3.906 1.00 94.62 319 GLY A N 1
ATOM 2427 C CA . GLY A 1 319 ? 10.416 0.741 3.509 1.00 94.62 319 GLY A CA 1
ATOM 2428 C C . GLY A 1 319 ? 10.943 1.567 4.674 1.00 94.62 319 GLY A C 1
ATOM 2429 O O . GLY A 1 319 ? 11.304 1.044 5.730 1.00 94.62 319 GLY A O 1
ATOM 2430 N N . THR A 1 320 ? 10.987 2.879 4.465 1.00 93.94 320 THR A N 1
ATOM 2431 C CA . THR A 1 320 ? 11.405 3.843 5.484 1.00 93.94 320 THR A CA 1
ATOM 2432 C C . THR A 1 320 ? 10.201 4.311 6.290 1.00 93.94 320 THR A C 1
ATOM 2434 O O . THR A 1 320 ? 9.224 4.819 5.740 1.00 93.94 320 THR A O 1
ATOM 2437 N N . SER A 1 321 ? 10.274 4.164 7.609 1.00 91.06 321 SER A N 1
ATOM 2438 C CA . SER A 1 321 ? 9.263 4.682 8.526 1.00 91.06 321 SER A CA 1
ATOM 2439 C C . SER A 1 321 ? 9.223 6.208 8.468 1.00 91.06 321 SER A C 1
ATOM 2441 O O . SER A 1 321 ? 10.216 6.871 8.757 1.00 91.06 321 SER A O 1
ATOM 2443 N N . ILE A 1 322 ? 8.061 6.778 8.144 1.00 88.06 322 ILE A N 1
ATOM 2444 C CA . ILE A 1 322 ? 7.883 8.236 8.062 1.00 88.06 322 ILE A CA 1
ATOM 2445 C C . ILE A 1 322 ? 8.029 8.888 9.444 1.00 88.06 322 ILE A C 1
ATOM 2447 O O . ILE A 1 322 ? 8.575 9.981 9.559 1.00 88.06 322 ILE A O 1
ATOM 2451 N N . THR A 1 323 ? 7.569 8.217 10.503 1.00 85.19 323 THR A N 1
ATOM 2452 C CA . THR A 1 323 ? 7.568 8.771 11.865 1.00 85.19 323 THR A CA 1
ATOM 2453 C C . THR A 1 323 ? 8.941 8.729 12.526 1.00 85.19 323 THR A C 1
ATOM 2455 O O . THR A 1 323 ? 9.262 9.614 13.311 1.00 85.19 323 THR A O 1
ATOM 2458 N N . THR A 1 324 ? 9.755 7.713 12.226 1.00 88.56 324 THR A N 1
ATOM 2459 C CA . THR A 1 324 ? 11.052 7.496 12.894 1.00 88.56 324 THR A CA 1
ATOM 2460 C C . THR A 1 324 ? 12.261 7.676 11.980 1.00 88.56 324 THR A C 1
ATOM 2462 O O . THR A 1 324 ? 13.385 7.696 12.473 1.00 88.56 324 THR A O 1
ATOM 2465 N N . GLY A 1 325 ? 12.068 7.761 10.661 1.00 92.31 325 GLY A N 1
ATOM 2466 C CA . GLY A 1 325 ? 13.140 7.851 9.665 1.00 92.31 325 GLY A CA 1
ATOM 2467 C C . GLY A 1 325 ? 13.950 6.564 9.468 1.00 92.31 325 GLY A C 1
ATOM 2468 O O . GLY A 1 325 ? 14.883 6.552 8.670 1.00 92.31 325 GLY A O 1
ATOM 2469 N N . ARG A 1 326 ? 13.624 5.476 10.177 1.00 93.56 326 ARG A N 1
ATOM 2470 C CA . ARG A 1 326 ? 14.359 4.205 10.083 1.00 93.56 326 ARG A CA 1
ATOM 2471 C C . ARG A 1 326 ? 14.020 3.469 8.789 1.00 93.56 326 ARG A C 1
ATOM 2473 O O . ARG A 1 326 ? 12.840 3.289 8.487 1.00 93.56 326 ARG A O 1
ATOM 2480 N N . ALA A 1 327 ? 15.045 3.031 8.063 1.00 96.06 327 ALA A N 1
ATOM 2481 C CA . ALA A 1 327 ? 14.918 2.158 6.897 1.00 96.06 327 ALA A CA 1
ATOM 2482 C C . ALA A 1 327 ? 14.638 0.700 7.306 1.00 96.06 327 ALA A C 1
ATOM 2484 O O . ALA A 1 327 ? 14.784 0.334 8.475 1.00 96.06 327 ALA A O 1
ATOM 2485 N N . ASN A 1 328 ? 14.270 -0.135 6.331 1.00 96.56 328 ASN A N 1
ATOM 2486 C CA . ASN A 1 328 ? 14.049 -1.575 6.506 1.00 96.56 328 ASN A CA 1
ATOM 2487 C C . ASN A 1 328 ? 13.003 -1.899 7.586 1.00 96.56 328 ASN A C 1
ATOM 2489 O O . ASN A 1 328 ? 13.199 -2.779 8.421 1.00 96.56 328 ASN A O 1
ATOM 2493 N N . GLN A 1 329 ? 11.897 -1.153 7.587 1.00 97.56 329 GLN A N 1
ATOM 2494 C CA . GLN A 1 329 ? 10.778 -1.337 8.511 1.00 97.56 329 GLN A CA 1
ATOM 2495 C C . GLN A 1 329 ? 9.527 -1.791 7.764 1.00 97.56 329 GLN A C 1
ATOM 2497 O O . GLN A 1 329 ? 9.300 -1.395 6.618 1.00 97.56 329 GLN A O 1
ATOM 2502 N N . VAL A 1 330 ? 8.663 -2.546 8.442 1.00 97.50 330 VAL A N 1
ATOM 2503 C CA . VAL A 1 330 ? 7.311 -2.831 7.949 1.00 97.50 330 VAL A CA 1
ATOM 2504 C C . VAL A 1 330 ? 6.427 -1.586 8.109 1.00 97.50 330 VAL A C 1
ATOM 2506 O O . VAL A 1 330 ? 6.120 -1.132 9.219 1.00 97.50 330 VAL A O 1
ATOM 2509 N N . THR A 1 331 ? 6.010 -1.026 6.976 1.00 96.56 331 THR A N 1
ATOM 2510 C CA . THR A 1 331 ? 5.271 0.240 6.858 1.00 96.56 331 THR A CA 1
ATOM 2511 C C . THR A 1 331 ? 3.932 0.050 6.149 1.00 96.56 331 THR A C 1
ATOM 2513 O O . THR A 1 331 ? 3.752 -0.895 5.383 1.00 96.56 331 THR A O 1
ATOM 2516 N N . TRP A 1 332 ? 2.981 0.947 6.418 1.00 96.31 332 TRP A N 1
ATOM 2517 C CA . TRP A 1 332 ? 1.655 0.926 5.799 1.00 96.31 332 TRP A CA 1
ATOM 2518 C C . TRP A 1 332 ? 1.728 1.182 4.289 1.00 96.31 332 TRP A C 1
ATOM 2520 O O . TRP A 1 332 ? 2.413 2.104 3.844 1.00 96.31 332 TRP A O 1
ATOM 2530 N N . ALA A 1 333 ? 0.980 0.395 3.515 1.00 94.94 333 ALA A N 1
ATOM 2531 C CA . ALA A 1 333 ? 0.679 0.688 2.113 1.00 94.94 333 ALA A CA 1
ATOM 2532 C C . ALA A 1 333 ? -0.760 1.206 1.930 1.00 94.94 333 ALA A C 1
ATOM 2534 O O . ALA A 1 333 ? -0.990 2.034 1.053 1.00 94.94 333 ALA A O 1
ATOM 2535 N N . ILE A 1 334 ? -1.687 0.779 2.798 1.00 96.56 334 ILE A N 1
ATOM 2536 C CA . ILE A 1 334 ? -3.064 1.290 2.905 1.00 96.56 334 ILE A CA 1
ATOM 2537 C C . ILE A 1 334 ? -3.256 1.880 4.306 1.00 96.56 334 ILE A C 1
ATOM 2539 O O . ILE A 1 334 ? -2.855 1.268 5.304 1.00 96.56 334 ILE A O 1
ATOM 2543 N N . HIS A 1 335 ? -3.874 3.055 4.408 1.00 95.81 335 HIS A N 1
ATOM 2544 C CA . HIS A 1 335 ? -4.092 3.723 5.688 1.00 95.81 335 HIS A CA 1
ATOM 2545 C C . HIS A 1 335 ? -5.106 2.978 6.562 1.00 95.81 335 HIS A C 1
ATOM 2547 O O . HIS A 1 335 ? -6.207 2.621 6.139 1.00 95.81 335 HIS A O 1
ATOM 2553 N N . HIS A 1 336 ? -4.742 2.806 7.831 1.00 98.00 336 HIS A N 1
ATOM 2554 C CA . HIS A 1 336 ? -5.570 2.170 8.849 1.00 98.00 336 HIS A CA 1
ATOM 2555 C C . HIS A 1 336 ? -5.849 3.113 10.016 1.00 98.00 336 HIS A C 1
ATOM 2557 O O . HIS A 1 336 ? -5.109 4.068 10.264 1.00 98.00 336 HIS A O 1
ATOM 2563 N N . LYS A 1 337 ? -6.916 2.811 10.758 1.00 98.25 337 LYS A N 1
ATOM 2564 C CA . LYS A 1 337 ? -7.248 3.493 12.006 1.00 98.25 337 LYS A CA 1
ATOM 2565 C C . LYS A 1 337 ? -6.669 2.739 13.191 1.00 98.25 337 LYS A C 1
ATOM 2567 O O . LYS A 1 337 ? -7.173 1.681 13.543 1.00 98.25 337 LYS A O 1
ATOM 2572 N N . THR A 1 338 ? -5.612 3.273 13.794 1.00 97.62 338 THR A N 1
ATOM 2573 C CA . THR A 1 338 ? -4.891 2.656 14.923 1.00 97.62 338 THR A CA 1
ATOM 2574 C C . THR A 1 338 ? -5.407 3.106 16.291 1.00 97.62 338 THR A C 1
ATOM 2576 O O . THR A 1 338 ? -4.877 2.686 17.313 1.00 97.62 338 THR A O 1
ATOM 2579 N N . SER A 1 339 ? -6.424 3.968 16.325 1.00 97.69 339 SER A N 1
ATOM 2580 C CA . SER A 1 339 ? -7.107 4.407 17.543 1.00 97.69 339 SER A CA 1
ATOM 2581 C C . SER A 1 339 ? -8.621 4.350 17.341 1.00 97.69 339 SER A C 1
ATOM 2583 O O . SER A 1 339 ? -9.120 4.624 16.250 1.00 97.69 339 SER A O 1
ATOM 2585 N N . ARG A 1 340 ? -9.374 4.022 18.393 1.00 97.50 340 ARG A N 1
ATOM 2586 C CA . ARG A 1 340 ? -10.841 4.160 18.399 1.00 97.50 340 ARG A CA 1
ATOM 2587 C C . ARG A 1 340 ? -11.301 5.610 1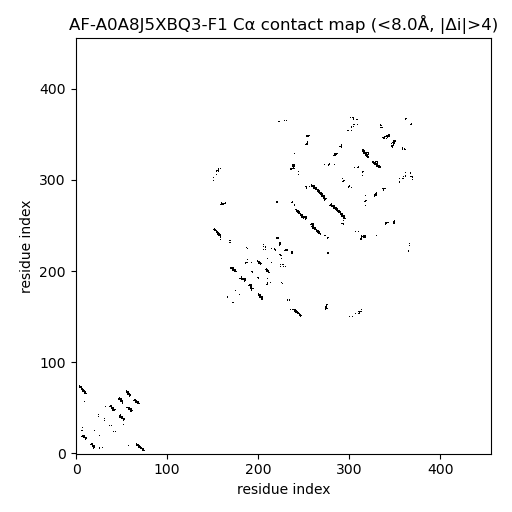8.536 1.00 97.50 340 ARG A C 1
ATOM 2589 O O . ARG A 1 340 ? -12.429 5.910 18.165 1.00 97.50 340 ARG A O 1
ATOM 2596 N N . TYR A 1 341 ? -10.422 6.484 19.024 1.00 97.06 341 TYR A N 1
ATOM 2597 C CA . TYR A 1 341 ? -10.749 7.830 19.496 1.00 97.06 341 TYR A CA 1
ATOM 2598 C C . TYR A 1 341 ? -9.772 8.887 18.966 1.00 97.06 341 TYR A C 1
ATOM 2600 O O . TYR A 1 341 ? -8.693 8.556 18.458 1.00 97.06 341 TYR A O 1
ATOM 2608 N N . GLY A 1 342 ? -10.108 10.164 19.158 1.00 96.19 342 GLY A N 1
ATOM 2609 C CA . GLY A 1 342 ? -9.202 11.299 18.928 1.00 96.19 342 GLY A CA 1
ATOM 2610 C C . GLY A 1 342 ? -9.124 11.769 17.472 1.00 96.19 342 GLY A C 1
ATOM 2611 O O . GLY A 1 342 ? -8.249 12.563 17.115 1.00 96.19 342 GLY A O 1
ATOM 2612 N N . GLY A 1 343 ? -10.036 11.285 16.628 1.00 96.00 343 GLY A N 1
ATOM 2613 C CA . GLY A 1 343 ? -10.208 11.696 15.240 1.00 96.00 343 GLY A CA 1
ATOM 2614 C C . GLY A 1 343 ? -8.987 11.457 14.350 1.00 96.00 343 GLY A C 1
ATOM 2615 O O . GLY A 1 343 ? -8.050 10.727 14.676 1.00 96.00 343 GLY A O 1
ATOM 2616 N N . THR A 1 344 ? -8.985 12.107 13.186 1.00 93.56 344 THR A N 1
ATOM 2617 C CA . THR A 1 344 ? -7.895 11.992 12.197 1.00 93.56 344 THR A CA 1
ATOM 2618 C C . THR A 1 344 ? -6.489 12.272 12.766 1.00 93.56 344 THR A C 1
ATOM 2620 O O . THR A 1 344 ? -5.590 11.508 12.415 1.00 93.56 344 THR A O 1
ATOM 2623 N N . PRO A 1 345 ? -6.263 13.272 13.652 1.00 94.25 345 PRO A N 1
ATOM 2624 C CA . PRO A 1 345 ? -4.937 13.535 14.226 1.00 94.25 345 PRO A CA 1
ATOM 2625 C C . PRO A 1 345 ? -4.348 12.364 15.023 1.00 94.25 345 PRO A C 1
ATOM 2627 O O . PRO A 1 345 ? -3.136 12.177 15.018 1.00 94.25 345 PRO A O 1
ATOM 2630 N N . ALA A 1 346 ? -5.194 11.563 15.676 1.00 94.69 346 ALA A N 1
ATOM 2631 C CA . ALA A 1 346 ? -4.784 10.367 16.413 1.00 94.69 346 ALA A CA 1
ATOM 2632 C C . ALA A 1 346 ? -4.811 9.091 15.551 1.00 94.69 346 ALA A C 1
ATOM 2634 O O . ALA A 1 346 ? -4.732 7.983 16.081 1.00 94.69 346 ALA A O 1
ATOM 2635 N N . HIS A 1 347 ? -4.984 9.225 14.231 1.00 95.56 347 HIS A N 1
ATOM 2636 C CA . HIS A 1 347 ? -5.298 8.111 13.334 1.00 95.56 347 HIS A CA 1
ATOM 2637 C C . HIS A 1 347 ? -6.510 7.297 13.825 1.00 95.56 347 HIS A C 1
ATOM 2639 O O . HIS A 1 347 ? -6.548 6.078 13.674 1.00 95.56 347 HIS A O 1
ATOM 2645 N N . GLY A 1 348 ? -7.501 7.967 14.416 1.00 96.94 348 GLY A N 1
ATOM 2646 C CA . GLY A 1 348 ? -8.690 7.349 14.988 1.00 96.94 348 GLY A CA 1
ATOM 2647 C C . GLY A 1 348 ? -10.000 7.919 14.464 1.00 96.94 348 GLY A C 1
ATOM 2648 O O . GLY A 1 348 ? -10.040 8.563 13.408 1.00 96.94 348 GLY A O 1
ATOM 2649 N N . TYR A 1 349 ? -11.075 7.629 15.188 1.00 97.62 349 TYR A N 1
ATOM 2650 C CA . TYR A 1 349 ? -12.428 8.114 14.918 1.00 97.62 349 TYR A CA 1
ATOM 2651 C C . TYR A 1 349 ? -12.786 9.259 15.883 1.00 97.62 349 TYR A C 1
ATOM 2653 O O . TYR A 1 349 ? -12.110 9.387 16.903 1.00 97.62 349 TYR A O 1
ATOM 2661 N N . PRO A 1 350 ? -13.777 10.118 15.570 1.00 97.19 350 PRO A N 1
ATOM 2662 C CA . PRO A 1 350 ? -14.600 10.119 14.363 1.00 97.19 350 PRO A CA 1
ATOM 2663 C C . PRO A 1 350 ? -13.802 10.535 13.123 1.00 97.19 350 PRO A C 1
ATOM 2665 O O . PRO A 1 350 ? -12.958 11.432 13.149 1.00 97.19 350 PRO A O 1
ATOM 2668 N N . ASP A 1 351 ? -14.080 9.864 12.009 1.00 97.06 351 ASP A N 1
ATOM 2669 C CA . ASP A 1 351 ? -13.586 10.226 10.681 1.00 97.06 351 ASP A CA 1
ATOM 2670 C C . ASP A 1 351 ? -14.586 9.739 9.623 1.00 97.06 351 ASP A C 1
ATOM 2672 O O . ASP A 1 351 ? -14.476 8.608 9.140 1.00 97.06 351 ASP A O 1
ATOM 2676 N N . PRO A 1 352 ? -15.567 10.575 9.249 1.00 95.31 352 PRO A N 1
ATOM 2677 C CA . PRO A 1 352 ? -16.631 10.173 8.332 1.00 95.31 352 PRO A CA 1
ATOM 2678 C C . PRO A 1 352 ? -16.123 9.868 6.914 1.00 95.31 352 PRO A C 1
ATOM 2680 O O . PRO A 1 352 ? -16.821 9.235 6.132 1.00 95.31 352 PRO A O 1
ATOM 2683 N N . SER A 1 353 ? -14.905 10.297 6.567 1.00 96.06 353 SER A N 1
ATOM 2684 C CA . SER A 1 353 ? -14.322 10.093 5.237 1.00 96.06 353 SER A CA 1
ATOM 2685 C C . SER A 1 353 ? -13.470 8.826 5.122 1.00 96.06 353 SER A C 1
ATOM 2687 O O . SER A 1 353 ? -13.045 8.477 4.020 1.00 96.06 353 SER A O 1
ATOM 2689 N N . TYR A 1 354 ? -13.203 8.132 6.236 1.00 97.81 354 TYR A N 1
ATOM 2690 C CA . TYR A 1 354 ? -12.254 7.018 6.274 1.00 97.81 354 TYR A CA 1
ATOM 2691 C C . TYR A 1 354 ? -12.608 5.899 5.291 1.00 97.81 354 TYR A C 1
ATOM 2693 O O . TYR A 1 354 ? -11.764 5.530 4.477 1.00 97.81 354 TYR A O 1
ATOM 2701 N N . HIS A 1 355 ? -13.844 5.395 5.325 1.00 96.94 355 HIS A N 1
ATOM 2702 C CA . HIS A 1 355 ? -14.256 4.261 4.492 1.00 96.94 355 HIS A CA 1
ATOM 2703 C C . HIS A 1 355 ? -14.121 4.564 2.995 1.00 96.94 355 HIS A C 1
ATOM 2705 O O . HIS A 1 355 ? -13.594 3.743 2.247 1.00 96.94 355 HIS A O 1
ATOM 2711 N N . ALA A 1 356 ? -14.507 5.772 2.570 1.00 96.38 356 ALA A N 1
ATOM 2712 C CA . ALA A 1 356 ? -14.368 6.214 1.184 1.00 96.38 356 ALA A CA 1
ATOM 2713 C C . ALA A 1 356 ? -12.895 6.348 0.762 1.00 96.38 356 ALA A C 1
ATOM 2715 O O . ALA A 1 356 ? -12.524 5.911 -0.326 1.00 96.38 356 ALA A O 1
ATOM 2716 N N . ARG A 1 357 ? -12.035 6.902 1.630 1.00 97.44 357 ARG A N 1
ATOM 2717 C CA . ARG A 1 357 ? -10.588 6.990 1.365 1.00 97.44 357 ARG A CA 1
ATOM 2718 C C . ARG A 1 357 ? -9.937 5.614 1.289 1.00 97.44 357 ARG A C 1
ATOM 2720 O O . ARG A 1 357 ? -9.199 5.353 0.348 1.00 97.44 357 ARG A O 1
ATOM 2727 N N . CYS A 1 358 ? -10.256 4.725 2.226 1.00 97.25 358 CYS A N 1
ATOM 2728 C CA . CYS A 1 358 ? -9.750 3.357 2.235 1.00 97.25 358 CYS A CA 1
ATOM 2729 C C . CYS A 1 358 ? -10.178 2.599 0.969 1.00 97.25 358 CYS A C 1
ATOM 2731 O O . CYS A 1 358 ? -9.346 1.959 0.330 1.00 97.25 358 CYS A O 1
ATOM 2733 N N . ALA A 1 359 ? -11.438 2.742 0.547 1.00 96.12 359 ALA A N 1
ATOM 2734 C CA . ALA A 1 359 ? -11.923 2.170 -0.706 1.00 96.12 359 ALA A CA 1
ATOM 2735 C C . ALA A 1 359 ? -11.184 2.729 -1.932 1.00 96.12 359 ALA A C 1
ATOM 2737 O O . ALA A 1 359 ? -10.801 1.959 -2.807 1.00 96.12 359 ALA A O 1
ATOM 2738 N N . ALA A 1 360 ? -10.923 4.039 -1.983 1.00 95.81 360 ALA A N 1
ATOM 2739 C CA . ALA A 1 360 ? -10.159 4.655 -3.068 1.00 95.81 360 ALA A CA 1
ATOM 2740 C C . ALA A 1 360 ? -8.697 4.173 -3.112 1.00 95.81 360 ALA A C 1
ATOM 2742 O O . ALA A 1 360 ? -8.167 3.925 -4.194 1.00 95.81 360 ALA A O 1
ATOM 2743 N N . GLU A 1 361 ? -8.052 3.998 -1.956 1.00 96.06 361 GLU A N 1
ATOM 2744 C CA . GLU A 1 361 ? -6.701 3.429 -1.862 1.00 96.06 361 GLU A CA 1
ATOM 2745 C C . GLU A 1 361 ? -6.664 1.974 -2.337 1.00 96.06 361 GLU A C 1
ATOM 2747 O O . GLU A 1 361 ? -5.792 1.608 -3.124 1.00 96.06 361 GLU A O 1
ATOM 2752 N N . CYS A 1 362 ? -7.644 1.165 -1.929 1.00 94.12 362 CYS A N 1
ATOM 2753 C CA . CYS A 1 362 ? -7.785 -0.214 -2.392 1.00 94.12 362 CYS A CA 1
ATOM 2754 C C . CYS A 1 362 ? -8.028 -0.270 -3.910 1.00 94.12 362 CYS A C 1
ATOM 2756 O O . CYS A 1 362 ? -7.341 -1.004 -4.618 1.00 94.12 362 CYS A O 1
ATOM 2758 N N . ALA A 1 363 ? -8.928 0.563 -4.436 1.00 92.50 363 ALA A N 1
ATOM 2759 C CA . ALA A 1 363 ? -9.217 0.644 -5.866 1.00 92.50 363 ALA A CA 1
ATOM 2760 C C . ALA A 1 363 ? -8.010 1.124 -6.691 1.00 92.50 363 ALA A C 1
ATOM 2762 O O . ALA A 1 363 ? -7.818 0.679 -7.819 1.00 92.50 363 ALA A O 1
ATOM 2763 N N . ALA A 1 364 ? -7.146 1.981 -6.135 1.00 90.19 364 ALA A N 1
ATOM 2764 C CA . ALA A 1 364 ? -5.891 2.389 -6.774 1.00 90.19 364 ALA A CA 1
ATOM 2765 C C . ALA A 1 364 ? -4.848 1.256 -6.863 1.00 90.19 364 ALA A C 1
ATOM 2767 O O . ALA A 1 364 ? -3.879 1.372 -7.618 1.00 90.19 364 ALA A O 1
ATOM 2768 N N . LEU A 1 365 ? -5.053 0.179 -6.100 1.00 89.31 365 LEU A N 1
ATOM 2769 C CA . LEU A 1 365 ? -4.337 -1.096 -6.187 1.00 89.31 365 LEU A CA 1
ATOM 2770 C C . LEU A 1 365 ? -5.152 -2.151 -6.968 1.00 89.31 365 LEU A C 1
ATOM 2772 O O . LEU A 1 365 ? -4.777 -3.321 -7.014 1.00 89.31 365 LEU A O 1
ATOM 2776 N N . GLY A 1 366 ? -6.270 -1.721 -7.566 1.00 87.75 366 GLY A N 1
ATOM 2777 C CA . GLY A 1 366 ? -7.252 -2.500 -8.320 1.00 87.75 366 GLY A CA 1
ATOM 2778 C C . GLY A 1 366 ? -8.019 -3.533 -7.488 1.00 87.75 366 GLY A C 1
ATOM 2779 O O . GLY A 1 366 ? -8.506 -4.529 -8.007 1.00 87.75 366 GLY A O 1
ATOM 2780 N N . LEU A 1 367 ? -8.126 -3.332 -6.180 1.00 89.06 367 LEU A N 1
ATOM 2781 C CA . LEU A 1 367 ? -9.016 -4.126 -5.342 1.00 89.06 367 LEU A CA 1
ATOM 2782 C C . LEU A 1 367 ? -10.421 -3.536 -5.430 1.00 89.06 367 LEU A C 1
ATOM 2784 O O . LEU A 1 367 ? -10.670 -2.433 -4.937 1.00 89.06 367 LEU A O 1
ATOM 2788 N N . LEU A 1 368 ? -11.331 -4.279 -6.050 1.00 84.50 368 LEU A N 1
ATOM 2789 C CA . LEU A 1 368 ? -12.751 -3.961 -6.122 1.00 84.50 368 LEU A CA 1
ATOM 2790 C C . LEU A 1 368 ? -13.522 -5.093 -5.439 1.00 84.50 368 LEU A C 1
ATOM 2792 O O . LEU A 1 368 ? -13.185 -6.261 -5.609 1.00 84.50 368 LEU A O 1
ATOM 2796 N N . ILE A 1 369 ? -14.538 -4.756 -4.644 1.00 76.88 369 ILE A N 1
ATOM 2797 C CA . ILE A 1 369 ? -15.498 -5.761 -4.179 1.00 76.88 369 ILE A CA 1
ATOM 2798 C C . ILE A 1 369 ? -16.631 -5.774 -5.190 1.00 76.88 369 ILE A C 1
ATOM 2800 O O . ILE A 1 369 ? -17.377 -4.798 -5.282 1.00 76.88 369 ILE A O 1
ATOM 2804 N N . ASP A 1 370 ? -16.787 -6.887 -5.900 1.00 58.41 370 ASP A N 1
ATOM 2805 C CA . ASP A 1 370 ? -18.035 -7.166 -6.593 1.00 58.41 370 ASP A CA 1
ATOM 2806 C C . ASP A 1 370 ? -19.116 -7.405 -5.541 1.00 58.41 370 ASP A C 1
ATOM 2808 O O . ASP A 1 370 ? -19.130 -8.420 -4.846 1.00 58.41 370 ASP A O 1
ATOM 2812 N N . GLU A 1 371 ? -20.060 -6.472 -5.431 1.00 54.66 371 GLU A N 1
ATOM 2813 C CA . GLU A 1 371 ? -21.228 -6.607 -4.550 1.00 54.66 371 GLU A CA 1
ATOM 2814 C C . GLU A 1 371 ? -22.090 -7.846 -4.905 1.00 54.66 371 GLU A C 1
ATOM 2816 O O . GLU A 1 371 ? -22.995 -8.201 -4.154 1.00 54.66 371 GLU A O 1
ATOM 2821 N N . GLY A 1 372 ? -21.800 -8.525 -6.027 1.00 42.91 372 GLY A N 1
ATOM 2822 C CA . GLY A 1 372 ? -22.486 -9.723 -6.515 1.00 42.91 372 GLY A CA 1
ATOM 2823 C C . GLY A 1 372 ? -21.883 -11.078 -6.114 1.00 42.91 372 GLY A C 1
ATOM 2824 O O . GLY A 1 372 ? -22.589 -12.080 -6.219 1.00 42.91 372 GLY A O 1
ATOM 2825 N N . SER A 1 373 ? -20.639 -11.164 -5.623 1.00 41.12 373 SER A N 1
ATOM 2826 C CA . SER A 1 373 ? -20.024 -12.474 -5.310 1.00 41.12 373 SER A CA 1
ATOM 2827 C C . SER A 1 373 ? -20.581 -13.117 -4.032 1.00 41.12 373 SER A C 1
ATOM 2829 O O . SER A 1 373 ? -20.684 -14.340 -3.943 1.00 41.12 373 SER A O 1
ATOM 2831 N N . ALA A 1 374 ? -21.049 -12.302 -3.079 1.00 41.91 374 ALA A N 1
ATOM 2832 C CA . ALA A 1 374 ? -21.766 -12.785 -1.898 1.00 41.91 374 ALA A CA 1
ATOM 2833 C C . ALA A 1 374 ? -23.135 -13.398 -2.259 1.00 41.91 374 ALA A C 1
ATOM 2835 O O . ALA A 1 374 ? -23.525 -14.413 -1.684 1.00 41.91 374 ALA A O 1
ATOM 2836 N N . ALA A 1 375 ? -23.829 -12.827 -3.252 1.00 35.66 375 ALA A N 1
ATOM 2837 C CA . ALA A 1 375 ? -25.123 -13.318 -3.728 1.00 35.66 375 ALA A CA 1
ATOM 2838 C C . ALA A 1 375 ? -24.992 -14.565 -4.620 1.00 35.66 375 ALA A C 1
ATOM 2840 O O . ALA A 1 375 ? -25.838 -15.453 -4.553 1.00 35.66 375 ALA A O 1
ATOM 2841 N N . ALA A 1 376 ? -23.923 -14.665 -5.419 1.00 36.53 376 ALA A N 1
ATOM 2842 C CA . ALA A 1 376 ? -23.652 -15.840 -6.248 1.00 36.53 376 ALA A CA 1
ATOM 2843 C C . ALA A 1 376 ? -23.369 -17.088 -5.394 1.00 36.53 376 ALA A C 1
ATOM 2845 O O . ALA A 1 376 ? -23.951 -18.141 -5.640 1.00 36.53 376 ALA A O 1
ATOM 2846 N N . GLY A 1 377 ? -22.574 -16.947 -4.326 1.00 37.50 377 GLY A N 1
ATOM 2847 C CA . GLY A 1 377 ? -22.315 -18.046 -3.395 1.00 37.50 377 GLY A CA 1
ATOM 2848 C C . GLY A 1 377 ? -23.549 -18.472 -2.591 1.00 37.50 377 GLY A C 1
ATOM 2849 O O . GLY A 1 377 ? -23.681 -19.645 -2.256 1.00 37.50 377 GLY A O 1
ATOM 2850 N N . GLU A 1 378 ? -24.470 -17.554 -2.273 1.00 45.78 378 GLU A N 1
ATOM 2851 C CA . GLU A 1 378 ? -25.769 -17.919 -1.689 1.00 45.78 378 GLU A CA 1
ATOM 2852 C C . GLU A 1 378 ? -26.667 -18.627 -2.706 1.00 45.78 378 GLU A C 1
ATOM 2854 O O . GLU A 1 378 ? -27.246 -19.653 -2.365 1.00 45.78 378 GLU A O 1
ATOM 2859 N N . ALA A 1 379 ? -26.746 -18.159 -3.953 1.00 39.41 379 ALA A N 1
ATOM 2860 C CA . ALA A 1 379 ? -27.558 -18.794 -4.991 1.00 39.41 379 ALA A CA 1
ATOM 2861 C C . ALA A 1 379 ? -27.083 -20.221 -5.323 1.00 39.41 379 ALA A C 1
ATOM 2863 O O . ALA A 1 379 ? -27.910 -21.123 -5.438 1.00 39.41 379 ALA A O 1
ATOM 2864 N N . GLU A 1 380 ? -25.769 -20.441 -5.398 1.00 48.00 380 GLU A N 1
ATOM 2865 C CA . GLU A 1 380 ? -25.168 -21.752 -5.670 1.00 48.00 380 GLU A CA 1
ATOM 2866 C C . GLU A 1 380 ? -25.373 -22.725 -4.497 1.00 48.00 380 GLU A C 1
ATOM 2868 O O . GL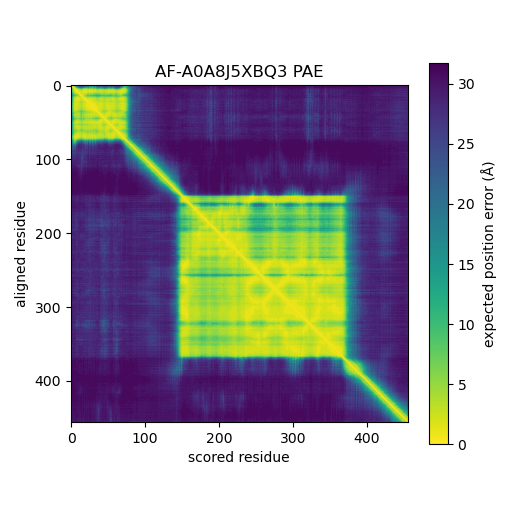U A 1 380 ? -25.841 -23.842 -4.701 1.00 48.00 380 GLU A O 1
ATOM 2873 N N . ARG A 1 381 ? -25.195 -22.267 -3.246 1.00 51.69 381 ARG A N 1
ATOM 2874 C CA . ARG A 1 381 ? -25.499 -23.075 -2.047 1.00 51.69 381 ARG A CA 1
ATOM 2875 C C . ARG A 1 381 ? -26.989 -23.383 -1.893 1.00 51.69 381 ARG A C 1
ATOM 2877 O O . ARG A 1 381 ? -27.341 -24.460 -1.425 1.00 51.69 381 ARG A O 1
ATOM 2884 N N . THR A 1 382 ? -27.870 -22.463 -2.290 1.00 56.09 382 THR A N 1
ATOM 2885 C CA . THR A 1 382 ? -29.326 -22.693 -2.247 1.00 56.09 382 THR A CA 1
ATOM 2886 C C . THR A 1 382 ? -29.758 -23.697 -3.320 1.00 56.09 382 THR A C 1
ATOM 2888 O O . THR A 1 382 ? -30.674 -24.480 -3.081 1.00 56.09 382 THR A O 1
ATOM 2891 N N . ALA A 1 383 ? -29.085 -23.714 -4.477 1.00 51.72 383 ALA A N 1
ATOM 2892 C CA . ALA A 1 383 ? -29.313 -24.698 -5.533 1.00 51.72 383 ALA A CA 1
ATOM 2893 C C . ALA A 1 383 ? -28.825 -26.101 -5.126 1.00 51.72 383 ALA A C 1
ATOM 2895 O O . ALA A 1 383 ? -29.578 -27.064 -5.240 1.00 51.72 383 ALA A O 1
ATOM 2896 N N . GLU A 1 384 ? -27.627 -26.207 -4.548 1.00 53.34 384 GLU A N 1
ATOM 2897 C CA . GLU A 1 384 ? -27.033 -27.483 -4.116 1.00 53.34 384 GLU A CA 1
ATOM 2898 C C . GLU A 1 384 ? -27.797 -28.108 -2.928 1.00 53.34 384 GLU A C 1
ATOM 2900 O O . GLU A 1 384 ? -27.982 -29.322 -2.838 1.00 53.34 384 GLU A O 1
ATOM 2905 N N . GLN A 1 385 ? -28.337 -27.270 -2.037 1.00 55.72 385 GLN A N 1
ATOM 2906 C CA . GLN A 1 385 ? -29.165 -27.703 -0.910 1.00 55.72 385 GLN A CA 1
ATOM 2907 C C . GLN A 1 385 ? -30.594 -28.091 -1.345 1.00 55.72 385 GLN A C 1
ATOM 2909 O O . GLN A 1 385 ? -31.189 -28.990 -0.750 1.00 55.72 385 GLN A O 1
ATOM 2914 N N . ALA A 1 386 ? -31.116 -27.493 -2.424 1.00 53.91 386 ALA A N 1
ATOM 2915 C CA . ALA A 1 386 ? -32.375 -27.905 -3.049 1.00 53.91 386 ALA A CA 1
ATOM 2916 C C . ALA A 1 386 ? -32.247 -29.231 -3.826 1.00 53.91 386 ALA A C 1
ATOM 2918 O O . ALA A 1 386 ? -33.176 -30.043 -3.798 1.00 53.91 386 ALA A O 1
ATOM 2919 N N . GLU A 1 387 ? -31.103 -29.495 -4.467 1.00 54.53 387 GLU A N 1
ATOM 2920 C CA . GLU A 1 387 ? -30.797 -30.788 -5.105 1.00 54.53 387 GLU A CA 1
ATOM 2921 C C . GLU A 1 387 ? -30.562 -31.906 -4.070 1.00 54.53 387 GLU A C 1
ATOM 2923 O O . GLU A 1 387 ? -31.020 -33.035 -4.254 1.00 54.53 387 GLU A O 1
ATOM 2928 N N . GLY A 1 388 ? -29.948 -31.594 -2.923 1.00 45.06 388 GLY A N 1
ATOM 2929 C CA . GLY A 1 388 ? -29.758 -32.545 -1.820 1.00 45.06 388 GLY A CA 1
ATOM 2930 C C . GLY A 1 388 ? -31.050 -32.970 -1.101 1.00 45.06 388 GLY A C 1
ATOM 2931 O O . GLY A 1 388 ? -31.180 -34.133 -0.711 1.00 45.06 388 GLY A O 1
ATOM 2932 N N . ASP A 1 389 ? -32.025 -32.066 -0.950 1.00 50.03 389 ASP A N 1
ATOM 2933 C CA . ASP A 1 389 ? -33.325 -32.373 -0.322 1.00 50.03 389 ASP A CA 1
ATOM 2934 C C . ASP A 1 389 ? -34.307 -33.067 -1.284 1.00 50.03 389 ASP A C 1
ATOM 2936 O O . ASP A 1 389 ? -35.135 -33.880 -0.857 1.00 50.03 389 ASP A O 1
ATOM 2940 N N . SER A 1 390 ? -34.189 -32.827 -2.593 1.00 49.16 390 SER A N 1
ATOM 2941 C CA . SER A 1 390 ? -34.975 -33.542 -3.610 1.00 49.16 390 SER A CA 1
ATOM 2942 C C . SER A 1 390 ? -34.468 -34.969 -3.867 1.00 49.16 390 SER A C 1
ATOM 2944 O O . SER A 1 390 ? -35.269 -35.845 -4.187 1.00 49.16 390 SER A O 1
ATOM 2946 N N . ALA A 1 391 ? -33.189 -35.260 -3.599 1.00 46.22 391 ALA A N 1
ATOM 2947 C CA . ALA A 1 391 ? -32.642 -36.621 -3.621 1.00 46.22 391 ALA A CA 1
ATOM 2948 C C . ALA A 1 391 ? -33.018 -37.479 -2.389 1.00 46.22 391 ALA A C 1
ATOM 2950 O O . ALA A 1 391 ? -32.833 -38.695 -2.407 1.00 46.22 391 ALA A O 1
ATOM 2951 N N . ARG A 1 392 ? -33.558 -36.881 -1.314 1.00 47.66 392 ARG A N 1
ATOM 2952 C CA . ARG A 1 392 ? -33.882 -37.574 -0.048 1.00 47.66 392 ARG A CA 1
ATOM 2953 C C . ARG A 1 392 ? -35.346 -37.984 0.119 1.00 47.66 392 ARG A C 1
ATOM 2955 O O . ARG A 1 392 ? -35.685 -38.584 1.136 1.00 47.66 392 ARG A O 1
ATOM 2962 N N . THR A 1 393 ? -36.209 -37.680 -0.851 1.00 45.25 393 THR A N 1
ATOM 2963 C CA . THR A 1 393 ? -37.662 -37.937 -0.769 1.00 45.25 393 THR A CA 1
ATOM 2964 C C . THR A 1 393 ? -38.192 -38.956 -1.784 1.00 45.25 393 THR A C 1
ATOM 2966 O O . THR A 1 393 ? -39.403 -39.131 -1.891 1.00 45.25 393 THR A O 1
ATOM 2969 N N . GLY A 1 394 ? -37.321 -39.687 -2.487 1.00 40.62 394 GLY A N 1
ATOM 2970 C CA . GLY A 1 394 ? -37.737 -40.719 -3.439 1.00 40.62 394 GLY A CA 1
ATOM 2971 C C . GLY A 1 394 ? -36.994 -42.034 -3.249 1.00 40.62 394 GLY A C 1
ATOM 2972 O O . GLY A 1 394 ? -35.877 -42.173 -3.737 1.00 40.62 394 GLY A O 1
ATOM 2973 N N . GLY A 1 395 ? -37.632 -43.009 -2.601 1.00 31.09 395 GLY A N 1
ATOM 2974 C CA . GLY A 1 395 ? -37.195 -44.402 -2.673 1.00 31.09 395 GLY A CA 1
ATOM 2975 C C . GLY A 1 395 ? -37.558 -45.224 -1.450 1.00 31.09 395 GLY A C 1
ATOM 2976 O O . GLY A 1 395 ? -36.739 -45.340 -0.554 1.00 31.09 395 GLY A O 1
ATOM 2977 N N . ASP A 1 396 ? -38.768 -45.780 -1.444 1.00 35.19 396 ASP A N 1
ATOM 2978 C CA . ASP A 1 396 ? -39.057 -47.121 -0.928 1.00 35.19 396 ASP A CA 1
ATOM 2979 C C . ASP A 1 396 ? -40.470 -47.486 -1.391 1.00 35.19 396 ASP A C 1
ATOM 2981 O O . ASP A 1 396 ? -41.446 -47.030 -0.806 1.00 35.19 396 ASP A O 1
ATOM 2985 N N . ASP A 1 397 ? -40.572 -48.224 -2.502 1.00 33.72 397 ASP A N 1
ATOM 2986 C CA . ASP A 1 397 ? -41.559 -49.298 -2.641 1.00 33.72 397 ASP A CA 1
ATOM 2987 C C . ASP A 1 397 ? -41.398 -50.082 -3.962 1.00 33.72 397 ASP A C 1
ATOM 2989 O O . ASP A 1 397 ? -41.491 -49.546 -5.065 1.00 33.72 397 ASP A O 1
ATOM 2993 N N . GLN A 1 398 ? -41.260 -51.396 -3.767 1.00 33.88 398 GLN A N 1
ATOM 2994 C CA . GLN A 1 398 ? -41.547 -52.533 -4.651 1.00 33.88 398 GLN A CA 1
ATOM 2995 C C . GLN A 1 398 ? -40.439 -53.207 -5.481 1.00 33.88 398 GLN A C 1
ATOM 2997 O O . GLN A 1 398 ? -39.755 -52.648 -6.334 1.00 33.88 398 GLN A O 1
ATOM 3002 N N . ALA A 1 399 ? -40.352 -54.500 -5.161 1.00 30.61 399 ALA A N 1
ATOM 3003 C CA . ALA A 1 399 ? -39.484 -55.561 -5.622 1.00 30.61 399 ALA A CA 1
ATOM 3004 C C . ALA A 1 399 ? -39.933 -56.231 -6.936 1.00 30.61 399 ALA A C 1
ATOM 3006 O O . ALA A 1 399 ? -41.084 -56.136 -7.347 1.00 30.61 399 ALA A O 1
ATOM 3007 N N . GLU A 1 400 ? -38.980 -57.005 -7.472 1.00 29.31 400 GLU A N 1
ATOM 3008 C CA . GLU A 1 400 ? -39.120 -58.271 -8.215 1.00 29.31 400 GLU A CA 1
ATOM 3009 C C . GLU A 1 400 ? -39.968 -58.320 -9.499 1.00 29.31 400 GLU A C 1
ATOM 3011 O O . GLU A 1 400 ? -41.192 -58.349 -9.471 1.00 29.31 400 GLU A O 1
ATOM 3016 N N . ALA A 1 401 ? -39.304 -58.563 -10.639 1.00 28.84 401 ALA A N 1
ATOM 3017 C CA . ALA A 1 401 ? -39.166 -59.909 -11.225 1.00 28.84 401 ALA A CA 1
ATOM 3018 C C . ALA A 1 401 ? -38.821 -59.865 -12.732 1.00 28.84 401 ALA A C 1
ATOM 3020 O O . ALA A 1 401 ? -39.179 -58.937 -13.448 1.00 28.84 401 ALA A O 1
ATOM 3021 N N . ALA A 1 402 ? -38.236 -60.979 -13.185 1.00 32.22 402 ALA A N 1
ATOM 3022 C CA . ALA A 1 402 ? -38.136 -61.497 -14.555 1.00 32.22 402 ALA A CA 1
ATOM 3023 C C . ALA A 1 402 ? -36.804 -61.315 -15.309 1.00 32.22 402 ALA A C 1
ATOM 3025 O O . ALA A 1 402 ? -36.269 -60.233 -15.526 1.00 32.22 402 ALA A O 1
ATOM 3026 N N . ALA A 1 403 ? -36.299 -62.482 -15.705 1.00 30.00 403 ALA A N 1
ATOM 3027 C CA . ALA A 1 403 ? -35.022 -62.771 -16.317 1.00 30.00 403 ALA A CA 1
ATOM 3028 C C . ALA A 1 403 ? -35.033 -62.696 -17.859 1.00 30.00 403 ALA A C 1
ATOM 3030 O O . ALA A 1 403 ? -36.081 -62.723 -18.497 1.00 30.00 403 ALA A O 1
ATOM 3031 N N . GLN A 1 404 ? -33.809 -62.803 -18.393 1.00 32.03 404 GLN A N 1
ATOM 3032 C CA . GLN A 1 404 ? -33.398 -63.516 -19.616 1.00 32.03 404 GLN A CA 1
ATOM 3033 C C . GLN A 1 404 ? -33.296 -62.789 -20.976 1.00 32.03 404 GLN A C 1
ATOM 3035 O O . GLN A 1 404 ? -34.267 -62.551 -21.681 1.00 32.03 404 GLN A O 1
ATOM 3040 N N . SER A 1 405 ? -32.027 -62.765 -21.416 1.00 31.97 405 SER A N 1
ATOM 3041 C CA . SER A 1 405 ? -31.504 -63.160 -22.739 1.00 31.97 405 SER A CA 1
ATOM 3042 C C . SER A 1 405 ? -31.418 -62.119 -23.863 1.00 31.97 405 SER A C 1
ATOM 3044 O O . SER A 1 405 ? -32.358 -61.387 -24.139 1.00 31.97 405 SER A O 1
ATOM 3046 N N . GLY A 1 406 ? -30.275 -62.140 -24.568 1.00 29.16 406 GLY A N 1
ATOM 3047 C CA . GLY A 1 406 ? -30.134 -61.573 -25.912 1.00 29.16 406 GLY A CA 1
ATOM 3048 C C . GLY A 1 406 ? -28.783 -60.915 -26.189 1.00 29.16 406 GLY A C 1
ATOM 3049 O O . GLY A 1 406 ? -28.613 -59.726 -25.957 1.00 29.16 406 GLY A O 1
ATOM 3050 N N . ALA A 1 407 ? -27.829 -61.686 -26.709 1.00 33.75 407 ALA A N 1
ATOM 3051 C CA . ALA A 1 407 ? -26.563 -61.200 -27.253 1.00 33.75 407 ALA A CA 1
ATOM 3052 C C . ALA A 1 407 ? -26.752 -60.478 -28.603 1.00 33.75 407 ALA A C 1
ATOM 3054 O O . ALA A 1 407 ? -27.581 -60.909 -29.400 1.00 33.75 407 ALA A O 1
ATOM 3055 N N . ASN A 1 408 ? -25.931 -59.456 -28.885 1.00 32.75 408 ASN A N 1
ATOM 3056 C CA . ASN A 1 408 ? -25.215 -59.296 -30.162 1.00 32.75 408 ASN A CA 1
ATOM 3057 C C . ASN A 1 408 ? -24.290 -58.063 -30.156 1.00 32.75 408 ASN A C 1
ATOM 3059 O O . ASN A 1 408 ? -24.722 -56.942 -29.907 1.00 32.75 408 ASN A O 1
ATOM 3063 N N . ALA A 1 409 ? -23.019 -58.296 -30.489 1.00 33.41 409 ALA A N 1
ATOM 3064 C CA . ALA A 1 409 ? -22.109 -57.309 -31.078 1.00 33.41 409 ALA A CA 1
ATOM 3065 C C . ALA A 1 409 ? -22.355 -57.276 -32.616 1.00 33.41 409 ALA A C 1
ATOM 3067 O O . ALA A 1 409 ? -23.002 -58.204 -33.113 1.00 33.41 409 ALA A O 1
ATOM 3068 N N . PRO A 1 410 ? -21.871 -56.285 -33.399 1.00 46.00 410 PRO A N 1
ATOM 3069 C CA . PRO A 1 410 ? -20.432 -56.163 -33.635 1.00 46.00 410 PRO A CA 1
ATOM 3070 C C . PRO A 1 410 ? -19.882 -54.732 -33.804 1.00 46.00 410 PRO A C 1
ATOM 3072 O O . PRO A 1 410 ? -20.580 -53.741 -33.991 1.00 46.00 410 PRO A O 1
ATOM 3075 N N . VAL A 1 411 ? -18.556 -54.708 -33.754 1.00 33.19 411 VAL A N 1
ATOM 3076 C CA . VAL A 1 411 ? -17.605 -53.670 -34.155 1.00 33.19 411 VAL A CA 1
ATOM 3077 C C . VAL A 1 411 ? -17.743 -53.227 -35.623 1.00 33.19 411 VAL A C 1
ATOM 3079 O O . VAL A 1 411 ? -17.955 -54.060 -36.500 1.00 33.19 411 VAL A O 1
ATOM 3082 N N . SER A 1 412 ? -17.493 -51.943 -35.905 1.00 31.84 412 SER A N 1
ATOM 3083 C CA . SER A 1 412 ? -16.817 -51.503 -37.138 1.00 31.84 412 SER A CA 1
ATOM 3084 C C . SER A 1 412 ? -16.192 -50.119 -36.952 1.00 31.84 412 SER A C 1
ATOM 3086 O O . SER A 1 412 ? -16.848 -49.179 -36.510 1.00 31.84 412 SER A O 1
ATOM 3088 N N . ALA A 1 413 ? -14.911 -50.030 -37.302 1.00 31.19 413 ALA A N 1
ATOM 3089 C CA . ALA A 1 413 ? -14.124 -48.811 -37.443 1.00 31.19 413 ALA A CA 1
ATOM 3090 C C . ALA A 1 413 ? -14.484 -48.051 -38.736 1.00 31.19 413 ALA A C 1
ATOM 3092 O O . ALA A 1 413 ? -15.028 -48.671 -39.650 1.00 31.19 413 ALA A O 1
ATOM 3093 N N . CYS A 1 414 ? -14.158 -46.749 -38.793 1.00 30.50 414 CYS A N 1
ATOM 3094 C CA . CYS A 1 414 ? -13.498 -46.059 -39.920 1.00 30.50 414 CYS A CA 1
ATOM 3095 C C . CYS A 1 414 ? -13.327 -44.545 -39.642 1.00 30.50 414 CYS A C 1
ATOM 3097 O O . CYS A 1 414 ? -14.296 -43.836 -39.392 1.00 30.50 414 CYS A O 1
ATOM 3099 N N . ASP A 1 415 ? -12.060 -44.127 -39.669 1.00 30.61 415 ASP A N 1
ATOM 3100 C CA . ASP A 1 415 ? -11.444 -42.947 -40.302 1.00 30.61 415 ASP A CA 1
ATOM 3101 C C . ASP A 1 415 ? -12.033 -41.514 -40.260 1.00 30.61 415 ASP A C 1
ATOM 3103 O O . ASP A 1 415 ? -13.095 -41.215 -40.793 1.00 30.61 415 ASP A O 1
ATOM 3107 N N . GLU A 1 416 ? -11.149 -40.638 -39.752 1.00 32.38 416 GLU A N 1
ATOM 3108 C CA . GLU A 1 416 ? -10.725 -39.291 -40.198 1.00 32.38 416 GLU A CA 1
ATOM 3109 C C . GLU A 1 416 ? -11.669 -38.058 -40.284 1.00 32.38 416 GLU A C 1
ATOM 3111 O O . GLU A 1 416 ? -12.871 -38.158 -40.520 1.00 32.38 416 GLU A O 1
ATOM 3116 N N . PRO A 1 417 ? -11.110 -36.835 -40.073 1.00 42.00 417 PRO A N 1
ATOM 3117 C CA . PRO A 1 417 ? -11.864 -35.629 -39.721 1.00 42.00 417 PRO A CA 1
ATOM 3118 C C . PRO A 1 417 ? -12.075 -34.654 -40.899 1.00 42.00 417 PRO A C 1
ATOM 3120 O O . PRO A 1 417 ? -11.256 -34.599 -41.820 1.00 42.00 417 PRO A O 1
ATOM 3123 N N . PRO A 1 418 ? -13.080 -33.755 -40.844 1.00 44.06 418 PRO A N 1
ATOM 3124 C CA . PRO A 1 418 ? -13.188 -32.672 -41.811 1.00 44.06 418 PRO A CA 1
ATOM 3125 C C . PRO A 1 418 ? -12.563 -31.350 -41.324 1.00 44.06 418 PRO A C 1
ATOM 3127 O O . PRO A 1 418 ? -12.950 -30.752 -40.324 1.00 44.06 418 PRO A O 1
ATOM 3130 N N . ALA A 1 419 ? -11.579 -30.917 -42.111 1.00 32.41 419 ALA A N 1
ATOM 3131 C CA . ALA A 1 419 ? -11.356 -29.592 -42.694 1.00 32.41 419 ALA A CA 1
ATOM 3132 C C . ALA A 1 419 ? -11.886 -28.293 -42.029 1.00 32.41 419 ALA A C 1
ATOM 3134 O O . ALA A 1 419 ? -13.070 -28.067 -41.802 1.00 32.41 419 ALA A O 1
ATOM 3135 N N . LYS A 1 420 ? -10.930 -27.355 -41.937 1.00 33.28 420 LYS A N 1
ATOM 3136 C CA . LYS A 1 420 ? -11.020 -25.890 -41.787 1.00 33.28 420 LYS A CA 1
ATOM 3137 C C . LYS A 1 420 ? -12.039 -25.208 -42.713 1.00 33.28 420 LYS A C 1
ATOM 3139 O O . LYS A 1 420 ? -12.067 -25.526 -43.895 1.00 33.28 420 LYS A O 1
ATOM 3144 N N . MET A 1 421 ? -12.665 -24.127 -42.223 1.00 31.80 421 MET A N 1
ATOM 3145 C CA . MET A 1 421 ? -13.025 -22.876 -42.941 1.00 31.80 421 MET A CA 1
ATOM 3146 C C . MET A 1 421 ? -13.723 -21.882 -41.964 1.00 31.80 421 MET A C 1
ATOM 3148 O O . MET A 1 421 ? -14.155 -22.312 -40.901 1.00 31.80 421 MET A O 1
ATOM 3152 N N . PRO A 1 422 ? -13.947 -20.586 -42.284 1.00 44.81 422 PRO A N 1
ATOM 3153 C CA . PRO A 1 422 ? -12.997 -19.554 -42.706 1.00 44.81 422 PRO A CA 1
ATOM 3154 C C . PRO A 1 422 ? -13.147 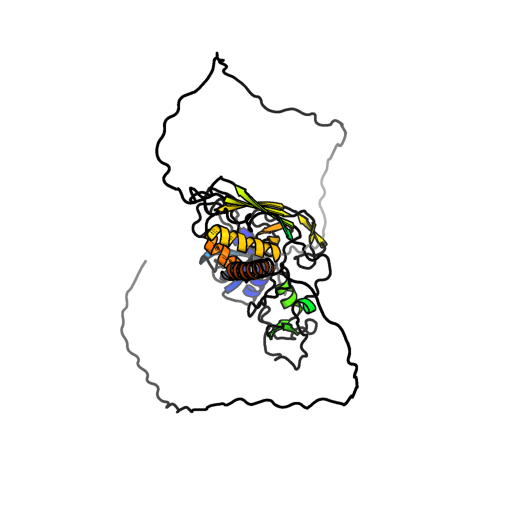-18.222 -41.913 1.00 44.81 422 PRO A C 1
ATOM 3156 O O . PRO A 1 422 ? -14.125 -17.964 -41.216 1.00 44.81 422 PRO A O 1
ATOM 3159 N N . ARG A 1 423 ? -12.175 -17.316 -42.092 1.00 38.75 423 ARG A N 1
ATOM 3160 C CA . ARG A 1 423 ? -12.231 -15.904 -41.663 1.00 38.75 423 ARG A CA 1
ATOM 3161 C C . ARG A 1 423 ? -13.226 -15.096 -42.515 1.00 38.75 423 ARG A C 1
ATOM 3163 O O . ARG A 1 423 ? -13.255 -15.256 -43.733 1.00 38.75 423 ARG A O 1
ATOM 3170 N N . ARG A 1 424 ? -13.949 -14.150 -41.899 1.00 31.41 424 ARG A N 1
ATOM 3171 C CA . ARG A 1 424 ? -14.752 -13.103 -42.572 1.00 31.41 424 ARG A CA 1
ATOM 3172 C C . ARG A 1 424 ? -14.574 -11.788 -41.796 1.00 31.41 424 ARG A C 1
ATOM 3174 O O . ARG A 1 424 ? -14.956 -11.707 -40.640 1.00 31.41 424 ARG A O 1
ATOM 3181 N N . ALA A 1 425 ? -13.688 -10.903 -42.249 1.00 32.12 425 ALA A N 1
ATOM 3182 C CA . ALA A 1 425 ? -13.918 -9.795 -43.185 1.00 32.12 425 ALA A CA 1
ATOM 3183 C C . ALA A 1 425 ? -14.717 -8.628 -42.573 1.00 32.12 425 ALA A C 1
ATOM 3185 O O . ALA A 1 425 ? -15.927 -8.693 -42.364 1.00 32.12 425 ALA A O 1
ATOM 3186 N N . THR A 1 426 ? -13.970 -7.554 -42.324 1.00 33.34 426 THR A N 1
ATOM 3187 C CA . THR A 1 426 ? -14.379 -6.207 -41.934 1.00 33.34 426 THR A CA 1
ATOM 3188 C C . THR A 1 426 ? -15.160 -5.511 -43.050 1.00 33.34 426 THR A C 1
ATOM 3190 O O . THR A 1 426 ? -14.923 -5.738 -44.237 1.00 33.34 426 THR A O 1
ATOM 3193 N N . ARG A 1 427 ? -16.076 -4.609 -42.677 1.00 34.50 427 ARG A N 1
ATOM 3194 C CA . ARG A 1 427 ? -16.759 -3.711 -43.615 1.00 34.50 427 ARG A CA 1
ATOM 3195 C C . ARG A 1 427 ? -16.609 -2.267 -43.136 1.00 34.50 427 ARG A C 1
ATOM 3197 O O . ARG A 1 427 ? -17.202 -1.873 -42.139 1.00 34.50 427 ARG A O 1
ATOM 3204 N N . SER A 1 428 ? -15.785 -1.503 -43.852 1.00 32.00 428 SER A N 1
ATOM 3205 C CA . SER A 1 428 ? -15.672 -0.045 -43.751 1.00 32.00 428 SER A CA 1
ATOM 3206 C C . SER A 1 428 ? -16.857 0.651 -44.425 1.00 32.00 428 SER A C 1
ATOM 3208 O O . SER A 1 428 ? -17.307 0.216 -45.485 1.00 32.00 428 SER A O 1
ATOM 3210 N N . ALA A 1 429 ? -17.271 1.796 -43.880 1.00 35.84 429 ALA A N 1
ATOM 3211 C CA . ALA A 1 429 ? -18.041 2.808 -44.595 1.00 35.84 429 ALA A CA 1
ATOM 3212 C C . ALA A 1 429 ? -17.313 4.161 -44.505 1.00 35.84 429 ALA A C 1
ATOM 3214 O O . ALA A 1 429 ? -16.971 4.632 -43.424 1.00 35.84 429 ALA A O 1
ATOM 3215 N N . LYS A 1 430 ? -17.037 4.737 -45.680 1.00 33.38 430 LYS A N 1
ATOM 3216 C CA . LYS A 1 430 ? -16.428 6.049 -45.948 1.00 33.38 430 LYS A CA 1
ATOM 3217 C C . LYS A 1 430 ? -17.536 7.083 -46.196 1.00 33.38 430 LYS A C 1
ATOM 3219 O O . LYS A 1 430 ? -18.483 6.780 -46.912 1.00 33.38 430 LYS A O 1
ATOM 3224 N N . GLY A 1 431 ? -17.322 8.321 -45.753 1.00 30.95 431 GLY A N 1
ATOM 3225 C CA . GLY A 1 431 ? -18.018 9.536 -46.214 1.00 30.95 431 GLY A CA 1
ATOM 3226 C C . GLY A 1 431 ? -17.329 10.767 -45.609 1.00 30.95 431 GLY A C 1
ATOM 3227 O O . GLY A 1 431 ? -17.533 11.046 -44.440 1.00 30.95 431 GLY A O 1
ATOM 3228 N N . LYS A 1 432 ? -16.229 11.265 -46.188 1.00 31.83 432 LYS A N 1
ATOM 3229 C CA . LYS A 1 432 ? -16.093 12.296 -47.245 1.00 31.83 432 LYS A CA 1
ATOM 3230 C C . LYS A 1 432 ? -16.404 13.725 -46.746 1.00 31.83 432 LYS A C 1
ATOM 3232 O O . LYS A 1 432 ? -17.546 14.065 -46.474 1.00 31.83 432 LYS A O 1
ATOM 3237 N N . MET A 1 433 ? -15.332 14.519 -46.646 1.00 37.25 433 MET A N 1
ATOM 3238 C CA . MET A 1 433 ? -15.282 15.950 -46.303 1.00 37.25 433 MET A CA 1
ATOM 3239 C C . MET A 1 433 ? -15.883 16.860 -47.386 1.00 37.25 433 MET A C 1
ATOM 3241 O O . MET A 1 433 ? -16.031 16.428 -48.534 1.00 37.25 433 MET A O 1
ATOM 3245 N N . PRO A 1 434 ? -16.028 18.160 -47.073 1.00 44.75 434 PRO A N 1
ATOM 3246 C CA . PRO A 1 434 ? -15.443 19.163 -47.959 1.00 44.75 434 PRO A CA 1
ATOM 3247 C C . PRO A 1 434 ? -14.638 20.266 -47.244 1.00 44.75 434 PRO A C 1
ATOM 3249 O O . PRO A 1 434 ? -14.600 20.384 -46.023 1.00 44.75 434 PRO A O 1
ATOM 3252 N N . VAL A 1 435 ? -13.939 21.007 -48.099 1.00 35.16 435 VAL A N 1
ATOM 3253 C CA . VAL A 1 435 ? -12.734 21.823 -47.922 1.00 35.16 435 VAL A CA 1
ATOM 3254 C C . VAL A 1 435 ? -13.050 23.284 -47.555 1.00 35.16 435 VAL A C 1
ATOM 3256 O O . VAL A 1 435 ? -14.127 23.793 -47.851 1.00 35.16 435 VAL A O 1
ATOM 3259 N N . ALA A 1 436 ? -12.065 23.933 -46.924 1.00 37.75 436 ALA A N 1
ATOM 3260 C CA . ALA A 1 436 ? -11.991 25.344 -46.528 1.00 37.75 436 ALA A CA 1
ATOM 3261 C C . ALA A 1 436 ? -12.127 26.369 -47.677 1.00 37.75 436 ALA A C 1
ATOM 3263 O O . ALA A 1 436 ? -12.002 26.023 -48.853 1.00 37.75 436 ALA A O 1
ATOM 3264 N N . PRO A 1 437 ? -12.197 27.665 -47.318 1.00 45.25 437 PRO A N 1
ATOM 3265 C CA . PRO A 1 437 ? -11.337 28.628 -48.000 1.00 45.25 437 PRO A CA 1
ATOM 3266 C C . PRO A 1 437 ? -10.588 29.589 -47.058 1.00 45.25 437 PRO A C 1
ATOM 3268 O O . PRO A 1 437 ? -11.053 30.000 -45.998 1.00 45.25 437 PRO A O 1
ATOM 3271 N N . THR A 1 438 ? -9.395 29.952 -47.518 1.00 38.31 438 THR A N 1
ATOM 3272 C CA . THR A 1 438 ? -8.479 31.006 -47.062 1.00 38.31 438 THR A CA 1
ATOM 3273 C C . THR A 1 438 ? -9.018 32.424 -47.299 1.00 38.31 438 THR A C 1
ATOM 3275 O O . THR A 1 438 ? -9.594 32.650 -48.360 1.00 38.31 438 THR A O 1
ATOM 3278 N N . ALA A 1 439 ? -8.701 33.393 -46.421 1.00 32.69 439 ALA A N 1
ATOM 3279 C CA . ALA A 1 439 ? -7.942 34.620 -46.759 1.00 32.69 439 ALA A CA 1
ATOM 3280 C C . ALA A 1 439 ? -8.000 35.739 -45.686 1.00 32.69 439 ALA A C 1
ATOM 3282 O O . ALA A 1 439 ? -9.029 35.991 -45.071 1.00 32.69 439 ALA A O 1
ATOM 3283 N N . ALA A 1 440 ? -6.888 36.488 -45.646 1.00 31.59 440 ALA A N 1
ATOM 3284 C CA . ALA A 1 440 ? -6.757 37.935 -45.416 1.00 31.59 440 ALA A CA 1
ATOM 3285 C C . ALA A 1 440 ? -6.500 38.500 -43.998 1.00 31.59 440 ALA A C 1
ATOM 3287 O O . ALA A 1 440 ? -7.358 38.569 -43.125 1.00 31.59 440 ALA A O 1
ATOM 3288 N N . LYS A 1 441 ? -5.279 39.052 -43.886 1.00 37.91 441 LYS A N 1
ATOM 3289 C CA . LYS A 1 441 ? -4.811 40.110 -42.978 1.00 37.91 441 LYS A CA 1
ATOM 3290 C C . LYS A 1 441 ? -5.803 41.271 -42.845 1.00 37.91 441 LYS A C 1
ATOM 3292 O O . LYS A 1 441 ? -6.325 41.743 -43.855 1.00 37.91 441 LYS A O 1
ATOM 3297 N N . ARG A 1 442 ? -5.861 41.869 -41.650 1.00 36.00 442 ARG A N 1
ATOM 3298 C CA . ARG A 1 442 ? -6.020 43.323 -41.494 1.00 36.00 442 ARG A CA 1
ATOM 3299 C C . ARG A 1 442 ? -5.483 43.819 -40.153 1.00 36.00 442 ARG A C 1
ATOM 3301 O O . ARG A 1 442 ? -5.933 43.390 -39.097 1.00 36.00 442 ARG A O 1
ATOM 3308 N N . ASP A 1 443 ? -4.538 44.748 -40.257 1.00 36.56 443 ASP A N 1
ATOM 3309 C CA . ASP A 1 443 ? -4.134 45.697 -39.226 1.00 36.56 443 ASP A CA 1
ATOM 3310 C C . ASP A 1 443 ? -5.333 46.440 -38.632 1.00 36.56 443 ASP A C 1
ATOM 3312 O O . ASP A 1 443 ? -6.252 46.825 -39.363 1.00 36.56 443 ASP A O 1
ATOM 3316 N N . ARG A 1 444 ? -5.255 46.750 -37.333 1.00 37.84 444 ARG A N 1
ATOM 3317 C CA . ARG A 1 444 ? -5.831 47.974 -36.763 1.00 37.84 444 ARG A CA 1
ATOM 3318 C C . ARG A 1 444 ? -5.109 48.384 -35.481 1.00 37.84 444 ARG A C 1
ATOM 3320 O O . ARG A 1 444 ? -5.308 47.831 -34.407 1.00 37.84 444 ARG A O 1
ATOM 3327 N N . SER A 1 445 ? -4.293 49.414 -35.647 1.00 35.12 445 SER A N 1
ATOM 3328 C CA . SER A 1 445 ? -3.856 50.372 -34.642 1.00 35.12 445 SER A CA 1
ATOM 3329 C C . SER A 1 445 ? -4.987 51.334 -34.250 1.00 35.12 445 SER A C 1
ATOM 3331 O O . SER A 1 445 ? -5.600 51.934 -35.132 1.00 35.12 445 SER A O 1
ATOM 3333 N N . SER A 1 446 ? -5.188 51.537 -32.948 1.00 39.56 446 SER A N 1
ATOM 3334 C CA . SER A 1 446 ? -5.727 52.744 -32.282 1.00 39.56 446 SER A CA 1
ATOM 3335 C C . SER A 1 446 ? -5.834 52.380 -30.794 1.00 39.56 446 SER A C 1
ATOM 3337 O O . SER A 1 446 ? -6.471 51.383 -30.485 1.00 39.56 446 SER A O 1
ATOM 3339 N N . GLY A 1 447 ? -5.202 53.030 -29.821 1.00 33.25 447 GLY A N 1
ATOM 3340 C CA . GLY A 1 447 ? -4.965 54.459 -29.651 1.00 33.25 447 GLY A CA 1
ATOM 3341 C C . GLY A 1 447 ? -5.656 54.890 -28.346 1.00 33.25 447 GLY A C 1
ATOM 3342 O O . GLY A 1 447 ? -6.743 54.403 -28.055 1.00 33.25 447 GLY A O 1
ATOM 3343 N N . THR A 1 448 ? -5.041 55.827 -27.614 1.00 39.94 448 THR A N 1
ATOM 3344 C CA . THR A 1 448 ? -5.444 56.411 -26.307 1.00 39.94 448 THR A CA 1
ATOM 3345 C C . THR A 1 448 ? -5.064 55.557 -25.083 1.00 39.94 448 THR A C 1
ATOM 3347 O O . THR A 1 448 ? -5.368 54.380 -25.020 1.00 39.94 448 THR A O 1
ATOM 3350 N N . GLY A 1 449 ? -4.350 56.024 -24.059 1.00 32.22 449 GLY A N 1
ATOM 3351 C CA . GLY A 1 449 ? -3.854 57.350 -23.711 1.00 32.22 4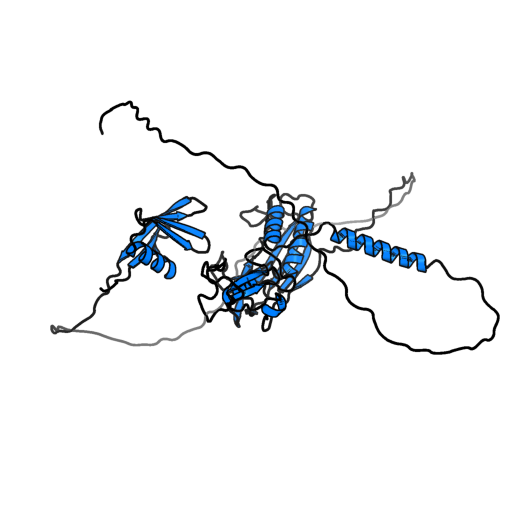49 GLY A CA 1
ATOM 3352 C C . GLY A 1 449 ? -4.112 57.592 -22.224 1.00 32.22 449 GLY A C 1
ATOM 3353 O O . GLY A 1 449 ? -5.267 57.740 -21.858 1.00 32.22 449 GLY A O 1
ATOM 3354 N N . ARG A 1 450 ? -3.072 57.661 -21.380 1.00 39.28 450 ARG A N 1
ATOM 3355 C CA . ARG A 1 450 ? -2.951 58.667 -20.304 1.00 39.28 450 ARG A CA 1
ATOM 3356 C C . ARG A 1 450 ? -1.699 58.478 -19.452 1.00 39.28 450 ARG A C 1
ATOM 3358 O O . ARG A 1 450 ? -1.478 57.464 -18.808 1.00 39.28 450 ARG A O 1
ATOM 3365 N N . THR A 1 451 ? -0.945 59.561 -19.429 1.00 42.16 451 THR A N 1
ATOM 3366 C CA . THR A 1 451 ? 0.047 59.993 -18.452 1.00 42.16 451 THR A CA 1
ATOM 3367 C C . THR A 1 451 ? -0.537 60.211 -17.049 1.00 42.16 451 THR A C 1
ATOM 3369 O O . THR A 1 451 ? -1.548 60.899 -16.922 1.00 42.16 451 THR A O 1
ATOM 3372 N N . ALA A 1 452 ? 0.189 59.778 -16.017 1.00 46.47 452 ALA A N 1
ATOM 3373 C CA . ALA A 1 452 ? 0.435 60.491 -14.750 1.00 46.47 452 ALA A CA 1
ATOM 3374 C C . ALA A 1 452 ? 1.669 59.815 -14.104 1.00 46.47 452 ALA A C 1
ATOM 3376 O O . ALA A 1 452 ? 1.694 58.597 -13.996 1.00 46.47 452 ALA A O 1
ATOM 3377 N N . ARG A 1 453 ? 2.821 60.485 -13.914 1.00 42.09 453 ARG A N 1
ATOM 3378 C CA . ARG A 1 453 ? 3.174 61.333 -12.748 1.00 42.09 453 ARG A CA 1
ATOM 3379 C C . ARG A 1 453 ? 2.800 60.659 -11.416 1.00 42.09 453 ARG A C 1
ATOM 3381 O O . ARG A 1 453 ? 1.661 60.261 -11.267 1.00 42.09 453 ARG A O 1
ATOM 3388 N N . ARG A 1 454 ? 3.609 60.614 -10.359 1.00 42.72 454 ARG A N 1
ATOM 3389 C CA . ARG A 1 454 ? 4.968 61.067 -10.004 1.00 42.72 454 ARG A CA 1
ATOM 3390 C C . ARG A 1 454 ? 5.073 60.724 -8.501 1.00 42.72 454 ARG A C 1
ATOM 3392 O O . ARG A 1 454 ? 4.085 60.985 -7.824 1.00 42.72 454 ARG A O 1
ATOM 3399 N N . SER A 1 455 ? 6.247 60.310 -8.010 1.00 45.62 455 SER A N 1
ATOM 3400 C CA . SER A 1 455 ? 6.650 60.365 -6.580 1.00 45.62 455 SER A CA 1
ATOM 3401 C C . SER A 1 455 ? 5.872 59.419 -5.635 1.00 45.62 455 SER A C 1
ATOM 3403 O O . SER A 1 455 ? 4.678 59.233 -5.796 1.00 45.62 455 SER A O 1
ATOM 3405 N N . GLN A 1 456 ? 6.451 58.763 -4.634 1.00 48.34 456 GLN A N 1
ATOM 3406 C CA . GLN A 1 456 ? 7.669 58.965 -3.847 1.00 48.34 456 GLN A CA 1
ATOM 3407 C C . GLN A 1 456 ? 8.334 57.619 -3.559 1.00 48.34 456 GLN A C 1
ATOM 3409 O O . GLN A 1 456 ? 7.614 56.596 -3.614 1.00 48.34 456 GLN A O 1
#

pLDDT: mean 71.86, std 26.97, range [27.48, 98.81]

Mean predicted aligned error: 21.51 Å

Nearest PDB structures (foldseek):
  3pg6-assembly2_B  TM=9.735E-01  e=1.375E-13  Homo sapiens
  6y3j-assembly1_A  TM=8.053E-01  e=3.428E-16  Homo sapiens
  9bks-assembly1_A  TM=9.246E-01  e=1.114E-06  Homo sapiens
  6miw-assembly1_A  TM=9.583E-01  e=1.183E-05  Homo sapiens
  8r7o-assembly1_C  TM=9.375E-01  e=5.941E-05  Homo sapiens

Foldseek 3Di:
DDPQQKWKWWQPPDVPGTHTDPPVVSVVLVVCVVVVHQWDWDQDVNWIWIQGPVQQWIATPPPRDIIHMDIGGDDDDDDDDDDDDDDDDDDDDDDDDDDDDDDDDDDDDDDDDDDDDDDDDDDDDDDDDDDDDDDDDDDDPPDPDDPDDPLFFKDWEADDPDDDPCCVLQVKDFDDPVRDDQQDAAPQPRHGACPDVVFTWIATPVGDIHGPVRVLLVCLQAQADPPPRHGRQSRAHQAHTWMWGKDWDQDAQPPLPPWIKIKIKIWFQWDARPPSAPDGRHTAHIDIAIFIFTPDPLSVVLSVLVSVCVRRRQQWHAAADPVPRDHRYIGGRAQTQRDSDDPVVNSGDPDPCRSVRRQVSSVSSPRDDDPCPVVVVVVVVVVVVVVVVVVVPDDDDDDDDDDDDDDDDDDDDDDDDDDDDDDDDDDDDDDDDDDDDDDDDDDDDDDDDDDDDDDD

Sequence (456 aa):
MSSGGARWEWDGGASVGWVPYDEEAAQQLELAHAAGRKSTRLLIRDVGYTINLGQMAQQNESTRFCRAVRRTPVEEDTADGDDAAACVDAPQPPSRARARRSAPAARAPPPAAMAAKSAVPARLRAAAPGAHGGAARRRSPPRAAAPADELEGTVRFASHDGQLELAHVTDWRLLLPSEYDPEAECAITCCPFGHDRADPVVKLSCGCMFNQSTVERALLAKPQCPICRFQFEELLGPMPSGTMTVWREDEPCEGNDGARSFVLHYAFPSGRQGPQHPQPGIPYDGTERLCFVPDTTDGRRTVRLLREAFRRGLTFKIGTSITTGRANQVTWAIHHKTSRYGGTPAHGYPDPSYHARCAAECAALGLLIDEGSAAAGEAERTAEQAEGDSARTGGDDQAEAAAQSGANAPVSACDEPPAKMPRRATRSAKGKMPVAPTAAKRDRSSGTGRTARRSQ

Radius of gyration: 38.38 Å; Cα contacts (8 Å, |Δi|>4): 592; chains: 1; bounding box: 115×125×106 Å

Solvent-accessible surface area (backbone atoms only — not comparable to full-atom values): 29357 Å² total; per-residue (Å²): 131,86,79,67,56,60,49,36,30,33,53,62,43,97,91,64,38,75,39,71,53,55,72,68,60,26,51,53,48,48,53,37,54,76,68,67,44,63,58,50,77,47,73,60,94,87,42,54,28,43,32,31,63,79,75,34,30,36,27,34,68,90,78,64,53,71,35,50,41,51,78,43,78,48,82,81,85,81,88,81,80,90,86,89,88,83,90,83,84,85,84,85,88,89,88,89,80,91,84,87,87,79,88,90,82,90,81,86,84,89,87,90,86,84,89,86,88,87,80,85,86,88,91,78,91,81,83,86,89,86,89,85,88,84,84,87,75,87,72,77,77,81,76,76,79,74,74,85,61,89,76,45,52,75,48,74,34,81,46,64,87,55,90,77,59,59,51,72,60,46,55,43,40,83,53,58,83,88,76,53,62,58,84,44,57,20,89,86,78,72,42,44,45,61,72,50,84,90,39,53,34,28,32,38,68,87,67,55,63,33,40,42,73,58,48,50,57,45,39,35,70,37,37,38,42,93,84,83,57,50,70,36,84,80,40,65,28,33,19,71,45,34,37,39,37,28,46,78,42,81,64,47,28,41,91,39,82,94,28,35,14,36,38,42,36,37,42,29,68,60,49,60,31,33,72,50,36,94,52,57,72,41,66,34,53,44,51,74,48,60,30,51,41,42,61,43,77,63,31,51,52,47,52,52,51,52,53,50,32,39,69,43,21,49,42,34,27,65,36,64,34,84,91,76,67,44,66,44,24,74,34,78,64,48,88,70,28,63,28,47,44,70,16,65,90,53,36,14,18,50,52,95,58,48,61,62,50,45,49,51,54,36,42,75,74,68,51,74,82,65,87,56,58,68,54,50,57,49,53,51,52,53,48,54,53,50,53,55,57,61,66,71,75,70,88,88,87,88,81,88,87,89,84,84,89,83,88,81,86,84,90,84,89,83,84,88,83,88,80,90,85,83,92,82,86,88,84,88,85,88,84,86,85,88,82,87,85,89,86,82,89,78,90,82,91,80,81,90,88,83,90,76,87,77,90,133